Protein AF-A0A2V8IA08-F1 (afdb_monomer_lite)

Sequence (627 aa):
MIWLLAVGWVVSVPSTLSRAQESVSFTRDIQPILQNSCWKCHGEAMQLSKLDLRTLEGALKGGEKGASIVPGKAEDSRLYRRVAGLERPAMPMDGKLTGDQISTIKAWIDQGAHWDVGAEAKAPSVDPAALAALENMEISPEARNYWAFKLPLQAPVPNASADLRNPIDRFLEKTRREKDLKAAPRADRLTLVRRAYMDLIGLPPTPSETEEFLSDNSPEAWGHLIDKLLASPHYGERWGRHWLDVARYADSDGFEQDFDRPNAWLYRDYVVRSLNQDKPYNIFIKEQVAGDELETKSADTMIATGFLRAGPRVHFREKDTPERRFDYLDDVMATIGRGILGLTVQCARCHNHKFDPIPQKDYYALQAAIFGYVETTYPLVPKEEADAYNKKVAEIDAQIKPLRERIAEIEAPYREKLKAEALRKYPENVQRAVEKPENERTPGEKLLATQVIEGGLNVNGPTVERALTPEHAAERKALNDRIAALQKEKPQPIPVADIVTDGDYRFTPLGPGDDVIGCVKCRIQEAEGTFLHTGPARYQVPPSYFLVRGDPASKGSLMKPGFITVATYGNPPTEIPPADGRTSGRRRALAEWLASRENPLAPRVIVNRVWHHHFGRGIVPTLCWTG

Radius of gyration: 35.11 Å; chains: 1; bounding box: 87×123×101 Å

pLDDT: mean 85.09, std 14.53, range [30.98, 98.31]

Structure (mmCIF, N/CA/C/O backbone):
data_AF-A0A2V8IA08-F1
#
_entry.id   AF-A0A2V8IA08-F1
#
loop_
_atom_site.group_PDB
_atom_site.id
_atom_site.type_symbol
_atom_site.label_atom_id
_atom_site.label_alt_id
_atom_site.label_comp_id
_atom_site.label_asym_id
_atom_site.label_entity_id
_atom_site.label_seq_id
_atom_site.pdbx_PDB_ins_code
_atom_site.Cartn_x
_atom_site.Cartn_y
_atom_site.Cartn_z
_atom_site.occupancy
_atom_site.B_iso_or_equiv
_atom_site.auth_seq_id
_atom_site.auth_comp_id
_atom_site.auth_asym_id
_atom_site.auth_atom_id
_atom_site.pdbx_PDB_model_num
ATOM 1 N N . MET A 1 1 ? -41.303 -96.184 -50.033 1.00 36.00 1 MET A N 1
ATOM 2 C CA . MET A 1 1 ? -40.522 -96.171 -51.288 1.00 36.00 1 MET A CA 1
ATOM 3 C C . MET A 1 1 ? -40.305 -94.716 -51.668 1.00 36.00 1 MET A C 1
ATOM 5 O O . MET A 1 1 ? -41.295 -94.034 -51.848 1.00 36.00 1 MET A O 1
ATOM 9 N N . ILE A 1 2 ? -39.109 -94.192 -51.379 1.00 43.03 2 ILE A N 1
ATOM 10 C CA . ILE A 1 2 ? -38.126 -93.655 -52.348 1.00 43.03 2 ILE A CA 1
ATOM 11 C C . ILE A 1 2 ? -38.570 -92.304 -52.945 1.00 43.03 2 ILE A C 1
ATOM 13 O O . ILE A 1 2 ? -39.709 -92.164 -53.363 1.00 43.03 2 ILE A O 1
ATOM 17 N N . TRP A 1 3 ? -37.602 -91.384 -53.033 1.00 30.98 3 TRP A N 1
ATOM 18 C CA . TRP A 1 3 ? -37.604 -90.072 -53.699 1.00 30.98 3 TRP A CA 1
ATOM 19 C C . TRP A 1 3 ? -37.823 -88.874 -52.763 1.00 30.98 3 TRP A C 1
ATOM 21 O O . TRP A 1 3 ? -38.924 -88.378 -52.554 1.00 30.98 3 TRP A O 1
ATOM 31 N N . LEU A 1 4 ? -36.694 -88.413 -52.208 1.00 31.14 4 LEU A N 1
ATOM 32 C CA . LEU A 1 4 ? -36.507 -87.103 -51.586 1.00 31.14 4 LEU A CA 1
ATOM 33 C C . LEU A 1 4 ? -36.847 -86.003 -52.604 1.00 31.14 4 LEU A C 1
ATOM 35 O O . LEU A 1 4 ? -36.087 -85.743 -53.535 1.00 31.14 4 LEU A O 1
ATOM 39 N N . LEU A 1 5 ? -38.006 -85.373 -52.414 1.00 35.34 5 LEU A N 1
ATOM 40 C CA . LEU A 1 5 ? -38.436 -84.166 -53.111 1.00 35.34 5 LEU A CA 1
ATOM 41 C C . LEU A 1 5 ? -37.717 -82.954 -52.506 1.00 35.34 5 LEU A C 1
ATOM 43 O O . LEU A 1 5 ? -37.984 -82.559 -51.372 1.00 35.34 5 LEU A O 1
ATOM 47 N N . ALA A 1 6 ? -36.802 -82.367 -53.275 1.00 35.25 6 ALA A N 1
ATOM 48 C CA . ALA A 1 6 ? -36.212 -81.069 -52.986 1.00 35.25 6 ALA A CA 1
ATOM 49 C C . ALA A 1 6 ? -37.259 -79.975 -53.251 1.00 35.25 6 ALA A C 1
ATOM 51 O O . ALA A 1 6 ? -37.528 -79.615 -54.395 1.00 35.25 6 ALA A O 1
ATOM 52 N N . VAL A 1 7 ? -37.880 -79.471 -52.185 1.00 40.50 7 VAL A N 1
ATOM 53 C CA . VAL A 1 7 ? -38.791 -78.323 -52.237 1.00 40.50 7 VAL A CA 1
ATOM 54 C C . VAL A 1 7 ? -37.957 -77.059 -52.048 1.00 40.50 7 VAL A C 1
ATOM 56 O O . VAL A 1 7 ? -37.424 -76.813 -50.969 1.00 40.50 7 VAL A O 1
ATOM 59 N N . GLY A 1 8 ? -37.819 -76.271 -53.115 1.00 37.12 8 GLY A N 1
ATOM 60 C CA . GLY A 1 8 ? -37.174 -74.963 -53.074 1.00 37.12 8 GLY A CA 1
ATOM 61 C C . GLY A 1 8 ? -37.973 -73.987 -52.215 1.00 37.12 8 GLY A C 1
ATOM 62 O O . GLY A 1 8 ? -39.140 -73.722 -52.494 1.00 37.12 8 GLY A O 1
ATOM 63 N N . TRP A 1 9 ? -37.335 -73.449 -51.177 1.00 35.84 9 TRP A N 1
ATOM 64 C CA . TRP A 1 9 ? -37.837 -72.316 -50.408 1.00 35.84 9 TRP A CA 1
ATOM 65 C C . TRP A 1 9 ? -37.039 -71.076 -50.798 1.00 35.84 9 TRP A C 1
ATOM 67 O O . TRP A 1 9 ? -35.817 -71.035 -50.668 1.00 35.84 9 TRP A O 1
ATOM 77 N N . VAL A 1 10 ? -37.751 -70.069 -51.302 1.00 40.47 10 VAL A N 1
ATOM 78 C CA . VAL A 1 10 ? -37.232 -68.721 -51.530 1.00 40.47 10 VAL A CA 1
ATOM 79 C C . VAL A 1 10 ? -36.888 -68.129 -50.165 1.00 40.47 10 VAL A C 1
ATOM 81 O O . VAL A 1 10 ? -37.779 -67.816 -49.378 1.00 40.47 10 VAL A O 1
ATOM 84 N N . VAL A 1 11 ? -35.594 -68.009 -49.868 1.00 41.41 11 VAL A N 1
ATOM 85 C CA . VAL A 1 11 ? -35.105 -67.297 -48.685 1.00 41.41 11 VAL A CA 1
ATOM 86 C C . VAL A 1 11 ? -34.894 -65.840 -49.072 1.00 41.41 11 VAL A C 1
ATOM 88 O O . VAL A 1 11 ? -33.974 -65.493 -49.811 1.00 41.41 11 VAL A O 1
ATOM 91 N N . SER A 1 12 ? -35.780 -64.990 -48.568 1.00 34.72 12 SER A N 1
ATOM 92 C CA . SER A 1 12 ? -35.663 -63.538 -48.577 1.00 34.72 12 SER A CA 1
ATOM 93 C C . SER A 1 12 ? -34.390 -63.137 -47.828 1.00 34.72 12 SER A C 1
ATOM 95 O O . SER A 1 12 ? -34.299 -63.317 -46.614 1.00 34.72 12 SER A O 1
ATOM 97 N N . VAL A 1 13 ? -33.397 -62.605 -48.540 1.00 39.69 13 VAL A N 1
ATOM 98 C CA . VAL A 1 13 ? -32.203 -62.012 -47.927 1.00 39.69 13 VAL A CA 1
ATOM 99 C C . VAL A 1 13 ? -32.622 -60.686 -47.285 1.00 39.69 13 VAL A C 1
ATOM 101 O O . VAL A 1 13 ? -33.091 -59.802 -48.006 1.00 39.69 13 VAL A O 1
ATOM 104 N N . PRO A 1 14 ? -32.472 -60.497 -45.962 1.00 37.62 14 PRO A N 1
ATOM 105 C CA . PRO A 1 14 ? -32.614 -59.177 -45.382 1.00 37.62 14 PRO A CA 1
ATOM 106 C C . PRO A 1 14 ? -31.441 -58.330 -45.869 1.00 37.62 14 PRO A C 1
ATOM 108 O O . PRO A 1 14 ? -30.280 -58.624 -45.585 1.00 37.62 14 PRO A O 1
ATOM 111 N N . SER A 1 15 ? -31.752 -57.275 -46.617 1.00 36.19 15 SER A N 1
ATOM 112 C CA . SER A 1 15 ? -30.821 -56.197 -46.913 1.00 36.19 15 SER A CA 1
ATOM 113 C C . SER A 1 15 ? -30.394 -55.562 -45.592 1.00 36.19 15 SER A C 1
ATOM 115 O O . SER A 1 15 ? -31.090 -54.712 -45.039 1.00 36.19 15 SER A O 1
ATOM 117 N N . THR A 1 16 ? -29.246 -55.979 -45.060 1.00 38.00 16 THR A N 1
ATOM 118 C CA . THR A 1 16 ? -28.532 -55.194 -44.059 1.00 38.00 16 THR A CA 1
ATOM 119 C C . THR A 1 16 ? -28.093 -53.915 -44.752 1.00 38.00 16 THR A C 1
ATOM 121 O O . THR A 1 16 ? -27.088 -53.890 -45.463 1.00 38.00 16 THR A O 1
ATOM 124 N N . LEU A 1 17 ? -28.904 -52.871 -44.595 1.00 36.22 17 LEU A N 1
ATOM 125 C CA . LEU A 1 17 ? -28.519 -51.493 -44.847 1.00 36.22 17 LEU A CA 1
ATOM 126 C C . LEU A 1 17 ? -27.177 -51.265 -44.150 1.00 36.22 17 LEU A C 1
ATOM 128 O O . LEU A 1 17 ? -27.096 -51.220 -42.923 1.00 36.22 17 LEU A O 1
ATOM 132 N N . SER A 1 18 ? -26.118 -51.171 -44.952 1.00 34.53 18 SER A N 1
ATOM 133 C CA . SER A 1 18 ? -24.862 -50.573 -44.532 1.00 34.53 18 SER A CA 1
ATOM 134 C C . SER A 1 18 ? -25.216 -49.181 -44.021 1.00 34.53 18 SER A C 1
ATOM 136 O O . SER A 1 18 ? -25.655 -48.324 -44.790 1.00 34.53 18 SER A O 1
ATOM 138 N N . ARG A 1 19 ? -25.129 -48.979 -42.703 1.00 36.72 19 ARG A N 1
ATOM 139 C CA . ARG A 1 19 ? -25.183 -47.643 -42.120 1.00 36.72 19 ARG A CA 1
ATOM 140 C C . ARG A 1 19 ? -23.975 -46.918 -42.695 1.00 36.72 19 ARG A C 1
ATOM 142 O O . ARG A 1 19 ? -22.853 -47.197 -42.283 1.00 36.72 19 ARG A O 1
ATOM 149 N N . ALA A 1 20 ? -24.214 -46.069 -43.693 1.00 39.22 20 ALA A N 1
ATOM 150 C CA . ALA A 1 20 ? -23.222 -45.139 -44.198 1.00 39.22 20 ALA A CA 1
ATOM 151 C C . ALA A 1 20 ? -22.590 -44.465 -42.978 1.00 39.22 20 ALA A C 1
ATOM 153 O O . ALA A 1 20 ? -23.288 -43.871 -42.155 1.00 39.22 20 ALA A O 1
ATOM 154 N N . GLN A 1 21 ? -21.295 -44.693 -42.795 1.00 49.53 21 GLN A N 1
ATOM 155 C CA . GLN A 1 21 ? -20.553 -44.168 -41.666 1.00 49.53 21 GLN A CA 1
ATOM 156 C C . GLN A 1 21 ? -20.569 -42.647 -41.814 1.00 49.53 21 GLN A C 1
ATOM 158 O O . GLN A 1 21 ? -20.012 -42.124 -42.777 1.00 49.53 21 GLN A O 1
ATOM 163 N N . GLU A 1 22 ? -21.304 -41.957 -40.939 1.00 62.97 22 GLU A N 1
ATOM 164 C CA . GLU A 1 22 ? -21.396 -40.498 -40.970 1.00 62.97 22 GLU A CA 1
ATOM 165 C C . GLU A 1 22 ? -19.980 -39.909 -40.977 1.00 62.97 22 GLU A C 1
ATOM 167 O O . GLU A 1 22 ? -19.102 -40.330 -40.214 1.00 62.97 22 GLU A O 1
ATOM 172 N N . SER A 1 23 ? -19.740 -38.968 -41.889 1.00 74.88 23 SER A N 1
ATOM 173 C CA . SER A 1 23 ? -18.464 -38.269 -41.984 1.00 74.88 23 SER A CA 1
ATOM 174 C C . SER A 1 23 ? -18.252 -37.447 -40.714 1.00 74.88 23 SER A C 1
ATOM 176 O O . SER A 1 23 ? -19.083 -36.590 -40.386 1.00 74.88 23 SER A O 1
ATOM 178 N N . VAL A 1 24 ? -17.150 -37.702 -40.010 1.00 83.69 24 VAL A N 1
ATOM 179 C CA . VAL A 1 24 ? -16.791 -36.978 -38.789 1.00 83.69 24 VAL A CA 1
ATOM 180 C C . VAL A 1 24 ? -16.284 -35.593 -39.180 1.00 83.69 24 VAL A C 1
ATOM 182 O O . VAL A 1 24 ? -15.331 -35.464 -39.948 1.00 83.69 24 VAL A O 1
ATOM 185 N N . SER A 1 25 ? -16.931 -34.553 -38.657 1.00 84.44 25 SER A N 1
ATOM 186 C CA . SER A 1 25 ? -16.555 -33.158 -38.896 1.00 84.44 25 SER A CA 1
ATOM 187 C C . SER A 1 25 ? -15.513 -32.730 -37.869 1.00 84.44 25 SER A C 1
ATOM 189 O O . SER A 1 25 ? -15.690 -32.948 -36.668 1.00 84.44 25 SER A O 1
ATOM 191 N N . PHE A 1 26 ? -14.431 -32.088 -38.318 1.00 82.81 26 PHE A N 1
ATOM 192 C CA . PHE A 1 26 ? -13.433 -31.574 -37.385 1.00 82.81 26 PHE A CA 1
ATOM 193 C C . PHE A 1 26 ? -14.036 -30.487 -36.490 1.00 82.81 26 PHE A C 1
ATOM 195 O O . PHE A 1 26 ? -13.965 -30.602 -35.268 1.00 82.81 26 PHE A O 1
ATOM 202 N N . THR A 1 27 ? -14.683 -29.482 -37.081 1.00 80.31 27 THR A N 1
ATOM 203 C CA . THR A 1 27 ? -15.249 -28.337 -36.348 1.00 80.31 27 THR A CA 1
ATOM 204 C C . THR A 1 27 ? -16.339 -28.755 -35.356 1.00 80.31 27 THR A C 1
ATOM 206 O O . THR A 1 27 ? -16.378 -28.251 -34.233 1.00 80.31 27 THR A O 1
ATOM 209 N N . ARG A 1 28 ? -17.223 -29.689 -35.737 1.00 83.69 28 ARG A N 1
ATOM 210 C CA . ARG A 1 28 ? -18.345 -30.123 -34.890 1.00 83.69 28 ARG A CA 1
ATOM 211 C C . ARG A 1 28 ? -17.933 -31.159 -33.847 1.00 83.69 28 ARG A C 1
ATOM 213 O O . ARG A 1 28 ? -18.350 -31.050 -32.698 1.00 83.69 28 ARG A O 1
ATOM 220 N N . ASP A 1 29 ? -17.138 -32.155 -34.240 1.00 83.94 29 ASP A N 1
ATOM 221 C CA . ASP A 1 29 ? -16.974 -33.381 -33.449 1.00 83.94 29 ASP A CA 1
ATOM 222 C C . ASP A 1 29 ? -15.589 -33.493 -32.782 1.00 83.94 29 ASP A C 1
ATOM 224 O O . ASP A 1 29 ? -15.482 -34.046 -31.688 1.00 83.94 29 ASP A O 1
ATOM 228 N N . ILE A 1 30 ? -14.522 -32.959 -33.395 1.00 88.44 30 ILE A N 1
ATOM 229 C CA . ILE A 1 30 ? -13.130 -33.138 -32.924 1.00 88.44 30 ILE A CA 1
ATOM 230 C C . ILE A 1 30 ? -12.598 -31.912 -32.188 1.00 88.44 30 ILE A C 1
ATOM 232 O O . ILE A 1 30 ? -11.987 -32.036 -31.122 1.00 88.44 30 ILE A O 1
ATOM 236 N N . GLN A 1 31 ? -12.837 -30.720 -32.727 1.00 83.56 31 GLN A N 1
ATOM 237 C CA . GLN A 1 31 ? -12.350 -29.461 -32.181 1.00 83.56 31 GLN A CA 1
ATOM 238 C C . GLN A 1 31 ? -12.776 -29.242 -30.719 1.00 83.56 31 GLN A C 1
ATOM 240 O O . GLN A 1 31 ? -11.896 -28.904 -29.922 1.00 83.56 31 GLN A O 1
ATOM 245 N N . PRO A 1 32 ? -14.032 -29.512 -30.300 1.00 82.38 32 PRO A N 1
ATOM 246 C CA . PRO A 1 32 ? -14.419 -29.379 -28.893 1.00 82.38 32 PRO A CA 1
ATOM 247 C C . PRO A 1 32 ? -13.642 -30.320 -27.962 1.00 82.38 32 PRO A C 1
ATOM 249 O O . PRO A 1 32 ? -13.363 -29.975 -26.812 1.00 82.38 32 PRO A O 1
ATOM 252 N N . ILE A 1 33 ? -13.256 -31.507 -28.446 1.00 87.38 33 ILE A N 1
ATOM 253 C CA . ILE A 1 33 ? -12.468 -32.471 -27.668 1.00 87.38 33 ILE A CA 1
ATOM 254 C C . ILE A 1 33 ? -11.038 -31.943 -27.488 1.00 87.38 33 ILE A C 1
ATOM 256 O O . ILE A 1 33 ? -10.530 -31.894 -26.365 1.00 87.38 33 ILE A O 1
ATOM 260 N N . LEU A 1 34 ? -10.404 -31.484 -28.574 1.00 87.31 34 LEU A N 1
ATOM 261 C CA . LEU A 1 34 ? -9.045 -30.937 -28.523 1.00 87.31 34 LEU A CA 1
ATOM 262 C C . LEU A 1 34 ? -8.975 -29.648 -27.687 1.00 87.31 34 LEU A C 1
ATOM 264 O O . LEU A 1 34 ? -8.044 -29.483 -26.897 1.00 87.31 34 LEU A O 1
ATOM 268 N N . GLN A 1 35 ? -9.984 -28.782 -27.788 1.00 80.56 35 GLN A N 1
ATOM 269 C CA . GLN A 1 35 ? -10.126 -27.564 -26.985 1.00 80.56 35 GLN A CA 1
ATOM 270 C C . GLN A 1 35 ? -10.139 -27.846 -25.486 1.00 80.56 35 GLN A C 1
ATOM 272 O O . GLN A 1 35 ? -9.350 -27.278 -24.728 1.00 80.56 35 GLN A O 1
ATOM 277 N N . ASN A 1 36 ? -11.025 -28.743 -25.061 1.00 80.19 36 ASN A N 1
ATOM 278 C CA . ASN A 1 36 ? -11.278 -28.974 -23.643 1.00 80.19 36 ASN A CA 1
ATOM 279 C C . ASN A 1 36 ? -10.176 -29.796 -22.970 1.00 80.19 36 ASN A C 1
ATOM 281 O O . ASN A 1 36 ? -9.877 -29.582 -21.788 1.00 80.19 36 ASN A O 1
ATOM 285 N N . SER A 1 37 ? -9.571 -30.723 -23.716 1.00 82.25 37 SER A N 1
ATOM 286 C CA . SER A 1 37 ? -8.702 -31.759 -23.153 1.00 82.25 37 SER A CA 1
ATOM 287 C C . SER A 1 37 ? -7.250 -31.701 -23.621 1.00 82.25 37 SER A C 1
ATOM 289 O O . SER A 1 37 ? -6.414 -32.377 -23.027 1.00 82.25 37 SER A O 1
ATOM 291 N N . CYS A 1 38 ? -6.916 -30.930 -24.662 1.00 84.00 38 CYS A N 1
ATOM 292 C CA . CYS A 1 38 ? -5.576 -30.971 -25.259 1.00 84.00 38 CYS A CA 1
ATOM 293 C C . CYS A 1 38 ? -4.904 -29.595 -25.360 1.00 84.00 38 CYS A C 1
ATOM 295 O O . CYS A 1 38 ? -3.722 -29.480 -25.041 1.00 84.00 38 CYS A O 1
ATOM 297 N N . TRP A 1 39 ? -5.620 -28.535 -25.741 1.00 84.12 39 TRP A N 1
ATOM 298 C CA . TRP A 1 39 ? -5.020 -27.220 -26.024 1.00 84.12 39 TRP A CA 1
ATOM 299 C C . TRP A 1 39 ? -4.430 -26.505 -24.806 1.00 84.12 39 TRP A C 1
ATOM 301 O O . TRP A 1 39 ? -3.568 -25.648 -24.973 1.00 84.12 39 TRP A O 1
ATOM 311 N N . LYS A 1 40 ? -4.821 -26.889 -23.584 1.00 74.94 40 LYS A N 1
ATOM 312 C CA . LYS A 1 40 ? -4.190 -26.384 -22.351 1.00 74.94 40 LYS A CA 1
ATOM 313 C C . LYS A 1 40 ? -2.689 -26.685 -22.300 1.00 74.94 40 LYS A C 1
ATOM 315 O O . LYS A 1 40 ? -1.932 -25.906 -21.736 1.00 74.94 40 LYS A O 1
ATOM 320 N N . CYS A 1 41 ? -2.285 -27.825 -22.863 1.00 74.31 41 CYS A N 1
ATOM 321 C CA . CYS A 1 41 ? -0.915 -28.330 -22.817 1.00 74.31 41 CYS A CA 1
ATOM 322 C C . CYS A 1 41 ? -0.276 -28.493 -24.202 1.00 74.31 41 CYS A C 1
ATOM 324 O O . CYS A 1 41 ? 0.940 -28.634 -24.281 1.00 74.31 41 CYS A O 1
ATOM 326 N N . HIS A 1 42 ? -1.075 -28.510 -25.270 1.00 84.25 42 HIS A N 1
ATOM 327 C CA . HIS A 1 42 ? -0.662 -28.672 -26.666 1.00 84.25 42 HIS A CA 1
ATOM 328 C C . HIS A 1 42 ? -1.327 -27.602 -27.558 1.00 84.25 42 HIS A C 1
ATOM 330 O O . HIS A 1 42 ? -1.944 -27.922 -28.576 1.00 84.25 42 HIS A O 1
ATOM 336 N N . GLY A 1 43 ? -1.277 -26.340 -27.120 1.00 75.00 43 GLY A N 1
ATOM 337 C CA . GLY A 1 43 ? -1.863 -25.161 -27.774 1.00 75.00 43 GLY A CA 1
ATOM 338 C C . GLY A 1 43 ? -0.953 -23.927 -27.675 1.00 75.00 43 GLY A C 1
ATOM 339 O O . GLY A 1 43 ? 0.260 -24.072 -27.610 1.00 75.00 43 GLY A O 1
ATOM 340 N N . GLU A 1 44 ? -1.499 -22.702 -27.688 1.00 70.50 44 GLU A N 1
ATOM 341 C CA . GLU A 1 44 ? -0.679 -21.468 -27.734 1.00 70.50 44 GLU A CA 1
ATOM 342 C C . GLU A 1 44 ? 0.124 -21.239 -26.462 1.00 70.50 44 GLU A C 1
ATOM 344 O O . GLU A 1 44 ? 1.322 -20.985 -26.509 1.00 70.50 44 GLU A O 1
ATOM 349 N N . ALA A 1 45 ? -0.567 -21.346 -25.326 1.00 52.19 45 ALA A N 1
ATOM 350 C CA . ALA A 1 45 ? -0.012 -21.044 -24.017 1.00 52.19 45 ALA A CA 1
ATOM 351 C C . ALA A 1 45 ? 1.069 -22.052 -23.606 1.00 52.19 45 ALA A C 1
ATOM 353 O O . ALA A 1 45 ? 1.971 -21.730 -22.839 1.00 52.19 45 ALA A O 1
ATOM 354 N N . MET A 1 46 ? 0.973 -23.290 -24.101 1.00 57.09 46 MET A N 1
ATOM 355 C CA . MET A 1 46 ? 1.894 -24.367 -23.766 1.00 57.09 46 MET A CA 1
ATOM 356 C C . MET A 1 46 ? 1.887 -25.439 -24.857 1.00 57.09 46 MET A C 1
ATOM 358 O O . MET A 1 46 ? 0.825 -25.910 -25.257 1.00 57.09 46 MET A O 1
ATOM 362 N N . GLN A 1 47 ? 3.078 -25.858 -25.292 1.00 76.62 47 GLN A N 1
ATOM 363 C CA . GLN A 1 47 ? 3.290 -26.921 -26.282 1.00 76.62 47 GLN A CA 1
ATOM 364 C C . GLN A 1 47 ? 4.181 -28.020 -25.694 1.00 76.62 47 GLN A C 1
ATOM 366 O O . GLN A 1 47 ? 5.350 -28.174 -26.058 1.00 76.62 47 GLN A O 1
ATOM 371 N N . LEU A 1 48 ? 3.648 -28.798 -24.751 1.00 68.75 48 LEU A N 1
ATOM 372 C CA . LEU A 1 48 ? 4.347 -29.950 -24.190 1.00 68.75 48 LEU A CA 1
ATOM 373 C C . LEU A 1 48 ? 4.770 -30.896 -25.318 1.00 68.75 48 LEU A C 1
ATOM 375 O O . LEU A 1 48 ? 4.005 -31.203 -26.232 1.00 68.75 48 LEU A O 1
ATOM 379 N N . SER A 1 49 ? 6.021 -31.354 -25.266 1.00 79.69 49 SER A N 1
ATOM 380 C CA . SER A 1 49 ? 6.654 -32.131 -26.345 1.00 79.69 49 SER A CA 1
ATOM 381 C C . SER A 1 49 ? 6.650 -31.441 -27.721 1.00 79.69 49 SER A C 1
ATOM 383 O O . SER A 1 49 ? 6.742 -32.138 -28.729 1.00 79.69 49 SER A O 1
ATOM 385 N N . LYS A 1 50 ? 6.540 -30.105 -27.786 1.00 78.50 50 LYS A N 1
ATOM 386 C CA . LYS A 1 50 ? 6.475 -29.299 -29.024 1.00 78.50 50 LYS A CA 1
ATOM 387 C C . LYS A 1 50 ? 5.322 -29.667 -29.964 1.00 78.50 50 LYS A C 1
ATOM 389 O O . LYS A 1 50 ? 5.430 -29.505 -31.174 1.00 78.50 50 LYS A O 1
ATOM 394 N N . LEU A 1 51 ? 4.242 -30.208 -29.412 1.00 80.81 51 LEU A N 1
ATOM 395 C CA . LEU A 1 51 ? 3.046 -30.551 -30.168 1.00 80.81 51 LEU A CA 1
ATOM 396 C C . LEU A 1 51 ? 2.036 -29.400 -30.078 1.00 80.81 51 LEU A C 1
ATOM 398 O O . LEU A 1 51 ? 1.654 -29.023 -28.970 1.00 80.81 51 LEU A O 1
ATOM 402 N N . ASP A 1 52 ? 1.588 -28.895 -31.229 1.00 82.81 52 ASP A N 1
ATOM 403 C CA . ASP A 1 52 ? 0.468 -27.951 -31.341 1.00 82.81 52 ASP A CA 1
ATOM 404 C C . ASP A 1 52 ? -0.699 -28.642 -32.058 1.00 82.81 52 ASP A C 1
ATOM 406 O O . ASP A 1 52 ? -0.566 -29.070 -33.203 1.00 82.81 52 ASP A O 1
ATOM 410 N N . LEU A 1 53 ? -1.831 -28.785 -31.368 1.00 86.56 53 LEU A N 1
ATOM 411 C CA . LEU A 1 53 ? -3.044 -29.427 -31.887 1.00 86.56 53 LEU A CA 1
ATOM 412 C C . LEU A 1 53 ? -4.103 -28.411 -32.341 1.00 86.56 53 LEU A C 1
ATOM 414 O O . LEU A 1 53 ? -5.251 -28.794 -32.574 1.00 86.56 53 LEU A O 1
ATOM 418 N N . ARG A 1 54 ? -3.760 -27.120 -32.428 1.00 82.06 54 ARG A N 1
ATOM 419 C CA . ARG A 1 54 ? -4.684 -26.069 -32.889 1.00 82.06 54 ARG A CA 1
ATOM 420 C C . ARG A 1 54 ? -4.708 -25.918 -34.400 1.00 82.06 54 ARG A C 1
ATOM 422 O O . ARG A 1 54 ? -5.705 -25.457 -34.940 1.00 82.06 54 ARG A O 1
ATOM 429 N N . THR A 1 55 ? -3.623 -26.289 -35.076 1.00 78.19 55 THR A N 1
ATOM 430 C CA . THR A 1 55 ? -3.489 -26.162 -36.529 1.00 78.19 55 THR A CA 1
ATOM 431 C C . THR A 1 55 ? -3.308 -27.528 -37.174 1.00 78.19 55 THR A C 1
ATOM 433 O O . THR A 1 55 ? -2.692 -28.426 -36.595 1.00 78.19 55 THR A O 1
ATOM 436 N N . LEU A 1 56 ? -3.819 -27.677 -38.399 1.00 78.06 56 LEU A N 1
ATOM 437 C CA . LEU A 1 56 ? -3.631 -28.887 -39.201 1.00 78.06 56 LEU A CA 1
ATOM 438 C C . LEU A 1 56 ? -2.140 -29.200 -39.368 1.00 78.06 56 LEU A C 1
ATOM 440 O O . LEU A 1 56 ? -1.714 -30.332 -39.151 1.00 78.06 56 LEU A O 1
ATOM 444 N N . GLU A 1 57 ? -1.335 -28.189 -39.701 1.00 77.12 57 GLU A N 1
ATOM 445 C CA . GLU A 1 57 ? 0.107 -28.353 -39.895 1.00 77.12 57 GLU A CA 1
ATOM 446 C C . GLU A 1 57 ? 0.808 -28.824 -38.612 1.00 77.12 57 GLU A C 1
ATOM 448 O O . GLU A 1 57 ? 1.597 -29.767 -38.660 1.00 77.12 57 GLU A O 1
ATOM 453 N N . GLY A 1 58 ? 0.484 -28.233 -37.455 1.00 79.69 58 GLY A N 1
ATOM 454 C CA . GLY A 1 58 ? 1.052 -28.629 -36.163 1.00 79.69 58 GLY A CA 1
ATOM 455 C C . GLY A 1 58 ? 0.657 -30.050 -35.759 1.00 79.69 58 GLY A C 1
ATOM 456 O O . GLY A 1 58 ? 1.504 -30.840 -35.327 1.00 79.69 58 GLY A O 1
ATOM 457 N N . ALA A 1 59 ? -0.608 -30.410 -35.979 1.00 81.88 59 ALA A N 1
ATOM 458 C CA . ALA A 1 59 ? -1.130 -31.726 -35.641 1.00 81.88 59 ALA A CA 1
ATOM 459 C C . ALA A 1 59 ? -0.558 -32.833 -36.550 1.00 81.88 59 ALA A C 1
ATOM 461 O O . ALA A 1 59 ? -0.282 -33.937 -36.073 1.00 81.88 59 ALA A O 1
ATOM 462 N N . LEU A 1 60 ? -0.315 -32.544 -37.834 1.00 80.06 60 LEU A N 1
ATOM 463 C CA . LEU A 1 60 ? 0.321 -33.480 -38.770 1.00 80.06 60 LEU A CA 1
ATOM 464 C C . LEU A 1 60 ? 1.830 -33.602 -38.536 1.00 80.06 60 LEU A C 1
ATOM 466 O O . LEU A 1 60 ? 2.354 -34.713 -38.451 1.00 80.06 60 LEU A O 1
ATOM 470 N N . LYS A 1 61 ? 2.532 -32.472 -38.380 1.00 78.88 61 LYS A N 1
ATOM 471 C CA . LYS A 1 61 ? 3.982 -32.441 -38.128 1.00 78.88 61 LYS A CA 1
ATOM 472 C C . LYS A 1 61 ? 4.347 -33.179 -36.841 1.00 78.88 61 LYS A C 1
ATOM 474 O O . LYS A 1 61 ? 5.359 -33.878 -36.794 1.00 78.88 61 LYS A O 1
ATOM 479 N N . GLY A 1 62 ? 3.490 -33.069 -35.827 1.00 77.31 62 GLY A N 1
ATOM 480 C CA . GLY A 1 62 ? 3.703 -33.679 -34.526 1.00 77.31 62 GLY A CA 1
ATOM 481 C C . GLY A 1 62 ? 4.794 -32.993 -33.704 1.00 77.31 62 GLY A C 1
ATOM 482 O O . GLY A 1 62 ? 5.321 -31.944 -34.067 1.00 77.31 62 GLY A O 1
ATOM 483 N N . GLY A 1 63 ? 5.093 -33.587 -32.550 1.00 80.38 63 GLY A N 1
ATOM 484 C CA . GLY A 1 63 ? 6.053 -33.053 -31.585 1.00 80.38 63 GLY A CA 1
ATOM 485 C C . GLY A 1 63 ? 7.461 -33.641 -31.726 1.00 80.38 63 GLY A C 1
ATOM 486 O O . GLY A 1 63 ? 7.823 -34.242 -32.733 1.00 80.38 63 GLY A O 1
ATOM 487 N N . GLU A 1 64 ? 8.253 -33.566 -30.656 1.00 74.62 64 GLU A N 1
ATOM 488 C CA . GLU A 1 64 ? 9.643 -34.067 -30.584 1.00 74.62 64 GLU A CA 1
ATOM 489 C C . GLU A 1 64 ? 9.811 -35.561 -30.893 1.00 74.62 64 GLU A C 1
ATOM 491 O O . GLU A 1 64 ? 10.913 -36.034 -31.149 1.00 74.62 64 GLU A O 1
ATOM 496 N N . LYS A 1 65 ? 8.715 -36.316 -30.849 1.00 71.75 65 LYS A N 1
ATOM 497 C CA . LYS A 1 65 ? 8.682 -37.769 -31.028 1.00 71.75 65 LYS A CA 1
ATOM 498 C C . LYS A 1 65 ? 7.981 -38.175 -32.333 1.00 71.75 65 LYS A C 1
ATOM 500 O O . LYS A 1 65 ? 7.393 -39.253 -32.401 1.00 71.75 65 LYS A O 1
ATOM 505 N N . GLY A 1 66 ? 8.033 -37.302 -33.340 1.00 77.88 66 GLY A N 1
ATOM 506 C CA . GLY A 1 66 ? 7.504 -37.539 -34.683 1.00 77.88 66 GLY A CA 1
ATOM 507 C C . GLY A 1 66 ? 6.027 -37.178 -34.848 1.00 77.88 66 GLY A C 1
ATOM 508 O O . GLY A 1 66 ? 5.404 -36.612 -33.943 1.00 77.88 66 GLY A O 1
ATOM 509 N N . ALA A 1 67 ? 5.488 -37.522 -36.022 1.00 82.44 67 ALA A N 1
ATOM 510 C CA . ALA A 1 67 ? 4.127 -37.198 -36.442 1.00 82.44 67 ALA A CA 1
ATOM 511 C C . ALA A 1 67 ? 3.085 -37.635 -35.400 1.00 82.44 67 ALA A C 1
ATOM 513 O O . ALA A 1 67 ? 3.108 -38.761 -34.894 1.00 82.44 67 ALA A O 1
ATOM 514 N N . SER A 1 68 ? 2.169 -36.724 -35.065 1.00 86.00 68 SER A N 1
ATOM 515 C CA . SER A 1 68 ? 1.097 -37.003 -34.102 1.00 86.00 68 SER A CA 1
ATOM 516 C C . SER A 1 68 ? -0.096 -37.672 -34.783 1.00 86.00 68 SER A C 1
ATOM 518 O O . SER A 1 68 ? -0.717 -38.567 -34.206 1.00 86.00 68 SER A O 1
ATOM 520 N N . ILE A 1 69 ? -0.370 -37.289 -36.033 1.00 88.25 69 ILE A N 1
ATOM 521 C CA . ILE A 1 69 ? -1.458 -37.816 -36.854 1.00 88.25 69 ILE A CA 1
ATOM 522 C C . ILE A 1 69 ? -0.891 -38.319 -38.183 1.00 88.25 69 ILE A C 1
ATOM 524 O O . ILE A 1 69 ? -0.176 -37.598 -38.876 1.00 88.25 69 ILE A O 1
ATOM 528 N N . VAL A 1 70 ? -1.254 -39.546 -38.545 1.00 87.12 70 VAL A N 1
ATOM 529 C CA . VAL A 1 70 ? -1.030 -40.157 -39.856 1.00 87.12 70 VAL A CA 1
ATOM 530 C C . VAL A 1 70 ? -2.405 -40.323 -40.515 1.00 87.12 70 VAL A C 1
ATOM 532 O O . VAL A 1 70 ? -3.153 -41.229 -40.137 1.00 87.12 70 VAL A O 1
ATOM 535 N N . PRO A 1 71 ? -2.780 -39.444 -41.465 1.00 85.06 71 PRO A N 1
ATOM 536 C CA . PRO A 1 71 ? -4.077 -39.504 -42.136 1.00 85.06 71 PRO A CA 1
ATOM 537 C C . PRO A 1 71 ? -4.381 -40.893 -42.713 1.00 85.06 71 PRO A C 1
ATOM 539 O O . PRO A 1 71 ? -3.546 -41.490 -43.392 1.00 85.06 71 PRO A O 1
ATOM 542 N N . GLY A 1 72 ? -5.574 -41.413 -42.426 1.00 82.81 72 GLY A N 1
ATOM 543 C CA . GLY A 1 72 ? -6.043 -42.727 -42.874 1.00 82.81 72 GLY A CA 1
ATOM 544 C C . GLY A 1 72 ? -5.526 -43.916 -42.057 1.00 82.81 72 GLY A C 1
ATOM 545 O O . GLY A 1 72 ? -5.849 -45.054 -42.391 1.00 82.81 72 GLY A O 1
ATOM 546 N N . LYS A 1 73 ? -4.707 -43.687 -41.017 1.00 88.12 73 LYS A N 1
ATOM 547 C CA . LYS A 1 73 ? -4.117 -44.752 -40.190 1.00 88.12 73 LYS A CA 1
ATOM 548 C C . LYS A 1 73 ? -4.149 -44.396 -38.701 1.00 88.12 73 LYS A C 1
ATOM 550 O O . LYS A 1 73 ? -3.137 -43.981 -38.124 1.00 88.12 73 LYS A O 1
ATOM 555 N N . ALA A 1 74 ? -5.298 -44.571 -38.045 1.00 87.56 74 ALA A N 1
ATOM 556 C CA . ALA A 1 74 ? -5.430 -44.244 -36.622 1.00 87.56 74 ALA A CA 1
ATOM 557 C C . ALA A 1 74 ? -4.483 -45.062 -35.728 1.00 87.56 74 ALA A C 1
ATOM 559 O O . ALA A 1 74 ? -3.855 -44.504 -34.833 1.00 87.56 74 ALA A O 1
ATOM 560 N N . GLU A 1 75 ? -4.304 -46.355 -36.008 1.00 88.62 75 GLU A N 1
ATOM 561 C CA . GLU A 1 75 ? -3.443 -47.248 -35.210 1.00 88.62 75 GLU A CA 1
ATOM 562 C C . GLU A 1 75 ? -1.946 -46.880 -35.268 1.00 88.62 75 GLU A C 1
ATOM 564 O O . GLU A 1 75 ? -1.196 -47.158 -34.324 1.00 88.62 75 GLU A O 1
ATOM 569 N N . ASP A 1 76 ? -1.526 -46.192 -36.335 1.00 86.81 76 ASP A N 1
ATOM 570 C CA . ASP A 1 76 ? -0.164 -45.671 -36.517 1.00 86.81 76 ASP A CA 1
ATOM 571 C C . ASP A 1 76 ? -0.015 -44.230 -35.989 1.00 86.81 76 ASP A C 1
ATOM 573 O O . ASP A 1 76 ? 1.097 -43.719 -35.840 1.00 86.81 76 ASP A O 1
ATOM 577 N N . SER A 1 77 ? -1.127 -43.563 -35.666 1.00 89.56 77 SER A N 1
ATOM 578 C CA . SER A 1 77 ? -1.152 -42.175 -35.201 1.00 89.56 77 SER A CA 1
ATOM 579 C C . SER A 1 77 ? -0.924 -42.088 -33.696 1.00 89.56 77 SER A C 1
ATOM 581 O O . SER A 1 77 ? -1.734 -42.564 -32.894 1.00 89.56 77 SER A O 1
ATOM 583 N N . ARG A 1 78 ? 0.158 -41.421 -33.275 1.00 89.69 78 ARG A N 1
ATOM 584 C CA . ARG A 1 78 ? 0.492 -41.297 -31.845 1.00 89.69 78 ARG A CA 1
ATOM 585 C C . ARG A 1 78 ? -0.596 -40.599 -31.039 1.00 89.69 78 ARG A C 1
ATOM 587 O O . ARG A 1 78 ? -0.800 -40.989 -29.894 1.00 89.69 78 ARG A O 1
ATOM 594 N N . LEU A 1 79 ? -1.326 -39.640 -31.611 1.00 89.75 79 LEU A N 1
ATOM 595 C CA . LEU A 1 79 ? -2.464 -39.001 -30.945 1.00 89.75 79 LEU A CA 1
ATOM 596 C C . LEU A 1 79 ? -3.473 -40.048 -30.454 1.00 89.75 79 LEU A C 1
ATOM 598 O O . LEU A 1 79 ? -3.778 -40.089 -29.264 1.00 89.75 79 LEU A O 1
ATOM 602 N N . TYR A 1 80 ? -3.917 -40.942 -31.342 1.00 92.25 80 TYR A N 1
ATOM 603 C CA . TYR A 1 80 ? -4.864 -42.002 -31.000 1.00 92.25 80 TYR A CA 1
ATOM 604 C C . TYR A 1 80 ? -4.261 -43.006 -30.011 1.00 92.25 80 TYR A C 1
ATOM 606 O O . TYR A 1 80 ? -4.865 -43.306 -28.982 1.00 92.25 80 TYR A O 1
ATOM 614 N N . ARG A 1 81 ? -3.029 -43.470 -30.251 1.00 90.25 81 ARG A N 1
ATOM 615 C CA . ARG A 1 81 ? -2.366 -44.447 -29.368 1.00 90.25 81 ARG A CA 1
ATOM 616 C C . ARG A 1 81 ? -2.211 -43.928 -27.936 1.00 90.25 81 ARG A C 1
ATOM 618 O O . ARG A 1 81 ? -2.308 -44.697 -26.982 1.00 90.25 81 ARG A O 1
ATOM 625 N N . ARG A 1 82 ? -1.985 -42.623 -27.772 1.00 89.50 82 ARG A N 1
ATOM 626 C CA . ARG A 1 82 ? -1.843 -41.962 -26.468 1.00 89.50 82 ARG A CA 1
ATOM 627 C C . ARG A 1 82 ? -3.183 -41.801 -25.756 1.00 89.50 82 ARG A C 1
ATOM 629 O O . ARG A 1 82 ? -3.239 -42.065 -24.556 1.00 89.50 82 ARG A O 1
ATOM 636 N N . VAL A 1 83 ? -4.246 -41.424 -26.469 1.00 91.69 83 VAL A N 1
ATOM 637 C CA . VAL A 1 83 ? -5.586 -41.275 -25.867 1.00 91.69 83 VAL A CA 1
ATOM 638 C C . VAL A 1 83 ? -6.290 -42.609 -25.614 1.00 91.69 83 VAL A C 1
ATOM 640 O O . VAL A 1 83 ? -7.036 -42.734 -24.648 1.00 91.69 83 VAL A O 1
ATOM 643 N N . ALA A 1 84 ? -5.982 -43.639 -26.404 1.00 88.38 84 ALA A N 1
ATOM 644 C CA . ALA A 1 84 ? -6.440 -45.012 -26.189 1.00 88.38 84 ALA A CA 1
ATOM 645 C C . ALA A 1 84 ? -5.603 -45.780 -25.141 1.00 88.38 84 ALA A C 1
ATOM 647 O O . ALA A 1 84 ? -5.898 -46.932 -24.832 1.00 88.38 84 ALA A O 1
ATOM 648 N N . GLY A 1 85 ? -4.540 -45.173 -24.595 1.00 85.06 85 GLY A N 1
ATOM 649 C CA . GLY A 1 85 ? -3.670 -45.796 -23.589 1.00 85.06 85 GLY A CA 1
ATOM 650 C C . GLY A 1 85 ? -2.749 -46.907 -24.117 1.00 85.06 85 GLY A C 1
ATOM 651 O O . GLY A 1 85 ? -2.121 -47.606 -23.321 1.00 85.06 85 GLY A O 1
ATOM 652 N N . LEU A 1 86 ? -2.631 -47.043 -25.440 1.00 86.25 86 LEU A N 1
ATOM 653 C CA . LEU A 1 86 ? -1.738 -47.978 -26.134 1.00 86.25 86 LEU A CA 1
ATOM 654 C C . LEU A 1 86 ? -0.265 -47.529 -26.091 1.00 86.25 86 LEU A C 1
ATOM 656 O O . LEU A 1 86 ? 0.640 -48.319 -26.353 1.00 86.25 86 LEU A O 1
ATOM 660 N N . GLU A 1 87 ? -0.004 -46.262 -25.754 1.00 84.38 87 GLU A N 1
ATOM 661 C CA . GLU A 1 87 ? 1.338 -45.695 -25.602 1.00 84.38 87 GLU A CA 1
ATOM 662 C C . GLU A 1 87 ? 1.427 -44.813 -24.341 1.00 84.38 87 GLU A C 1
ATOM 664 O O . GLU A 1 87 ? 0.534 -44.009 -24.079 1.00 84.38 87 GLU A O 1
ATOM 669 N N . ARG A 1 88 ? 2.507 -44.938 -23.547 1.00 78.81 88 ARG A N 1
ATOM 670 C CA . ARG A 1 88 ? 2.659 -44.240 -22.250 1.00 78.81 88 ARG A CA 1
ATOM 671 C C . ARG A 1 88 ? 3.616 -43.033 -22.275 1.00 78.81 88 ARG A C 1
ATOM 673 O O . ARG A 1 88 ? 4.623 -43.068 -22.994 1.00 78.81 88 ARG A O 1
ATOM 680 N N . PRO A 1 89 ? 3.359 -41.962 -21.486 1.00 82.94 89 PRO A N 1
ATOM 681 C CA . PRO A 1 89 ? 2.131 -41.712 -20.717 1.00 82.94 89 PRO A CA 1
ATOM 682 C C . PRO A 1 89 ? 0.877 -41.594 -21.597 1.00 82.94 89 PRO A C 1
ATOM 684 O O . PRO A 1 89 ? 0.957 -41.075 -22.714 1.00 82.94 89 PRO A O 1
ATOM 687 N N . ALA A 1 90 ? -0.240 -42.111 -21.077 1.00 85.31 90 ALA A N 1
ATOM 688 C CA . ALA A 1 90 ? -1.557 -41.933 -21.676 1.00 85.31 90 ALA A CA 1
ATOM 689 C C . ALA A 1 90 ? -1.993 -40.469 -21.521 1.00 85.31 90 ALA A C 1
ATOM 691 O O . ALA A 1 90 ? -1.603 -39.815 -20.554 1.00 85.31 90 ALA A O 1
ATOM 692 N N . MET A 1 91 ? -2.769 -39.966 -22.475 1.00 83.88 91 MET A N 1
ATOM 693 C CA . MET A 1 91 ? -3.249 -38.582 -22.499 1.00 83.88 91 MET A CA 1
ATOM 694 C C . MET A 1 91 ? -4.782 -38.556 -22.486 1.00 83.88 91 MET A C 1
ATOM 696 O O . MET A 1 91 ? -5.384 -39.454 -23.074 1.00 83.88 91 MET A O 1
ATOM 700 N N . PRO A 1 92 ? -5.435 -37.545 -21.887 1.00 82.81 92 PRO A N 1
ATOM 701 C CA . PRO A 1 92 ? -4.876 -36.411 -21.135 1.00 82.81 92 PRO A CA 1
ATOM 702 C C . PRO A 1 92 ? -4.288 -36.817 -19.771 1.00 82.81 92 PRO A C 1
ATOM 704 O O . PRO A 1 92 ? -4.682 -37.827 -19.199 1.00 82.81 92 PRO A O 1
ATOM 707 N N . MET A 1 93 ? -3.346 -36.034 -19.234 1.00 74.81 93 MET A N 1
ATOM 708 C CA . MET A 1 93 ? -2.741 -36.302 -17.912 1.00 74.81 93 MET A CA 1
ATOM 709 C C . MET A 1 93 ? -3.663 -35.907 -16.746 1.00 74.81 93 MET A C 1
ATOM 711 O O . MET A 1 93 ? -3.543 -36.450 -15.651 1.00 74.81 93 MET A O 1
ATOM 715 N N . ASP A 1 94 ? -4.581 -34.970 -16.984 1.00 63.47 94 ASP A N 1
ATOM 716 C CA . ASP A 1 94 ? -5.515 -34.373 -16.026 1.00 63.47 94 ASP A CA 1
ATOM 717 C C . ASP A 1 94 ? -6.964 -34.879 -16.198 1.00 63.47 94 ASP A C 1
ATOM 719 O O . ASP A 1 94 ? -7.918 -34.197 -15.827 1.00 63.47 94 ASP A O 1
ATOM 723 N N . GLY A 1 95 ? -7.160 -36.082 -16.751 1.00 71.31 95 GLY A N 1
ATOM 724 C CA . GLY A 1 95 ? -8.488 -36.675 -16.936 1.00 71.31 95 GLY A CA 1
ATOM 725 C C . GLY A 1 95 ? -8.488 -37.914 -17.833 1.00 71.31 95 GLY A C 1
ATOM 726 O O . GLY A 1 95 ? -7.438 -38.444 -18.180 1.00 71.31 95 GLY A O 1
ATOM 727 N N . LYS A 1 96 ? -9.675 -38.396 -18.222 1.00 77.94 96 LYS A N 1
ATOM 728 C CA . LYS A 1 96 ? -9.846 -39.459 -19.230 1.00 77.94 96 LYS A CA 1
ATOM 729 C C . LYS A 1 96 ? -10.919 -39.051 -20.233 1.00 77.94 96 LYS A C 1
ATOM 731 O O . LYS A 1 96 ? -11.962 -38.545 -19.827 1.00 77.94 96 LYS A O 1
ATOM 736 N N . LEU A 1 97 ? -10.667 -39.295 -21.517 1.00 86.31 97 LEU A N 1
ATOM 737 C CA . LEU A 1 97 ? -11.694 -39.182 -22.553 1.00 86.31 97 LEU A CA 1
ATOM 738 C C . LEU A 1 97 ? -12.689 -40.344 -22.439 1.00 86.31 97 LEU A C 1
ATOM 740 O O . LEU A 1 97 ? -12.336 -41.433 -21.975 1.00 86.31 97 LEU A O 1
ATOM 744 N N . THR A 1 98 ? -13.932 -40.118 -22.863 1.00 89.44 98 THR A N 1
ATOM 745 C CA . THR A 1 98 ? -14.941 -41.182 -22.942 1.00 89.44 98 THR A CA 1
ATOM 746 C C . THR A 1 98 ? -14.629 -42.144 -24.092 1.00 89.44 98 THR A C 1
ATOM 748 O O . THR A 1 98 ? -13.931 -41.790 -25.045 1.00 89.44 98 THR A O 1
ATOM 751 N N . GLY A 1 99 ? -15.159 -43.372 -24.026 1.00 87.81 99 GLY A N 1
ATOM 752 C CA . GLY A 1 99 ? -15.016 -44.349 -25.114 1.00 87.81 99 GLY A CA 1
ATOM 753 C C . GLY A 1 99 ? -15.515 -43.801 -26.454 1.00 87.81 99 GLY A C 1
ATOM 754 O O . GLY A 1 99 ? -14.845 -43.968 -27.472 1.00 87.81 99 GLY A O 1
ATOM 755 N N . ASP A 1 100 ? -16.614 -43.045 -26.423 1.00 86.69 100 ASP A N 1
ATOM 756 C CA . ASP A 1 100 ? -17.176 -42.385 -27.600 1.00 86.69 100 ASP A CA 1
ATOM 757 C C . ASP A 1 100 ? -16.210 -41.341 -28.170 1.00 86.69 100 ASP A C 1
ATOM 759 O O . ASP A 1 100 ? -15.898 -41.397 -29.353 1.00 86.69 100 ASP A O 1
ATOM 763 N N . GLN A 1 101 ? -15.636 -40.462 -27.338 1.00 88.94 101 GLN A N 1
ATOM 764 C CA . GLN A 1 101 ? -14.655 -39.461 -27.782 1.00 88.94 101 GLN A CA 1
ATOM 765 C C . GLN A 1 101 ? -13.417 -40.102 -28.424 1.00 88.94 101 GLN A C 1
ATOM 767 O O . GLN A 1 101 ? -12.943 -39.633 -29.459 1.00 88.94 101 GLN A O 1
ATOM 772 N N . ILE A 1 102 ? -12.910 -41.193 -27.843 1.00 91.38 102 ILE A N 1
ATOM 773 C CA . ILE A 1 102 ? -11.775 -41.940 -28.404 1.00 91.38 102 ILE A CA 1
ATOM 774 C C . ILE A 1 102 ? -12.164 -42.565 -29.751 1.00 91.38 102 ILE A C 1
ATOM 776 O O . ILE A 1 102 ? -11.389 -42.4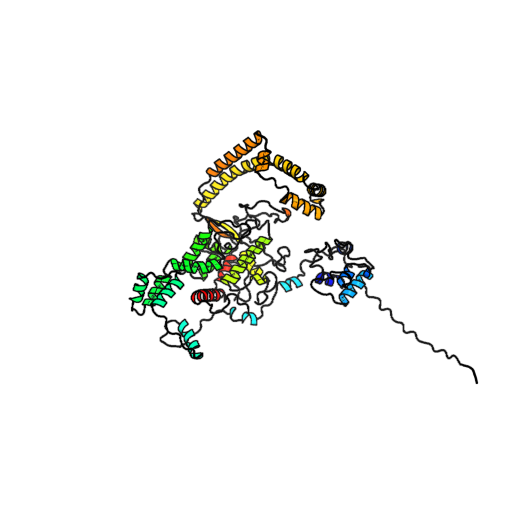92 -30.707 1.00 91.38 102 ILE A O 1
ATOM 780 N N . SER A 1 103 ? -13.370 -43.134 -29.853 1.00 90.06 103 SER A N 1
ATOM 781 C CA . SER A 1 103 ? -13.875 -43.726 -31.097 1.00 90.06 103 SER A CA 1
ATOM 782 C C . SER A 1 103 ? -14.088 -42.683 -32.201 1.00 90.06 103 SER A C 1
ATOM 784 O O . SER A 1 103 ? -13.748 -42.944 -33.354 1.00 90.06 103 SER A O 1
ATOM 786 N N . THR A 1 104 ? -14.541 -41.478 -31.845 1.00 91.00 104 THR A N 1
ATOM 787 C CA . THR A 1 104 ? -14.706 -40.345 -32.764 1.00 91.00 104 THR A CA 1
ATOM 788 C C . THR A 1 104 ? -13.356 -39.860 -33.283 1.00 91.00 104 THR A C 1
ATOM 790 O O . THR A 1 104 ? -13.198 -39.680 -34.489 1.00 91.00 104 THR A O 1
ATOM 793 N N . ILE A 1 105 ? -12.346 -39.734 -32.409 1.00 90.44 105 ILE A N 1
ATOM 794 C CA . ILE A 1 105 ? -10.968 -39.402 -32.818 1.00 90.44 105 ILE A CA 1
ATOM 795 C C . ILE A 1 105 ? -10.418 -40.468 -33.770 1.00 90.44 105 ILE A C 1
ATOM 797 O O . ILE A 1 105 ? -9.826 -40.128 -34.794 1.00 90.44 105 ILE A O 1
ATOM 801 N N . LYS A 1 106 ? -10.631 -41.754 -33.460 1.00 92.81 106 LYS A N 1
ATOM 802 C CA . LYS A 1 106 ? -10.199 -42.863 -34.319 1.00 92.81 106 LYS A CA 1
ATOM 803 C C . LYS A 1 106 ? -10.841 -42.780 -35.703 1.00 92.81 106 LYS A C 1
ATOM 805 O O . LYS A 1 106 ? -10.133 -42.793 -36.706 1.00 92.81 106 LYS A O 1
ATOM 810 N N . ALA A 1 107 ? -12.169 -42.664 -35.747 1.00 90.25 107 ALA A N 1
ATOM 811 C CA . ALA A 1 107 ? -12.937 -42.606 -36.985 1.00 90.25 107 ALA A CA 1
ATOM 812 C C . ALA A 1 107 ? -12.532 -41.405 -37.846 1.00 90.25 107 ALA A C 1
ATOM 814 O O . ALA A 1 107 ? -12.362 -41.552 -39.051 1.00 90.25 107 ALA A O 1
ATOM 815 N N . TRP A 1 108 ? -12.305 -40.243 -37.234 1.00 92.00 108 TRP A N 1
ATOM 816 C CA . TRP A 1 108 ? -11.828 -39.058 -37.940 1.00 92.00 108 TRP A CA 1
ATOM 817 C C . TRP A 1 108 ? -10.446 -39.254 -38.574 1.00 92.00 108 TRP A C 1
ATOM 819 O O . TRP A 1 108 ? -10.248 -38.896 -39.736 1.00 92.00 108 TRP A O 1
ATOM 829 N N . ILE A 1 109 ? -9.495 -39.858 -37.853 1.00 89.19 109 ILE A N 1
ATOM 830 C CA . ILE A 1 109 ? -8.161 -40.125 -38.407 1.00 89.19 109 ILE A CA 1
ATOM 831 C C . ILE A 1 109 ? -8.241 -41.148 -39.544 1.00 89.19 109 ILE A C 1
ATOM 833 O O . ILE A 1 109 ? -7.636 -40.924 -40.593 1.00 89.19 109 ILE A O 1
ATOM 837 N N . ASP A 1 110 ? -9.012 -42.226 -39.375 1.00 89.38 110 ASP A N 1
ATOM 838 C CA . ASP A 1 110 ? -9.208 -43.253 -40.410 1.00 89.38 110 ASP A CA 1
ATOM 839 C C . ASP A 1 110 ? -9.907 -42.690 -41.662 1.00 89.38 110 ASP A C 1
ATOM 841 O O . ASP A 1 110 ? -9.615 -43.118 -42.776 1.00 89.38 110 ASP A O 1
ATOM 845 N N . GLN A 1 111 ? -10.761 -41.673 -41.506 1.00 85.31 111 GLN A N 1
ATOM 846 C CA . GLN A 1 111 ? -11.387 -40.934 -42.610 1.00 85.31 111 GLN A CA 1
ATOM 847 C C . GLN A 1 111 ? -10.451 -39.911 -43.280 1.00 85.31 111 GLN A C 1
ATOM 849 O O . GLN A 1 111 ? -10.901 -39.146 -44.124 1.00 85.31 111 GLN A O 1
ATOM 854 N N . GLY A 1 112 ? -9.160 -39.880 -42.935 1.00 81.50 112 GLY A N 1
ATOM 855 C CA . GLY A 1 112 ? -8.176 -38.989 -43.559 1.00 81.50 112 GLY A CA 1
ATOM 856 C C . GLY A 1 112 ? -7.886 -37.708 -42.777 1.00 81.50 112 GLY A C 1
ATOM 857 O O . GLY A 1 112 ? -7.181 -36.843 -43.292 1.00 81.50 112 GLY A O 1
ATOM 858 N N . ALA A 1 113 ? -8.384 -37.587 -41.540 1.00 84.62 113 ALA A N 1
ATOM 859 C CA . ALA A 1 113 ? -8.168 -36.437 -40.659 1.00 84.62 113 ALA A CA 1
ATOM 860 C C . ALA A 1 113 ? -8.464 -35.090 -41.346 1.00 84.62 113 ALA A C 1
ATOM 862 O O . ALA A 1 113 ? -7.684 -34.145 -41.240 1.00 84.62 113 ALA A O 1
ATOM 863 N N . HIS A 1 114 ? -9.571 -35.009 -42.091 1.00 83.00 114 HIS A N 1
ATOM 864 C CA . HIS A 1 114 ? -9.955 -33.802 -42.823 1.00 83.00 114 HIS A CA 1
ATOM 865 C C . HIS A 1 114 ? -10.361 -32.669 -41.868 1.00 83.00 114 HIS A C 1
ATOM 867 O O . HIS A 1 114 ? -11.090 -32.899 -40.902 1.00 83.00 114 HIS A O 1
ATOM 873 N N . TRP A 1 115 ? -9.893 -31.447 -42.150 1.00 79.31 115 TRP A N 1
ATOM 874 C CA . TRP A 1 115 ? -10.281 -30.219 -41.448 1.00 79.31 115 TRP A CA 1
ATOM 875 C C . TRP A 1 115 ? -11.231 -29.445 -42.361 1.00 79.31 115 TRP A C 1
ATOM 877 O O . TRP A 1 115 ? -10.864 -29.072 -43.472 1.00 79.31 115 TRP A O 1
ATOM 887 N N . ASP A 1 116 ? -12.465 -29.253 -41.912 1.00 71.88 116 ASP A N 1
ATOM 888 C CA . ASP A 1 116 ? -13.558 -28.645 -42.681 1.00 71.88 116 ASP A CA 1
ATOM 889 C C . ASP A 1 116 ? -13.519 -27.105 -42.714 1.00 71.88 116 ASP A C 1
ATOM 891 O O . ASP A 1 116 ? -14.249 -26.483 -43.483 1.00 71.88 116 ASP A O 1
ATOM 895 N N . VAL A 1 117 ? -12.608 -26.487 -41.958 1.00 56.50 117 VAL A N 1
ATOM 896 C CA . VAL A 1 117 ? -12.261 -25.060 -42.015 1.00 56.50 117 VAL A CA 1
ATOM 897 C C . VAL A 1 117 ? -10.764 -24.895 -42.300 1.00 56.50 117 VAL A C 1
ATOM 899 O O . VAL A 1 117 ? -9.943 -25.670 -41.811 1.00 56.50 117 VAL A O 1
ATOM 902 N N . GLY A 1 118 ? -10.405 -23.901 -43.123 1.00 49.31 118 GLY A N 1
ATOM 903 C CA . GLY A 1 118 ? -9.018 -23.607 -43.510 1.00 49.31 118 GLY A CA 1
ATOM 904 C C . GLY A 1 118 ? -8.071 -23.488 -42.309 1.00 49.31 118 GLY A C 1
ATOM 905 O O . GLY A 1 118 ? -8.478 -23.067 -41.230 1.00 49.31 118 GLY A O 1
ATOM 906 N N . ALA A 1 119 ? -6.807 -23.872 -42.513 1.00 45.53 119 ALA A N 1
ATOM 907 C CA . ALA A 1 119 ? -5.788 -24.202 -41.506 1.00 45.53 119 ALA A CA 1
ATOM 908 C C . ALA A 1 119 ? -5.314 -23.077 -40.548 1.00 45.53 119 ALA A C 1
ATOM 910 O O . ALA A 1 119 ? -4.240 -23.190 -39.959 1.00 45.53 119 ALA A O 1
ATOM 911 N N . GLU A 1 120 ? -6.109 -22.035 -40.316 1.00 41.91 120 GLU A N 1
ATOM 912 C CA . GLU A 1 120 ? -5.847 -20.995 -39.320 1.00 41.91 120 GLU A CA 1
ATOM 913 C C . GLU A 1 120 ? -7.030 -20.857 -38.356 1.00 41.91 120 GLU A C 1
ATOM 915 O O . GLU A 1 120 ? -7.777 -19.879 -38.370 1.00 41.91 120 GLU A O 1
ATOM 920 N N . ALA A 1 121 ? -7.175 -21.819 -37.445 1.00 43.19 121 ALA A N 1
ATOM 921 C CA . ALA A 1 121 ? -7.891 -21.559 -36.205 1.00 43.19 121 ALA A CA 1
ATOM 922 C C . ALA A 1 121 ? -6.993 -20.678 -35.318 1.00 43.19 121 ALA A C 1
ATOM 924 O O . ALA A 1 121 ? -6.280 -21.166 -34.439 1.00 43.19 121 ALA A O 1
ATOM 925 N N . LYS A 1 122 ? -6.995 -19.359 -35.563 1.00 37.09 122 LYS A N 1
ATOM 926 C CA . LYS A 1 122 ? -6.599 -18.393 -34.528 1.00 37.09 122 LYS A CA 1
ATOM 927 C C . LYS A 1 122 ? -7.425 -18.717 -33.287 1.00 37.09 122 LYS A C 1
ATOM 929 O O . LYS A 1 122 ? -8.623 -18.980 -33.415 1.00 37.09 122 LYS A O 1
ATOM 934 N N . ALA A 1 123 ? -6.795 -18.729 -32.109 1.00 36.53 123 ALA A N 1
ATOM 935 C CA . ALA A 1 123 ? -7.547 -18.789 -30.863 1.00 36.53 123 ALA A CA 1
ATOM 936 C C . ALA A 1 123 ? -8.648 -17.721 -30.961 1.00 36.53 123 ALA A C 1
ATOM 938 O O . ALA A 1 123 ? -8.324 -16.563 -31.252 1.00 36.53 123 ALA A O 1
ATOM 939 N N . PRO A 1 124 ? -9.935 -18.080 -30.818 1.00 35.62 124 PRO A N 1
ATOM 940 C CA . PRO A 1 124 ? -10.941 -17.050 -30.709 1.00 35.62 124 PRO A CA 1
ATOM 941 C C . PRO A 1 124 ? -10.526 -16.178 -29.524 1.00 35.62 124 PRO A C 1
ATOM 943 O O . PRO A 1 124 ? -10.133 -16.700 -28.476 1.00 35.62 124 PRO A O 1
ATOM 946 N N . SER A 1 125 ? -10.632 -14.857 -29.682 1.00 42.66 125 SER A N 1
ATOM 947 C CA . SER A 1 125 ? -10.921 -13.992 -28.540 1.00 42.66 125 SER A CA 1
ATOM 948 C C . SER A 1 125 ? -11.929 -14.732 -27.670 1.00 42.66 125 SER A C 1
ATOM 950 O O . SER A 1 125 ? -12.920 -15.211 -28.231 1.00 42.66 125 SER A O 1
ATOM 952 N N . VAL A 1 126 ? -11.623 -14.896 -26.378 1.00 48.66 126 VAL A N 1
ATOM 953 C CA . VAL A 1 126 ? -12.437 -15.645 -25.408 1.00 48.66 126 VAL A CA 1
ATOM 954 C C . VAL A 1 126 ? -13.902 -15.487 -25.780 1.00 48.66 126 VAL A C 1
ATOM 956 O O . VAL A 1 126 ? -14.357 -14.346 -25.874 1.00 48.66 126 VAL A O 1
ATOM 959 N N . ASP A 1 127 ? -14.584 -16.599 -26.087 1.00 53.81 127 ASP A N 1
ATOM 960 C CA . ASP A 1 127 ? -15.997 -16.577 -26.474 1.00 53.81 127 ASP A CA 1
ATOM 961 C C . ASP A 1 127 ? -16.724 -15.597 -25.542 1.00 53.81 127 ASP A C 1
ATOM 963 O O . ASP A 1 127 ? -16.671 -15.804 -24.327 1.00 53.81 127 ASP A O 1
ATOM 967 N N . PRO A 1 128 ? -17.330 -14.510 -26.058 1.00 57.12 128 PRO A N 1
ATOM 968 C CA . PRO A 1 128 ? -17.945 -13.491 -25.220 1.00 57.12 128 PRO A CA 1
ATOM 969 C C . PRO A 1 128 ? -18.935 -14.075 -24.207 1.00 57.12 128 PRO A C 1
ATOM 971 O O . PRO A 1 128 ? -19.053 -13.539 -23.108 1.00 57.12 128 PRO A O 1
ATOM 974 N N . ALA A 1 129 ? -19.594 -15.194 -24.531 1.00 59.06 129 ALA A N 1
ATOM 975 C CA . ALA A 1 129 ? -20.465 -15.904 -23.600 1.00 59.06 129 ALA A CA 1
ATOM 976 C C . ALA A 1 129 ? -19.678 -16.636 -22.495 1.00 59.06 129 ALA A C 1
ATOM 978 O O . ALA A 1 129 ? -20.029 -16.527 -21.319 1.00 59.06 129 ALA A O 1
ATOM 979 N N . ALA A 1 130 ? -18.586 -17.327 -22.833 1.00 59.56 130 ALA A N 1
ATOM 980 C CA . ALA A 1 130 ? -17.692 -17.957 -21.858 1.00 59.56 130 ALA A CA 1
ATOM 981 C C . ALA A 1 130 ? -16.965 -16.929 -20.971 1.00 59.56 130 ALA A C 1
ATOM 983 O O . ALA A 1 130 ? -16.819 -17.147 -19.768 1.00 59.56 130 ALA A O 1
ATOM 984 N N . LEU A 1 131 ? -16.552 -15.789 -21.534 1.00 65.31 131 LEU A N 1
ATOM 985 C CA . LEU A 1 131 ? -15.983 -14.673 -20.782 1.00 65.31 131 LEU A CA 1
ATOM 986 C C . LEU A 1 131 ? -17.032 -14.063 -19.851 1.00 65.31 131 LEU A C 1
ATOM 988 O O . LEU A 1 131 ? -16.766 -13.889 -18.667 1.00 65.31 131 LEU A O 1
ATOM 992 N N . ALA A 1 132 ? -18.248 -13.820 -20.346 1.00 69.12 132 ALA A N 1
ATOM 993 C CA . ALA A 1 132 ? -19.345 -13.323 -19.524 1.00 69.12 132 ALA A CA 1
ATOM 994 C C . ALA A 1 132 ? -19.700 -14.288 -18.381 1.00 69.12 132 ALA A C 1
ATOM 996 O O . ALA A 1 132 ? -20.035 -13.822 -17.295 1.00 69.12 132 ALA A O 1
ATOM 997 N N . ALA A 1 133 ? -19.598 -15.604 -18.585 1.00 67.06 133 ALA A N 1
ATOM 998 C CA . ALA A 1 133 ? -19.810 -16.599 -17.532 1.00 67.06 133 ALA A CA 1
ATOM 999 C C . ALA A 1 133 ? -18.692 -16.607 -16.469 1.00 67.06 133 ALA A C 1
ATOM 1001 O O . ALA A 1 133 ? -18.948 -16.925 -15.310 1.00 67.06 133 ALA A O 1
ATOM 1002 N N . LEU A 1 134 ? -17.458 -16.247 -16.842 1.00 68.31 134 LEU A N 1
ATOM 1003 C CA . LEU A 1 134 ? -16.346 -16.068 -15.899 1.00 68.31 134 LEU A CA 1
ATOM 1004 C C . LEU A 1 134 ? -16.441 -14.736 -15.146 1.00 68.31 134 LEU A C 1
ATOM 1006 O O . LEU A 1 134 ? -16.124 -14.663 -13.962 1.00 68.31 134 LEU A O 1
ATOM 1010 N N . GLU A 1 135 ? -16.875 -13.682 -15.834 1.00 74.75 135 GLU A N 1
ATOM 1011 C CA . GLU A 1 135 ? -16.964 -12.331 -15.286 1.00 74.75 135 GLU A CA 1
ATOM 1012 C C . GLU A 1 135 ? -18.196 -12.131 -14.400 1.00 74.75 135 GLU A C 1
ATOM 1014 O O . GLU A 1 135 ? -18.157 -11.343 -13.456 1.00 74.75 135 GLU A O 1
ATOM 1019 N N . ASN A 1 136 ? -19.304 -12.815 -14.681 1.00 72.50 136 ASN A N 1
ATOM 1020 C CA . ASN A 1 136 ? -20.568 -12.566 -13.999 1.00 72.50 136 ASN A CA 1
ATOM 1021 C C . ASN A 1 136 ? -20.939 -13.752 -13.106 1.00 72.50 136 ASN A C 1
ATOM 1023 O O . ASN A 1 136 ? -21.418 -14.785 -13.565 1.00 72.50 136 ASN A O 1
ATOM 1027 N N . MET A 1 137 ? -20.750 -13.564 -11.802 1.00 81.38 137 MET A N 1
ATOM 1028 C CA . MET A 1 137 ? -21.365 -14.386 -10.765 1.00 81.38 137 MET A CA 1
ATOM 1029 C C . MET A 1 137 ? -22.485 -13.578 -10.117 1.00 81.38 137 MET A C 1
ATOM 1031 O O . MET A 1 137 ? -22.250 -12.480 -9.613 1.00 81.38 137 MET A O 1
ATOM 1035 N N . GLU A 1 138 ? -23.699 -14.124 -10.108 1.00 81.06 138 GLU A N 1
ATOM 1036 C CA . GLU A 1 138 ? -24.786 -13.541 -9.327 1.00 81.06 138 GLU A CA 1
ATOM 1037 C C . GLU A 1 138 ? -24.565 -13.802 -7.836 1.00 81.06 138 GLU A C 1
ATOM 1039 O O . GLU A 1 138 ? -24.334 -14.930 -7.397 1.00 81.06 138 GLU A O 1
ATOM 1044 N N . ILE A 1 139 ? -24.649 -12.734 -7.045 1.00 85.38 139 ILE A N 1
ATOM 1045 C CA . ILE A 1 139 ? -24.605 -12.812 -5.588 1.00 85.38 139 ILE A CA 1
ATOM 1046 C C . ILE A 1 139 ? -26.033 -13.032 -5.100 1.00 85.38 139 ILE A C 1
ATOM 1048 O O . ILE A 1 139 ? -26.900 -12.178 -5.298 1.00 85.38 139 ILE A O 1
ATOM 1052 N N . SER A 1 140 ? -26.273 -14.165 -4.442 1.00 84.75 140 SER A N 1
ATOM 1053 C CA . SER A 1 140 ? -27.601 -14.494 -3.934 1.00 84.75 140 SER A CA 1
ATOM 1054 C C . SER A 1 140 ? -28.053 -13.527 -2.823 1.00 84.75 140 SER A C 1
ATOM 1056 O O . SER A 1 140 ? -27.227 -13.000 -2.064 1.00 84.75 140 SER A O 1
ATOM 1058 N N . PRO A 1 141 ? -29.367 -13.284 -2.665 1.00 85.12 141 PRO A N 1
ATOM 1059 C CA . PRO A 1 141 ? -29.891 -12.518 -1.533 1.00 85.12 141 PRO A CA 1
ATOM 1060 C C . PRO A 1 141 ? -29.488 -13.105 -0.171 1.00 85.12 141 PRO A C 1
ATOM 1062 O O . PRO A 1 141 ? -29.256 -12.363 0.786 1.00 85.12 141 PRO A O 1
ATOM 1065 N N . GLU A 1 142 ? -29.359 -14.429 -0.076 1.00 87.88 142 GLU A N 1
ATOM 1066 C CA . GLU A 1 142 ? -28.922 -15.148 1.124 1.00 87.88 142 GLU A CA 1
ATOM 1067 C C . GLU A 1 142 ? -27.478 -14.796 1.492 1.00 87.88 142 GLU A C 1
ATOM 1069 O O . GLU A 1 142 ? -27.187 -14.566 2.667 1.00 87.88 142 GLU A O 1
ATOM 1074 N N . ALA A 1 143 ? -26.594 -14.679 0.494 1.00 86.94 143 ALA A N 1
ATOM 1075 C CA . ALA A 1 143 ? -25.206 -14.279 0.694 1.00 86.94 143 ALA A CA 1
ATOM 1076 C C . ALA A 1 143 ? -25.110 -12.879 1.319 1.00 86.94 143 ALA A C 1
ATOM 1078 O O . ALA A 1 143 ? -24.414 -12.696 2.316 1.00 86.94 143 ALA A O 1
ATOM 1079 N N . ARG A 1 144 ? -25.887 -11.909 0.817 1.00 87.56 144 ARG A N 1
ATOM 1080 C CA . ARG A 1 144 ? -25.988 -10.564 1.423 1.00 87.56 144 ARG A CA 1
ATOM 1081 C C . ARG A 1 144 ? -26.634 -10.577 2.808 1.00 87.56 144 ARG A C 1
ATOM 1083 O O . ARG A 1 144 ? -26.382 -9.695 3.625 1.00 87.56 144 ARG A O 1
ATOM 1090 N N . ASN A 1 145 ? -27.468 -11.575 3.085 1.00 89.75 145 ASN A N 1
ATOM 1091 C CA . ASN A 1 145 ? -28.128 -11.725 4.374 1.00 89.75 145 ASN A CA 1
ATOM 1092 C C . ASN A 1 145 ? -27.245 -12.344 5.465 1.00 89.75 145 ASN A C 1
ATOM 1094 O O . ASN A 1 145 ? -27.651 -12.329 6.638 1.00 89.75 145 ASN A O 1
ATOM 1098 N N . TYR A 1 146 ? -26.058 -12.845 5.113 1.00 91.25 146 TYR A N 1
ATOM 1099 C CA . TYR A 1 146 ? -25.084 -13.331 6.078 1.00 91.25 146 TYR A CA 1
ATOM 1100 C C . TYR A 1 146 ? -24.632 -12.202 7.012 1.00 91.25 146 TYR A C 1
ATOM 1102 O O . TYR A 1 146 ? -24.395 -11.067 6.602 1.00 91.25 146 TYR A O 1
ATOM 1110 N N . TRP A 1 147 ? -24.530 -12.512 8.304 1.00 89.25 147 TRP A N 1
ATOM 1111 C CA . TRP A 1 147 ? -24.406 -11.510 9.364 1.00 89.25 147 TRP A CA 1
ATOM 1112 C C . TRP A 1 147 ? -23.171 -10.601 9.219 1.00 89.25 147 TRP A C 1
ATOM 1114 O O . TRP A 1 147 ? -23.227 -9.442 9.631 1.00 89.25 147 TRP A O 1
ATOM 1124 N N . ALA A 1 148 ? -22.075 -11.102 8.634 1.00 89.50 148 ALA A N 1
ATOM 1125 C CA . ALA A 1 148 ? -20.833 -10.346 8.463 1.00 89.50 148 ALA A CA 1
ATOM 1126 C C . ALA A 1 148 ? -20.966 -9.231 7.415 1.00 89.50 148 ALA A C 1
ATOM 1128 O O . ALA A 1 148 ? -20.343 -8.182 7.558 1.00 89.50 148 ALA A O 1
ATOM 1129 N N . PHE A 1 149 ? -21.826 -9.423 6.410 1.00 92.62 149 PHE A N 1
ATOM 1130 C CA . PHE A 1 149 ? -22.118 -8.421 5.382 1.00 92.62 149 PHE A CA 1
ATOM 1131 C C . PHE A 1 149 ? -23.264 -7.488 5.780 1.00 92.62 149 PHE A C 1
ATOM 1133 O O . PHE A 1 149 ? -23.575 -6.549 5.052 1.00 92.62 149 PHE A O 1
ATOM 1140 N N . LYS A 1 150 ? -23.869 -7.691 6.958 1.00 92.19 150 LYS A N 1
ATOM 1141 C CA . LYS A 1 150 ? -24.854 -6.774 7.535 1.00 92.19 150 LYS A CA 1
ATOM 1142 C C . LYS A 1 150 ? -24.183 -5.666 8.327 1.00 92.19 150 LYS A C 1
ATOM 1144 O O . LYS A 1 150 ? -23.292 -5.915 9.152 1.00 92.19 150 LYS A O 1
ATOM 1149 N N . LEU A 1 151 ? -24.689 -4.451 8.126 1.00 91.44 151 LEU A N 1
ATOM 1150 C CA . LEU A 1 151 ? -24.289 -3.294 8.915 1.00 91.44 151 LEU A CA 1
ATOM 1151 C C . LEU A 1 151 ? -24.457 -3.592 10.414 1.00 91.44 151 LEU A C 1
ATOM 1153 O O . LEU A 1 151 ? -25.499 -4.118 10.822 1.00 91.44 151 LEU A O 1
ATOM 1157 N N . PRO A 1 152 ? -23.442 -3.299 11.246 1.00 86.38 152 PRO A N 1
ATOM 1158 C CA . PRO A 1 152 ? -23.585 -3.374 12.690 1.00 86.38 152 PRO A CA 1
ATOM 1159 C C . PRO A 1 152 ? -24.730 -2.469 13.158 1.00 86.38 152 PRO A C 1
ATOM 1161 O O . PRO A 1 152 ? -24.758 -1.281 12.847 1.00 86.38 152 PRO A O 1
ATOM 1164 N N . LEU A 1 153 ? -25.663 -3.028 13.927 1.00 87.50 153 LEU A N 1
ATOM 1165 C CA . LEU A 1 153 ? -26.734 -2.270 14.568 1.00 87.50 153 LEU A CA 1
ATOM 1166 C C . LEU A 1 153 ? -26.388 -2.050 16.039 1.00 87.50 153 LEU A C 1
ATOM 1168 O O . LEU A 1 153 ? -25.881 -2.954 16.708 1.00 87.50 153 LEU A O 1
ATOM 1172 N N . GLN A 1 154 ? -26.680 -0.857 16.552 1.00 87.19 154 GLN A N 1
ATOM 1173 C CA . GLN A 1 154 ? -26.491 -0.553 17.965 1.00 87.19 154 GLN A CA 1
ATOM 1174 C C . GLN A 1 154 ? -27.529 -1.315 18.797 1.00 87.19 154 GLN A C 1
ATOM 1176 O O . GLN A 1 154 ? -28.720 -1.011 18.766 1.00 87.19 154 GLN A O 1
ATOM 1181 N N . ALA A 1 155 ? -27.072 -2.328 19.532 1.00 88.44 155 ALA A N 1
ATOM 1182 C CA . ALA A 1 155 ? -27.937 -3.123 20.392 1.00 88.44 155 ALA A CA 1
ATOM 1183 C C . ALA A 1 155 ? -28.335 -2.342 21.661 1.00 88.44 155 ALA A C 1
ATOM 1185 O O . ALA A 1 155 ? -27.501 -1.620 22.220 1.00 88.44 155 ALA A O 1
ATOM 1186 N N . PRO A 1 156 ? -29.571 -2.513 22.168 1.00 91.50 156 PRO A N 1
ATOM 1187 C CA . PRO A 1 156 ? -29.951 -1.963 23.462 1.00 91.50 156 PRO A CA 1
ATOM 1188 C C . PRO A 1 156 ? -29.119 -2.617 24.572 1.00 91.50 156 PRO A C 1
ATOM 1190 O O . PRO A 1 156 ? -28.993 -3.843 24.633 1.00 91.50 156 PRO A O 1
ATOM 1193 N N . VAL A 1 157 ? -28.551 -1.795 25.457 1.00 91.38 157 VAL A N 1
ATOM 1194 C CA . VAL A 1 157 ? -27.708 -2.269 26.563 1.00 91.38 157 VAL A CA 1
ATOM 1195 C C . VAL A 1 157 ? -28.570 -3.042 27.574 1.00 91.38 157 VAL A C 1
ATOM 1197 O O . VAL A 1 157 ? -29.553 -2.489 28.073 1.00 91.38 157 VAL A O 1
ATOM 1200 N N . PRO A 1 158 ? -28.229 -4.301 27.910 1.00 91.44 158 PRO A N 1
ATOM 1201 C CA . PRO A 1 158 ? -29.003 -5.103 28.846 1.00 91.44 158 PRO A CA 1
ATOM 1202 C C . PRO A 1 158 ? -29.084 -4.495 30.241 1.00 91.44 158 PRO A C 1
ATOM 1204 O O . PRO A 1 158 ? -28.090 -4.001 30.772 1.00 91.44 158 PRO A O 1
ATOM 1207 N N . ASN A 1 159 ? -30.229 -4.656 30.909 1.00 87.12 159 ASN A N 1
ATOM 1208 C CA . ASN A 1 159 ? -30.357 -4.318 32.325 1.00 87.12 159 ASN A CA 1
ATOM 1209 C C . ASN A 1 159 ? -29.801 -5.416 33.253 1.00 87.12 159 ASN A C 1
ATOM 1211 O O . ASN A 1 159 ? -30.484 -5.901 34.150 1.00 87.12 159 ASN A O 1
ATOM 1215 N N . ALA A 1 160 ? -28.566 -5.853 33.001 1.00 77.00 160 ALA A N 1
ATOM 1216 C CA . ALA A 1 160 ? -27.865 -6.828 33.825 1.00 77.00 160 ALA A CA 1
ATOM 1217 C C . ALA A 1 160 ? -26.958 -6.094 34.824 1.00 77.00 160 ALA A C 1
ATOM 1219 O O . ALA A 1 160 ? -25.849 -5.705 34.482 1.00 77.00 160 ALA A O 1
ATOM 1220 N N . SER A 1 161 ? -27.458 -5.913 36.051 1.00 79.56 161 SER A N 1
ATOM 1221 C CA . SER A 1 161 ? -26.805 -5.221 37.179 1.00 79.56 161 SER A CA 1
ATOM 1222 C C . SER A 1 161 ? -26.624 -3.705 37.011 1.00 79.56 161 SER A C 1
ATOM 1224 O O . SER A 1 161 ? -25.973 -3.245 36.078 1.00 79.56 161 SER A O 1
ATOM 1226 N N . ALA A 1 162 ? -27.164 -2.921 37.949 1.00 74.12 162 ALA A N 1
ATOM 1227 C CA . ALA A 1 162 ? -26.989 -1.464 37.966 1.00 74.12 162 ALA A CA 1
ATOM 1228 C C . ALA A 1 162 ? -25.564 -1.042 38.376 1.00 74.12 162 ALA A C 1
ATOM 1230 O O . ALA A 1 162 ? -25.108 0.031 37.993 1.00 74.12 162 ALA A O 1
ATOM 1231 N N . ASP A 1 163 ? -24.845 -1.910 39.092 1.00 80.69 163 ASP A N 1
ATOM 1232 C CA . ASP A 1 163 ? -23.504 -1.623 39.621 1.00 80.69 163 ASP A CA 1
ATOM 1233 C C . ASP A 1 163 ? -22.396 -1.670 38.550 1.00 80.69 163 ASP A C 1
ATOM 1235 O O . ASP A 1 163 ? -21.264 -1.243 38.789 1.00 80.69 163 ASP A O 1
ATOM 1239 N N . LEU A 1 164 ? -22.695 -2.194 37.354 1.00 83.75 164 LEU A N 1
ATOM 1240 C CA . LEU A 1 164 ? -21.746 -2.271 36.244 1.00 83.75 164 LEU A CA 1
ATOM 1241 C C . LEU A 1 164 ? -21.810 -0.996 35.400 1.00 83.75 164 LEU A C 1
ATOM 1243 O O . LEU A 1 164 ? -22.758 -0.776 34.644 1.00 83.75 164 LEU A O 1
ATOM 1247 N N . ARG A 1 165 ? -20.767 -0.164 35.516 1.00 81.31 165 ARG A N 1
ATOM 1248 C CA . ARG A 1 165 ? -20.679 1.137 34.832 1.00 81.31 165 ARG A CA 1
ATOM 1249 C C . ARG A 1 165 ? -20.447 1.015 33.319 1.00 81.31 165 ARG A C 1
ATOM 1251 O O . ARG A 1 165 ? -21.000 1.811 32.566 1.00 81.31 165 ARG A O 1
ATOM 1258 N N . ASN A 1 166 ? -19.655 0.041 32.857 1.00 87.25 166 ASN A N 1
ATOM 1259 C CA . ASN A 1 166 ? -19.354 -0.112 31.431 1.00 87.25 166 ASN A CA 1
ATOM 1260 C C . ASN A 1 166 ? -20.456 -0.926 30.712 1.00 87.25 166 ASN A C 1
ATOM 1262 O O . ASN A 1 166 ? -20.802 -2.019 31.169 1.00 87.25 166 ASN A O 1
ATOM 1266 N N . PRO A 1 167 ? -20.994 -0.455 29.568 1.00 90.19 167 PRO A N 1
ATOM 1267 C CA . PRO A 1 167 ? -21.981 -1.204 28.790 1.00 90.19 167 PRO A CA 1
ATOM 1268 C C . PRO A 1 167 ? -21.535 -2.617 28.391 1.00 90.19 167 PRO A C 1
ATOM 1270 O O . PRO A 1 167 ? -22.363 -3.527 28.405 1.00 90.19 167 PRO A O 1
ATOM 1273 N N . ILE A 1 168 ? -20.249 -2.819 28.074 1.00 89.69 168 ILE A N 1
ATOM 1274 C CA . ILE A 1 168 ? -19.687 -4.124 27.684 1.00 89.69 168 ILE A CA 1
ATOM 1275 C C . ILE A 1 168 ? -19.862 -5.135 28.822 1.00 89.69 168 ILE A C 1
ATOM 1277 O O . ILE A 1 168 ? -20.336 -6.248 28.588 1.00 89.69 168 ILE A O 1
ATOM 1281 N N . ASP A 1 169 ? -19.582 -4.726 30.061 1.00 90.25 169 ASP A N 1
ATOM 1282 C CA . ASP A 1 169 ? -19.717 -5.591 31.236 1.00 90.25 169 ASP A CA 1
ATOM 1283 C C . ASP A 1 169 ? -21.164 -6.057 31.430 1.00 90.25 169 ASP A C 1
ATOM 1285 O O . ASP A 1 169 ? -21.400 -7.200 31.811 1.00 90.25 169 ASP A O 1
ATOM 1289 N N . ARG A 1 170 ? -22.154 -5.218 31.096 1.00 92.31 170 ARG A N 1
ATOM 1290 C CA . ARG A 1 170 ? -23.582 -5.575 31.184 1.00 92.31 170 ARG A CA 1
ATOM 1291 C C . ARG A 1 170 ? -23.977 -6.628 30.144 1.00 92.31 170 ARG A C 1
ATOM 1293 O O . ARG A 1 170 ? -24.780 -7.514 30.444 1.00 92.31 170 ARG A O 1
ATOM 1300 N N . PHE A 1 171 ? -23.402 -6.588 28.939 1.00 91.94 171 PHE A N 1
ATOM 1301 C CA . PHE A 1 171 ? -23.594 -7.654 27.943 1.00 91.94 171 PHE A CA 1
ATOM 1302 C C . PHE A 1 171 ? -22.982 -8.985 28.404 1.00 91.94 171 PHE A C 1
ATOM 1304 O O . PHE A 1 171 ? -23.613 -10.042 28.268 1.00 91.94 171 PHE A O 1
ATOM 1311 N N . LEU A 1 172 ? -21.780 -8.936 28.985 1.00 90.94 172 LEU A N 1
ATOM 1312 C CA . LEU A 1 172 ? -21.099 -10.121 29.510 1.00 90.94 172 LEU A CA 1
ATOM 1313 C C . LEU A 1 172 ? -21.830 -10.699 30.728 1.00 90.94 172 LEU A C 1
ATOM 1315 O O . LEU A 1 172 ? -22.048 -11.908 30.790 1.00 90.94 172 LEU A O 1
ATOM 1319 N N . GLU A 1 173 ? -22.278 -9.849 31.652 1.00 92.12 173 GLU A N 1
ATOM 1320 C CA . GLU A 1 173 ? -22.977 -10.253 32.875 1.00 92.12 173 GLU A CA 1
ATOM 1321 C C . GLU A 1 173 ? -24.327 -10.905 32.581 1.00 92.12 173 GLU A C 1
ATOM 1323 O O . GLU A 1 173 ? -24.652 -11.924 33.195 1.00 92.12 173 GLU A O 1
ATOM 1328 N N . LYS A 1 174 ? -25.091 -10.374 31.612 1.00 92.50 174 LYS A N 1
ATOM 1329 C CA . LYS A 1 174 ? -26.324 -11.022 31.136 1.00 92.50 174 LYS A CA 1
ATOM 1330 C C . LYS A 1 174 ? -26.038 -12.472 30.736 1.00 92.50 174 LYS A C 1
ATOM 1332 O O . LYS A 1 174 ? -26.641 -13.393 31.279 1.00 92.50 174 LYS A O 1
ATOM 1337 N N . THR A 1 175 ? -25.068 -12.662 29.842 1.00 92.12 175 THR A N 1
ATOM 1338 C CA . THR A 1 175 ? -24.714 -13.986 29.309 1.00 92.12 175 THR A CA 1
ATOM 1339 C C . THR A 1 175 ? -24.157 -14.907 30.397 1.00 92.12 175 THR A C 1
ATOM 1341 O O . THR A 1 175 ? -24.464 -16.097 30.423 1.00 92.12 175 THR A O 1
ATOM 1344 N N . ARG A 1 176 ? -23.347 -14.373 31.321 1.00 93.06 176 ARG A N 1
ATOM 1345 C CA . ARG A 1 176 ? -22.777 -15.124 32.445 1.00 93.06 176 ARG A CA 1
ATOM 1346 C C . ARG A 1 176 ? -23.873 -15.689 33.353 1.00 93.06 176 ARG A C 1
ATOM 1348 O O . ARG A 1 176 ? -23.794 -16.862 33.710 1.00 93.06 176 ARG A O 1
ATOM 1355 N N . ARG A 1 177 ? -24.881 -14.874 33.698 1.00 91.94 177 ARG A N 1
ATOM 1356 C CA . ARG A 1 177 ? -26.041 -15.293 34.508 1.00 91.94 177 ARG A CA 1
ATOM 1357 C C . ARG A 1 177 ? -26.906 -16.314 33.776 1.00 91.94 177 ARG A C 1
ATOM 1359 O O . ARG A 1 177 ? -27.267 -17.319 34.370 1.00 91.94 177 ARG A O 1
ATOM 1366 N N . GLU A 1 178 ? -27.195 -16.085 32.495 1.00 94.56 178 GLU A N 1
ATOM 1367 C CA . GLU A 1 178 ? -27.976 -17.019 31.665 1.00 94.56 178 GLU A CA 1
ATOM 1368 C C . GLU A 1 178 ? -27.313 -18.398 31.545 1.00 94.56 178 GLU A C 1
ATOM 1370 O O . GLU A 1 178 ? -28.004 -19.409 31.466 1.00 94.56 178 GLU A O 1
ATOM 1375 N N . LYS A 1 179 ? -25.976 -18.445 31.545 1.00 96.25 179 LYS A N 1
ATOM 1376 C CA . LYS A 1 179 ? -25.195 -19.687 31.469 1.00 96.25 179 LYS A CA 1
ATOM 1377 C C . LYS A 1 179 ? -24.799 -20.269 32.830 1.00 96.25 179 LYS A C 1
ATOM 1379 O O . LYS A 1 179 ? -24.003 -21.203 32.853 1.00 96.25 179 LYS A O 1
ATOM 1384 N N . ASP A 1 180 ? -25.297 -19.704 33.930 1.00 94.81 180 ASP A N 1
ATOM 1385 C CA . ASP A 1 180 ? -24.966 -20.104 35.307 1.00 94.81 180 ASP A CA 1
ATOM 1386 C C . ASP A 1 180 ? -23.448 -20.209 35.575 1.00 94.81 180 ASP A C 1
ATOM 1388 O O . ASP A 1 180 ? -22.940 -21.097 36.260 1.00 94.81 180 ASP A O 1
ATOM 1392 N N . LEU A 1 181 ? -22.673 -19.294 34.983 1.00 95.38 181 LEU A N 1
ATOM 1393 C CA . LEU A 1 181 ? -21.220 -19.277 35.127 1.00 95.38 181 LEU A CA 1
ATOM 1394 C C . LEU A 1 181 ? -20.822 -18.454 36.348 1.00 95.38 181 LEU A C 1
ATOM 1396 O O . LEU A 1 181 ? -21.204 -17.292 36.487 1.00 95.38 181 LEU A O 1
ATOM 1400 N N . LYS A 1 182 ? -19.973 -19.000 37.217 1.00 92.00 182 LYS A N 1
ATOM 1401 C CA . LYS A 1 182 ? -19.419 -18.241 38.344 1.00 92.00 182 LYS A CA 1
ATOM 1402 C C . LYS A 1 182 ? -18.372 -17.235 37.853 1.00 92.00 182 LYS A C 1
ATOM 1404 O O . LYS A 1 182 ? -17.453 -17.599 37.125 1.00 92.00 182 LYS A O 1
ATOM 1409 N N . ALA A 1 183 ? -18.502 -15.971 38.262 1.00 87.75 183 ALA A N 1
ATOM 1410 C CA . ALA A 1 183 ? -17.496 -14.954 37.965 1.00 87.75 183 ALA A CA 1
ATOM 1411 C C . ALA A 1 183 ? -16.165 -15.290 38.655 1.00 87.75 183 ALA A C 1
ATOM 1413 O O . ALA A 1 183 ? -16.145 -15.703 39.818 1.00 87.75 183 ALA A O 1
ATOM 1414 N N . ALA A 1 184 ? -15.058 -15.084 37.943 1.00 88.94 184 ALA A N 1
ATOM 1415 C CA . ALA A 1 184 ? -13.734 -15.131 38.546 1.00 88.94 184 ALA A CA 1
ATOM 1416 C C . ALA A 1 184 ? -13.577 -13.985 39.566 1.00 88.94 184 ALA A C 1
ATOM 1418 O O . ALA A 1 184 ? -14.170 -12.916 39.377 1.00 88.94 184 ALA A O 1
ATOM 1419 N N . PRO A 1 185 ? -12.788 -14.174 40.640 1.00 90.75 185 PRO A N 1
ATOM 1420 C CA . PRO A 1 185 ? -12.480 -13.083 41.553 1.00 90.75 185 PRO A CA 1
ATOM 1421 C C . PRO A 1 185 ? -11.745 -11.963 40.809 1.00 90.75 185 PRO A C 1
ATOM 1423 O O . PRO A 1 185 ? -10.965 -12.211 39.886 1.00 90.75 185 PRO A O 1
ATOM 1426 N N . ARG A 1 186 ? -11.983 -10.716 41.226 1.00 88.06 186 ARG A N 1
ATOM 1427 C CA . ARG A 1 186 ? -11.245 -9.567 40.699 1.00 88.06 186 ARG A CA 1
ATOM 1428 C C . ARG A 1 186 ? -9.766 -9.716 41.059 1.00 88.06 186 ARG A C 1
ATOM 1430 O O . ARG A 1 186 ? -9.442 -10.107 42.177 1.00 88.06 186 ARG A O 1
ATOM 1437 N N . ALA A 1 187 ? -8.887 -9.403 40.111 1.00 93.62 187 ALA A N 1
ATOM 1438 C CA . ALA A 1 187 ? -7.456 -9.360 40.378 1.00 93.62 187 ALA A CA 1
ATOM 1439 C C . ALA A 1 187 ? -7.138 -8.295 41.442 1.00 93.62 187 ALA A C 1
ATOM 1441 O O . ALA A 1 187 ? -7.811 -7.262 41.515 1.00 93.62 187 ALA A O 1
ATOM 1442 N N . ASP A 1 188 ? -6.115 -8.550 42.254 1.00 94.81 188 ASP A N 1
ATOM 1443 C CA . ASP A 1 188 ? -5.620 -7.587 43.233 1.00 94.81 188 ASP A CA 1
ATOM 1444 C C . ASP A 1 188 ? -5.004 -6.355 42.544 1.00 94.81 188 ASP A C 1
ATOM 1446 O O . ASP A 1 188 ? -4.658 -6.377 41.358 1.00 94.81 188 ASP A O 1
ATOM 1450 N N . ARG A 1 189 ? -4.861 -5.259 43.297 1.00 95.12 189 ARG A N 1
ATOM 1451 C CA . ARG A 1 189 ? -4.402 -3.971 42.756 1.00 95.12 189 ARG A CA 1
ATOM 1452 C C . ARG A 1 189 ? -2.997 -4.044 42.147 1.00 95.12 189 ARG A C 1
ATOM 1454 O O . ARG A 1 189 ? -2.766 -3.416 41.116 1.00 95.12 189 ARG A O 1
ATOM 1461 N N . LEU A 1 190 ? -2.087 -4.824 42.733 1.00 96.25 190 LEU A N 1
ATOM 1462 C CA . LEU A 1 190 ? -0.722 -4.975 42.222 1.00 96.25 190 LEU A CA 1
ATOM 1463 C C . LEU A 1 190 ? -0.715 -5.736 40.887 1.00 96.25 190 LEU A C 1
ATOM 1465 O O . LEU A 1 190 ? -0.018 -5.353 39.945 1.00 96.25 190 LEU A O 1
ATOM 1469 N N . THR A 1 191 ? -1.527 -6.785 40.769 1.00 96.06 191 THR A N 1
ATOM 1470 C CA . THR A 1 191 ? -1.715 -7.494 39.498 1.00 96.06 191 THR A CA 1
ATOM 1471 C C . THR A 1 191 ? -2.343 -6.587 38.437 1.00 96.06 191 THR A C 1
ATOM 1473 O O . THR A 1 191 ? -1.915 -6.613 37.281 1.00 96.06 191 THR A O 1
ATOM 1476 N N . LEU A 1 192 ? -3.333 -5.770 38.810 1.00 94.56 192 LEU A N 1
ATOM 1477 C CA . LEU A 1 192 ? -4.020 -4.859 37.891 1.00 94.56 192 LEU A CA 1
ATOM 1478 C C . LEU A 1 192 ? -3.083 -3.798 37.297 1.00 94.56 192 LEU A C 1
ATOM 1480 O O . LEU A 1 192 ? -3.067 -3.648 36.075 1.00 94.56 192 LEU A O 1
ATOM 1484 N N . VAL A 1 193 ? -2.272 -3.115 38.116 1.00 97.00 193 VAL A N 1
ATOM 1485 C CA . VAL A 1 193 ? -1.331 -2.094 37.610 1.00 97.00 193 VAL A CA 1
ATOM 1486 C C . VAL A 1 193 ? -0.292 -2.702 36.672 1.00 97.00 193 VAL A C 1
ATOM 1488 O O . VAL A 1 193 ? -0.047 -2.167 35.595 1.00 97.00 193 VAL A O 1
ATOM 1491 N N . ARG A 1 194 ? 0.249 -3.882 37.008 1.00 97.00 194 ARG A N 1
ATOM 1492 C CA . ARG A 1 194 ? 1.213 -4.582 36.145 1.00 97.00 194 ARG A CA 1
ATOM 1493 C C . ARG A 1 194 ? 0.615 -4.948 34.787 1.00 97.00 194 ARG A C 1
ATOM 1495 O O . ARG A 1 194 ? 1.301 -4.804 33.779 1.00 97.00 194 ARG A O 1
ATOM 1502 N N . ARG A 1 195 ? -0.638 -5.417 34.755 1.00 95.44 195 ARG A N 1
ATOM 1503 C CA . ARG A 1 195 ? -1.341 -5.744 33.502 1.00 95.44 195 ARG A CA 1
ATOM 1504 C C . ARG A 1 195 ? -1.602 -4.498 32.665 1.00 95.44 195 ARG A C 1
ATOM 1506 O O . ARG A 1 195 ? -1.242 -4.499 31.499 1.00 95.44 195 ARG A O 1
ATOM 1513 N N . ALA A 1 196 ? -2.128 -3.428 33.265 1.00 95.88 196 ALA A N 1
ATOM 1514 C CA . ALA A 1 196 ? -2.403 -2.180 32.549 1.00 95.88 196 ALA A CA 1
ATOM 1515 C C . ALA A 1 196 ? -1.154 -1.632 31.839 1.00 95.88 196 ALA A C 1
ATOM 1517 O O . ALA A 1 196 ? -1.200 -1.334 30.649 1.00 95.88 196 ALA A O 1
ATOM 1518 N N . TYR A 1 197 ? -0.027 -1.578 32.550 1.00 97.50 197 TYR A N 1
ATOM 1519 C CA . TYR A 1 197 ? 1.258 -1.126 32.016 1.00 97.50 197 TYR A CA 1
ATOM 1520 C C . TYR A 1 197 ? 1.765 -2.016 30.862 1.00 97.50 197 TYR A C 1
ATOM 1522 O O . TYR A 1 197 ? 2.079 -1.521 29.777 1.00 97.50 197 TYR A O 1
ATOM 1530 N N . MET A 1 198 ? 1.766 -3.342 31.041 1.00 94.94 198 MET A N 1
ATOM 1531 C CA . MET A 1 198 ? 2.215 -4.280 30.001 1.00 94.94 198 MET A CA 1
ATOM 1532 C C . MET A 1 198 ? 1.295 -4.316 28.772 1.00 94.94 198 MET A C 1
ATOM 1534 O O . MET A 1 198 ? 1.776 -4.476 27.647 1.00 94.94 198 MET A O 1
ATOM 1538 N N . ASP A 1 199 ? -0.013 -4.169 28.968 1.00 93.56 199 ASP A N 1
ATOM 1539 C CA . ASP A 1 199 ? -0.994 -4.241 27.886 1.00 93.56 199 ASP A CA 1
ATOM 1540 C C . ASP A 1 199 ? -1.031 -2.937 27.078 1.00 93.56 199 ASP A C 1
ATOM 1542 O O . ASP A 1 199 ? -1.040 -2.982 25.846 1.00 93.56 199 ASP A O 1
ATOM 1546 N N . LEU A 1 200 ? -1.023 -1.777 27.749 1.00 95.31 200 LEU A N 1
ATOM 1547 C CA . LEU A 1 200 ? -1.154 -0.477 27.085 1.00 95.31 200 LEU A CA 1
ATOM 1548 C C . LEU A 1 200 ? 0.163 0.028 26.503 1.00 95.31 200 LEU A C 1
ATOM 1550 O O . LEU A 1 200 ? 0.180 0.435 25.345 1.00 95.31 200 LEU A O 1
ATOM 1554 N N . ILE A 1 201 ? 1.259 -0.034 27.265 1.00 96.44 201 ILE A N 1
ATOM 1555 C CA . ILE A 1 201 ? 2.545 0.550 26.846 1.00 96.44 201 ILE A CA 1
ATOM 1556 C C . ILE A 1 201 ? 3.668 -0.482 26.686 1.00 96.44 201 ILE A C 1
ATOM 1558 O O . ILE A 1 201 ? 4.737 -0.159 26.182 1.00 96.44 201 ILE A O 1
ATOM 1562 N N . GLY A 1 202 ? 3.443 -1.748 27.057 1.00 94.75 202 GLY A N 1
ATOM 1563 C CA . GLY A 1 202 ? 4.414 -2.827 26.837 1.00 94.75 202 GLY A CA 1
ATOM 1564 C C . GLY A 1 202 ? 5.599 -2.854 27.802 1.00 94.75 202 GLY A C 1
ATOM 1565 O O . GLY A 1 202 ? 6.505 -3.662 27.602 1.00 94.75 202 GLY A O 1
ATOM 1566 N N . LEU A 1 203 ? 5.595 -2.005 28.829 1.00 95.94 203 LEU A N 1
ATOM 1567 C CA . LEU A 1 203 ? 6.658 -1.875 29.827 1.00 95.94 203 LEU A CA 1
ATOM 1568 C C . LEU A 1 203 ? 6.101 -2.173 31.224 1.00 95.94 203 LEU A C 1
ATOM 1570 O O . LEU A 1 203 ? 4.931 -1.892 31.462 1.00 95.94 203 LEU A O 1
ATOM 1574 N N . PRO A 1 204 ? 6.887 -2.731 32.164 1.00 96.88 204 PRO A N 1
ATOM 1575 C CA . PRO A 1 204 ? 6.470 -2.841 33.561 1.00 96.88 204 PRO A CA 1
ATOM 1576 C C . PRO A 1 204 ? 6.385 -1.456 34.231 1.00 96.88 204 PRO A C 1
ATOM 1578 O O . PRO A 1 204 ? 7.177 -0.579 33.885 1.00 96.88 204 PRO A O 1
ATOM 1581 N N . PRO A 1 205 ? 5.510 -1.269 35.240 1.00 97.56 205 PRO A N 1
ATOM 1582 C CA . PRO A 1 205 ? 5.533 -0.060 36.058 1.00 97.56 205 PRO A CA 1
ATOM 1583 C C . PRO A 1 205 ? 6.818 0.007 36.887 1.00 97.56 205 PRO A C 1
ATOM 1585 O O . PRO A 1 205 ? 7.324 -1.019 37.361 1.00 97.56 205 PRO A O 1
ATOM 1588 N N . THR A 1 206 ? 7.317 1.215 37.126 1.00 97.38 206 THR A N 1
ATOM 1589 C CA . THR A 1 206 ? 8.383 1.444 38.109 1.00 97.38 206 THR A CA 1
ATOM 1590 C C . THR A 1 206 ? 7.863 1.235 39.542 1.00 97.38 206 THR A C 1
ATOM 1592 O O . THR A 1 206 ? 6.648 1.265 39.785 1.00 97.38 206 THR A O 1
ATOM 1595 N N . PRO A 1 207 ? 8.755 1.044 40.537 1.00 97.56 207 PRO A N 1
ATOM 1596 C CA . PRO A 1 207 ? 8.344 0.963 41.938 1.00 97.56 207 PRO A CA 1
ATOM 1597 C C . PRO A 1 207 ? 7.552 2.192 42.406 1.00 97.56 207 PRO A C 1
ATOM 1599 O O . PRO A 1 207 ? 6.539 2.034 43.079 1.00 97.56 207 PRO A O 1
ATOM 1602 N N . SER A 1 208 ? 7.960 3.395 41.984 1.00 97.62 208 SER A N 1
ATOM 1603 C CA . SER A 1 208 ? 7.285 4.643 42.360 1.00 97.62 208 SER A CA 1
ATOM 1604 C C . SER A 1 208 ? 5.882 4.747 41.761 1.00 97.62 208 SER A C 1
ATOM 1606 O O . SER A 1 208 ? 4.954 5.117 42.469 1.00 97.62 208 SER A O 1
ATOM 1608 N N . GLU A 1 209 ? 5.699 4.388 40.488 1.00 96.88 209 GLU A N 1
ATOM 1609 C CA . GLU A 1 209 ? 4.371 4.386 39.852 1.00 96.88 209 GLU A CA 1
ATOM 1610 C C . GLU A 1 209 ? 3.445 3.324 40.456 1.00 96.88 209 GLU A C 1
ATOM 1612 O O . GLU A 1 209 ? 2.233 3.514 40.564 1.00 96.88 209 GLU A O 1
ATOM 1617 N N . THR A 1 210 ? 4.018 2.192 40.874 1.00 97.31 210 THR A N 1
ATOM 1618 C CA . THR A 1 210 ? 3.269 1.151 41.582 1.00 97.31 210 THR A CA 1
ATOM 1619 C C . THR A 1 210 ? 2.770 1.675 42.927 1.00 97.31 210 THR A C 1
ATOM 1621 O O . THR A 1 210 ? 1.598 1.499 43.251 1.00 97.31 210 THR A O 1
ATOM 1624 N N . GLU A 1 211 ? 3.632 2.333 43.703 1.00 96.94 211 GLU A N 1
ATOM 1625 C CA . GLU A 1 211 ? 3.269 2.919 44.997 1.00 96.94 211 GLU A CA 1
ATOM 1626 C C . GLU A 1 211 ? 2.239 4.051 44.857 1.00 96.94 211 GLU A C 1
ATOM 1628 O O . GLU A 1 211 ? 1.265 4.093 45.612 1.00 96.94 211 GLU A O 1
ATOM 1633 N N . GLU A 1 212 ? 2.383 4.904 43.839 1.00 96.31 212 GLU A N 1
ATOM 1634 C CA . GLU A 1 212 ? 1.408 5.941 43.473 1.00 96.31 212 GLU A CA 1
ATOM 1635 C C . GLU A 1 212 ? 0.013 5.329 43.258 1.00 96.31 212 GLU A C 1
ATOM 1637 O O . GLU A 1 212 ? -0.953 5.723 43.912 1.00 96.31 212 GLU A O 1
ATOM 1642 N N . PHE A 1 213 ? -0.099 4.285 42.428 1.00 97.06 213 PHE A N 1
ATOM 1643 C CA . PHE A 1 213 ? -1.388 3.631 42.191 1.00 97.06 213 PHE A CA 1
ATOM 1644 C C . PHE A 1 213 ? -1.921 2.876 43.416 1.00 97.06 213 PHE A C 1
ATOM 1646 O O . PHE A 1 213 ? -3.133 2.810 43.618 1.00 97.06 213 PHE A O 1
ATOM 1653 N N . LEU A 1 214 ? -1.060 2.245 44.218 1.00 96.62 214 LEU A N 1
ATOM 1654 C CA . LEU A 1 214 ? -1.498 1.492 45.399 1.00 96.62 214 LEU A CA 1
ATOM 1655 C C . LEU A 1 214 ? -1.960 2.405 46.542 1.00 96.62 214 LEU A C 1
ATOM 1657 O O . LEU A 1 214 ? -2.831 1.998 47.311 1.00 96.62 214 LEU A O 1
ATOM 1661 N N . SER A 1 215 ? -1.404 3.614 46.640 1.00 96.56 215 SER A N 1
ATOM 1662 C CA . SER A 1 215 ? -1.771 4.605 47.656 1.00 96.56 215 SER A CA 1
ATOM 1663 C C . SER A 1 215 ? -3.033 5.403 47.302 1.00 96.56 215 SER A C 1
ATOM 1665 O O . SER A 1 215 ? -3.730 5.865 48.211 1.00 96.56 215 SER A O 1
ATOM 1667 N N . ASP A 1 216 ? -3.390 5.508 46.017 1.00 95.75 216 ASP A N 1
ATOM 1668 C CA . ASP A 1 216 ? -4.631 6.151 45.580 1.00 95.75 216 ASP A CA 1
ATOM 1669 C C . ASP A 1 216 ? -5.870 5.283 45.887 1.00 95.75 216 ASP A C 1
ATOM 1671 O O . ASP A 1 216 ? -6.179 4.296 45.214 1.00 95.75 216 ASP A O 1
ATOM 1675 N N . ASN A 1 217 ? -6.624 5.659 46.919 1.00 93.44 217 ASN A N 1
ATOM 1676 C CA . ASN A 1 217 ? -7.855 4.973 47.326 1.00 93.44 217 ASN A CA 1
ATOM 1677 C C . ASN A 1 217 ? -9.133 5.583 46.725 1.00 93.44 217 ASN A C 1
ATOM 1679 O O . ASN A 1 217 ? -10.234 5.202 47.130 1.00 93.44 217 ASN A O 1
ATOM 1683 N N . SER A 1 218 ? -9.010 6.514 45.775 1.00 94.69 218 SER A N 1
ATOM 1684 C CA . SER A 1 218 ? -10.168 7.096 45.096 1.00 94.69 218 SER A CA 1
ATOM 1685 C C . SER A 1 218 ? -10.908 6.055 44.235 1.00 94.69 218 SER A C 1
ATOM 1687 O O . SER A 1 218 ? -10.295 5.121 43.701 1.00 94.69 218 SER A O 1
ATOM 1689 N N . PRO A 1 219 ? -12.237 6.193 44.060 1.00 89.12 219 PRO A N 1
ATOM 1690 C CA . PRO A 1 219 ? -13.000 5.337 43.150 1.00 89.12 219 PRO A CA 1
ATOM 1691 C C . PRO A 1 219 ? -12.598 5.494 41.668 1.00 89.12 219 PRO A C 1
ATOM 1693 O O . PRO A 1 219 ? -12.953 4.638 40.845 1.00 89.12 219 PRO A O 1
ATOM 1696 N N . GLU A 1 220 ? -11.847 6.548 41.338 1.00 91.38 220 GLU A N 1
ATOM 1697 C CA . GLU A 1 220 ? -11.350 6.904 40.005 1.00 91.38 220 GLU A CA 1
ATOM 1698 C C . GLU A 1 220 ? -9.893 6.486 39.757 1.00 91.38 220 GLU A C 1
ATOM 1700 O O . GLU A 1 220 ? -9.455 6.543 38.610 1.00 91.38 220 GLU A O 1
ATOM 1705 N N . ALA A 1 221 ? -9.169 5.986 40.768 1.00 94.56 221 ALA A N 1
ATOM 1706 C CA . ALA A 1 221 ? -7.750 5.616 40.673 1.00 94.56 221 ALA A CA 1
ATOM 1707 C C . ALA A 1 221 ? -7.422 4.753 39.441 1.00 94.56 221 ALA A C 1
ATOM 1709 O O . ALA A 1 221 ? -6.407 4.934 38.770 1.00 94.56 221 ALA A O 1
ATOM 1710 N N . TRP A 1 222 ? -8.311 3.809 39.109 1.00 93.25 222 TRP A N 1
ATOM 1711 C CA . TRP A 1 222 ? -8.168 2.975 37.914 1.00 93.25 222 TRP A CA 1
ATOM 1712 C C . TRP A 1 222 ? -8.342 3.761 36.611 1.00 93.25 222 TRP A C 1
ATOM 1714 O O . TRP A 1 222 ? -7.572 3.553 35.683 1.00 93.25 222 TRP A O 1
ATOM 1724 N N . GLY A 1 223 ? -9.332 4.654 36.537 1.00 93.94 223 GLY A N 1
ATOM 1725 C CA . GLY A 1 223 ? -9.561 5.493 35.359 1.00 93.94 223 GLY A CA 1
ATOM 1726 C C . GLY A 1 223 ? -8.376 6.418 35.099 1.00 93.94 223 GLY A C 1
ATOM 1727 O O . GLY A 1 223 ? -7.819 6.390 34.009 1.00 93.94 223 GLY A O 1
ATOM 1728 N N . HIS A 1 224 ? -7.905 7.115 36.138 1.00 95.75 224 HIS A N 1
ATOM 1729 C CA . HIS A 1 224 ? -6.741 7.999 36.040 1.00 95.75 224 HIS A CA 1
ATOM 1730 C C . HIS A 1 224 ? -5.476 7.264 35.580 1.00 95.75 224 HIS A C 1
ATOM 1732 O O . HIS A 1 224 ? -4.730 7.787 34.753 1.00 95.75 224 HIS A O 1
ATOM 1738 N N . LEU A 1 225 ? -5.239 6.042 36.075 1.00 97.00 225 LEU A N 1
ATOM 1739 C CA . LEU A 1 225 ? -4.121 5.220 35.613 1.00 97.00 225 LEU A CA 1
ATOM 1740 C C . LEU A 1 225 ? -4.234 4.905 34.114 1.00 97.00 225 LEU A C 1
ATOM 1742 O O . LEU A 1 225 ? -3.249 5.021 33.389 1.00 97.00 225 LEU A O 1
ATOM 1746 N N . ILE A 1 226 ? -5.415 4.494 33.648 1.00 96.06 226 ILE A N 1
ATOM 1747 C CA . ILE A 1 226 ? -5.630 4.162 32.235 1.00 96.06 226 ILE A CA 1
ATOM 1748 C C . ILE A 1 226 ? -5.457 5.403 31.357 1.00 96.06 226 ILE A C 1
ATOM 1750 O O . ILE A 1 226 ? -4.739 5.325 30.363 1.00 96.06 226 ILE A O 1
ATOM 1754 N N . ASP A 1 227 ? -6.012 6.549 31.752 1.00 96.69 227 ASP A N 1
ATOM 1755 C CA . ASP A 1 227 ? -5.857 7.810 31.019 1.00 96.69 227 ASP A CA 1
ATOM 1756 C C . ASP A 1 227 ? -4.382 8.245 30.949 1.00 96.69 227 ASP A C 1
ATOM 1758 O O . ASP A 1 227 ? -3.895 8.615 29.880 1.00 96.69 227 ASP A O 1
ATOM 1762 N N . LYS A 1 228 ? -3.629 8.114 32.055 1.00 97.06 228 LYS A N 1
ATOM 1763 C CA . LYS A 1 228 ? -2.174 8.368 32.105 1.00 97.06 228 LYS A CA 1
ATOM 1764 C C . LYS A 1 228 ? -1.407 7.479 31.123 1.00 97.06 228 LYS A C 1
ATOM 1766 O O . LYS A 1 228 ? -0.491 7.953 30.454 1.00 97.06 228 LYS A O 1
ATOM 1771 N N . LEU A 1 229 ? -1.765 6.198 31.036 1.00 97.81 229 LEU A N 1
ATOM 1772 C CA . LEU A 1 229 ? -1.107 5.239 30.146 1.00 97.81 229 LEU A CA 1
ATOM 1773 C C . LEU A 1 229 ? -1.474 5.455 28.674 1.00 97.81 229 LEU A C 1
ATOM 1775 O O . LEU A 1 229 ? -0.591 5.364 27.827 1.00 97.81 229 LEU A O 1
ATOM 1779 N N . LEU A 1 230 ? -2.735 5.770 28.367 1.00 96.38 230 LEU A N 1
ATOM 1780 C CA . LEU A 1 230 ? -3.179 6.096 27.007 1.00 96.38 230 LEU A CA 1
ATOM 1781 C C . LEU A 1 230 ? -2.563 7.407 26.499 1.00 96.38 230 LEU A C 1
ATOM 1783 O O . LEU A 1 230 ? -2.260 7.518 25.316 1.00 96.38 230 LEU A O 1
ATOM 1787 N N . ALA A 1 231 ? -2.322 8.373 27.390 1.00 97.06 231 ALA A N 1
ATOM 1788 C CA . ALA A 1 231 ? -1.633 9.622 27.067 1.00 97.06 231 ALA A CA 1
ATOM 1789 C C . ALA A 1 231 ? -0.101 9.474 26.940 1.00 97.06 231 ALA A C 1
ATOM 1791 O O . ALA A 1 231 ? 0.583 10.426 26.558 1.00 97.06 231 ALA A O 1
ATOM 1792 N N . SER A 1 232 ? 0.464 8.310 27.280 1.00 97.19 232 SER A N 1
ATOM 1793 C CA . SER A 1 232 ? 1.903 8.061 27.176 1.00 97.19 232 SER A CA 1
ATOM 1794 C C . SER A 1 232 ? 2.332 7.929 25.711 1.00 97.19 232 SER A C 1
ATOM 1796 O O . SER A 1 232 ? 1.693 7.187 24.967 1.00 97.19 232 SER A O 1
ATOM 1798 N N . PRO A 1 233 ? 3.466 8.521 25.283 1.00 96.25 233 PRO A N 1
ATOM 1799 C CA . PRO A 1 233 ? 3.978 8.327 23.923 1.00 96.25 233 PRO A CA 1
ATOM 1800 C C . PRO A 1 233 ? 4.282 6.854 23.598 1.00 96.25 233 PRO A C 1
ATOM 1802 O O . PRO A 1 233 ? 4.198 6.450 22.435 1.00 96.25 233 PRO A O 1
ATOM 1805 N N . HIS A 1 234 ? 4.567 6.041 24.623 1.00 97.56 234 HIS A N 1
ATOM 1806 C CA . HIS A 1 234 ? 4.798 4.603 24.491 1.00 97.56 234 HIS A CA 1
ATOM 1807 C C . HIS A 1 234 ? 3.542 3.822 24.083 1.00 97.56 234 HIS A C 1
ATOM 1809 O O . HIS A 1 234 ? 3.665 2.703 23.583 1.00 97.56 234 HIS A O 1
ATOM 1815 N N . TYR A 1 235 ? 2.339 4.388 24.251 1.00 97.50 235 TYR A N 1
ATOM 1816 C CA . TYR A 1 235 ? 1.104 3.758 23.786 1.00 97.50 235 TYR A CA 1
ATOM 1817 C C . TYR A 1 235 ? 1.136 3.565 22.266 1.00 97.50 235 TYR A C 1
ATOM 1819 O O . TYR A 1 235 ? 0.988 2.444 21.776 1.00 97.50 235 TYR A O 1
ATOM 1827 N N . GLY A 1 236 ? 1.424 4.628 21.516 1.00 97.19 236 GLY A N 1
ATOM 1828 C CA . GLY A 1 236 ? 1.540 4.593 20.061 1.00 97.19 236 GLY A CA 1
ATOM 1829 C C . GLY A 1 236 ? 2.699 3.728 19.573 1.00 97.19 236 GLY A C 1
ATOM 1830 O O . GLY A 1 236 ? 2.555 3.055 18.559 1.00 97.19 236 GLY A O 1
ATOM 1831 N N . GLU A 1 237 ? 3.820 3.669 20.297 1.00 96.38 237 GLU A N 1
ATOM 1832 C CA . GLU A 1 237 ? 4.935 2.760 19.975 1.00 96.38 237 GLU A CA 1
ATOM 1833 C C . GLU A 1 237 ? 4.512 1.291 20.131 1.00 96.38 237 GLU A C 1
ATOM 1835 O O . GLU A 1 237 ? 4.729 0.457 19.243 1.00 96.38 237 GLU A O 1
ATOM 1840 N N . ARG A 1 238 ? 3.839 0.976 21.244 1.00 95.75 238 ARG A N 1
ATOM 1841 C CA . ARG A 1 238 ? 3.342 -0.366 21.551 1.00 95.75 238 ARG A CA 1
ATOM 1842 C C . ARG A 1 238 ? 2.261 -0.810 20.577 1.00 95.75 238 ARG A C 1
ATOM 1844 O O . ARG A 1 238 ? 2.311 -1.943 20.101 1.00 95.75 238 ARG A O 1
ATOM 1851 N N . TRP A 1 239 ? 1.284 0.045 20.303 1.00 95.38 239 TRP A N 1
ATOM 1852 C CA . TRP A 1 239 ? 0.150 -0.280 19.441 1.00 95.38 239 TRP A CA 1
ATOM 1853 C C . TRP A 1 239 ? 0.483 -0.151 17.958 1.00 95.38 239 TRP A C 1
ATOM 1855 O O . TRP A 1 239 ? -0.013 -0.935 17.148 1.00 95.38 239 TRP A O 1
ATOM 1865 N N . GLY A 1 240 ? 1.403 0.746 17.608 1.00 96.44 240 GLY A N 1
ATOM 1866 C CA . GLY A 1 240 ? 1.885 0.942 16.246 1.00 96.44 240 GLY A CA 1
ATOM 1867 C C . GLY A 1 240 ? 2.469 -0.334 15.664 1.00 96.44 240 GLY A C 1
ATOM 1868 O O . GLY A 1 240 ? 2.137 -0.684 14.537 1.00 96.44 240 GLY A O 1
ATOM 1869 N N . ARG A 1 241 ? 3.221 -1.115 16.453 1.00 94.62 241 ARG A N 1
ATOM 1870 C CA . ARG A 1 241 ? 3.782 -2.405 16.008 1.00 94.62 241 ARG A CA 1
ATOM 1871 C C . ARG A 1 241 ? 2.719 -3.380 15.478 1.00 94.62 241 ARG A C 1
ATOM 1873 O O . ARG A 1 241 ? 2.992 -4.139 14.557 1.00 94.62 241 ARG A O 1
ATOM 1880 N N . HIS A 1 242 ? 1.511 -3.356 16.052 1.00 94.75 242 HIS A N 1
ATOM 1881 C CA . HIS A 1 242 ? 0.417 -4.236 15.646 1.00 94.75 242 HIS A CA 1
ATOM 1882 C C . HIS A 1 242 ? -0.148 -3.815 14.296 1.00 94.75 242 HIS A C 1
ATOM 1884 O O . HIS A 1 242 ? -0.475 -4.672 13.485 1.00 94.75 242 HIS A O 1
ATOM 1890 N N . TRP A 1 243 ? -0.229 -2.509 14.036 1.00 96.69 243 TRP A N 1
ATOM 1891 C CA . TRP A 1 243 ? -0.636 -2.002 12.732 1.00 96.69 243 TRP A CA 1
ATOM 1892 C C . TRP A 1 243 ? 0.462 -2.136 11.675 1.00 96.69 243 TRP A C 1
ATOM 1894 O O . TRP A 1 243 ? 0.175 -2.459 10.528 1.00 96.69 243 TRP A O 1
ATOM 1904 N N . LEU A 1 244 ? 1.722 -1.936 12.054 1.00 96.94 244 LEU A N 1
ATOM 1905 C CA . LEU A 1 244 ? 2.865 -2.056 11.152 1.00 96.94 244 LEU A CA 1
ATOM 1906 C C . LEU A 1 244 ? 3.012 -3.479 10.601 1.00 96.94 244 LEU A C 1
ATOM 1908 O O . LEU A 1 244 ? 3.326 -3.633 9.426 1.00 96.94 244 LEU A O 1
ATOM 1912 N N . ASP A 1 245 ? 2.666 -4.500 11.387 1.00 94.25 245 ASP A N 1
ATOM 1913 C CA . ASP A 1 245 ? 2.539 -5.880 10.900 1.00 94.25 245 ASP A CA 1
ATOM 1914 C C . ASP A 1 245 ? 1.441 -6.009 9.821 1.00 94.25 245 ASP A C 1
ATOM 1916 O O . ASP A 1 245 ? 1.643 -6.618 8.773 1.00 94.25 245 ASP A O 1
ATOM 1920 N N . VAL A 1 246 ? 0.297 -5.332 9.998 1.00 94.69 246 VAL A N 1
ATOM 1921 C CA . VAL A 1 246 ? -0.770 -5.276 8.975 1.00 94.69 246 VAL A CA 1
ATOM 1922 C C . VAL A 1 246 ? -0.307 -4.575 7.706 1.00 94.69 246 VAL A C 1
ATOM 1924 O O . VAL A 1 246 ? -0.627 -5.026 6.608 1.00 94.69 246 VAL A O 1
ATOM 1927 N N . ALA A 1 247 ? 0.440 -3.482 7.848 1.00 95.50 247 ALA A N 1
ATOM 1928 C CA . ALA A 1 247 ? 1.030 -2.760 6.728 1.00 95.50 247 ALA A CA 1
ATOM 1929 C C . ALA A 1 247 ? 2.135 -3.569 6.024 1.00 95.50 247 ALA A C 1
ATOM 1931 O O . ALA A 1 247 ? 2.452 -3.269 4.873 1.00 95.50 247 ALA A O 1
ATOM 1932 N N . ARG A 1 248 ? 2.650 -4.626 6.674 1.00 94.06 248 ARG A N 1
ATOM 1933 C CA . ARG A 1 248 ? 3.841 -5.409 6.294 1.00 94.06 248 ARG A CA 1
ATOM 1934 C C . ARG A 1 248 ? 5.097 -4.545 6.273 1.00 94.06 248 ARG A C 1
ATOM 1936 O O . ARG A 1 248 ? 5.926 -4.652 5.381 1.00 94.06 248 ARG A O 1
ATOM 1943 N N . TYR A 1 249 ? 5.189 -3.641 7.238 1.00 94.62 249 TYR A N 1
ATOM 1944 C CA . TYR A 1 249 ? 6.297 -2.715 7.359 1.00 94.62 249 TYR A CA 1
ATOM 1945 C C . TYR A 1 249 ? 7.625 -3.446 7.576 1.00 94.62 249 TYR A C 1
ATOM 1947 O O . TYR A 1 249 ? 7.737 -4.292 8.464 1.00 94.62 249 TYR A O 1
ATOM 1955 N N . ALA A 1 250 ? 8.637 -3.031 6.823 1.00 93.00 250 ALA A N 1
ATOM 1956 C CA . ALA A 1 250 ? 10.035 -3.359 7.041 1.00 93.00 250 ALA A CA 1
ATOM 1957 C C . ALA A 1 250 ? 10.900 -2.145 6.677 1.00 93.00 250 ALA A C 1
ATOM 1959 O O . ALA A 1 250 ? 10.524 -1.343 5.815 1.00 93.00 250 ALA A O 1
ATOM 1960 N N . ASP A 1 251 ? 12.063 -2.033 7.322 1.00 91.88 251 ASP A N 1
ATOM 1961 C CA . ASP A 1 251 ? 13.083 -1.030 6.990 1.00 91.88 251 ASP A CA 1
ATOM 1962 C C . ASP A 1 251 ? 13.875 -1.402 5.715 1.00 91.88 251 ASP A C 1
ATOM 1964 O O . ASP A 1 251 ? 14.762 -0.658 5.309 1.00 91.88 251 ASP A O 1
ATOM 1968 N N . SER A 1 252 ? 13.537 -2.522 5.065 1.00 90.81 252 SER A N 1
ATOM 1969 C CA . SER A 1 252 ? 14.144 -3.019 3.827 1.00 90.81 252 SER A CA 1
ATOM 1970 C C . SER A 1 252 ? 13.102 -3.621 2.867 1.00 90.81 252 SER A C 1
ATOM 1972 O O . SER A 1 252 ? 11.924 -3.758 3.217 1.00 90.81 252 SER A O 1
ATOM 1974 N N . ASP A 1 253 ? 13.509 -3.947 1.637 1.00 84.56 253 ASP A N 1
ATOM 1975 C CA . ASP A 1 253 ? 12.622 -4.463 0.582 1.00 84.56 253 ASP A CA 1
ATOM 1976 C C . ASP A 1 253 ? 12.290 -5.965 0.679 1.00 84.56 253 ASP A C 1
ATOM 1978 O O . ASP A 1 253 ? 11.291 -6.410 0.106 1.00 84.56 253 ASP A O 1
ATOM 1982 N N . GLY A 1 254 ? 13.058 -6.747 1.443 1.00 80.19 254 GLY A N 1
ATOM 1983 C CA . GLY A 1 254 ? 12.662 -8.066 1.951 1.00 80.19 254 GLY A CA 1
ATOM 1984 C C . GLY A 1 254 ? 12.491 -9.188 0.915 1.00 80.19 254 GLY A C 1
ATOM 1985 O O . GLY A 1 254 ? 11.858 -10.200 1.228 1.00 80.19 254 GLY A O 1
ATOM 1986 N N . PHE A 1 255 ? 13.010 -9.034 -0.309 1.00 79.38 255 PHE A N 1
ATOM 1987 C CA . PHE A 1 255 ? 12.930 -10.044 -1.379 1.00 79.38 255 PHE A CA 1
ATOM 1988 C C . PHE A 1 255 ? 14.324 -10.442 -1.913 1.00 79.38 255 PHE A C 1
ATOM 1990 O O . PHE A 1 255 ? 15.291 -10.489 -1.162 1.00 79.38 255 PHE A O 1
ATOM 1997 N N . GLU A 1 256 ? 14.445 -10.780 -3.203 1.00 73.69 256 GLU A N 1
ATOM 1998 C CA . GLU A 1 256 ? 15.705 -11.167 -3.869 1.00 73.69 256 GLU A CA 1
ATOM 1999 C C . GLU A 1 256 ? 16.794 -10.083 -3.777 1.00 73.69 256 GLU A C 1
ATOM 2001 O O . GLU A 1 256 ? 17.981 -10.401 -3.710 1.00 73.69 256 GLU A O 1
ATOM 2006 N N . GLN A 1 257 ? 16.387 -8.813 -3.775 1.00 74.75 257 GLN A N 1
ATOM 2007 C CA . GLN A 1 257 ? 17.244 -7.646 -3.606 1.00 74.75 257 GLN A CA 1
ATOM 2008 C C . GLN A 1 257 ? 16.800 -6.912 -2.341 1.00 74.75 257 GLN A C 1
ATOM 2010 O O . GLN A 1 257 ? 15.874 -6.108 -2.376 1.00 74.75 257 GLN A O 1
ATOM 2015 N N . ASP A 1 258 ? 17.423 -7.242 -1.214 1.00 84.38 258 ASP A N 1
ATOM 2016 C CA . ASP A 1 258 ? 17.069 -6.666 0.082 1.00 84.38 258 ASP A CA 1
ATOM 2017 C C . ASP A 1 258 ? 17.836 -5.357 0.308 1.00 84.38 258 ASP A C 1
ATOM 2019 O O . ASP A 1 258 ? 18.907 -5.339 0.917 1.00 84.38 258 ASP A O 1
ATOM 2023 N N . PHE A 1 259 ? 17.330 -4.271 -0.277 1.00 84.12 259 PHE A N 1
ATOM 2024 C CA . PHE A 1 259 ? 17.878 -2.935 -0.068 1.00 84.12 259 PHE A CA 1
ATOM 2025 C C . PHE A 1 259 ? 17.233 -2.257 1.136 1.00 84.12 259 PHE A C 1
ATOM 2027 O O . PHE A 1 259 ? 16.051 -2.446 1.420 1.00 84.12 259 PHE A O 1
ATOM 2034 N N . ASP A 1 260 ? 18.017 -1.424 1.819 1.00 89.50 260 ASP A N 1
ATOM 2035 C CA . ASP A 1 260 ? 17.509 -0.555 2.873 1.00 89.50 260 ASP A CA 1
ATOM 2036 C C . ASP A 1 260 ? 16.566 0.507 2.291 1.00 89.50 260 ASP A C 1
ATOM 2038 O O . ASP A 1 260 ? 16.845 1.122 1.255 1.00 89.50 260 ASP A O 1
ATOM 2042 N N . ARG A 1 261 ? 15.482 0.790 3.015 1.00 90.12 261 ARG A N 1
ATOM 2043 C CA . ARG A 1 261 ? 14.521 1.853 2.711 1.00 90.12 261 ARG A CA 1
ATOM 2044 C C . ARG A 1 261 ? 14.809 3.070 3.589 1.00 90.12 261 ARG A C 1
ATOM 2046 O O . ARG A 1 261 ? 14.293 3.159 4.707 1.00 90.12 261 ARG A O 1
ATOM 2053 N N . PRO A 1 262 ? 15.593 4.052 3.110 1.00 91.12 262 PRO A N 1
ATOM 2054 C CA . PRO A 1 262 ? 16.125 5.119 3.960 1.00 91.12 262 PRO A CA 1
ATOM 2055 C C . PRO A 1 262 ? 15.046 5.996 4.609 1.00 91.12 262 PRO A C 1
ATOM 2057 O O . PRO A 1 262 ? 15.297 6.592 5.656 1.00 91.12 262 PRO A O 1
ATOM 2060 N N . ASN A 1 263 ? 13.846 6.067 4.020 1.00 94.56 263 ASN A N 1
ATOM 2061 C CA . ASN A 1 263 ? 12.754 6.915 4.501 1.00 94.56 263 ASN A CA 1
ATOM 2062 C C . ASN A 1 263 ? 11.558 6.126 5.065 1.00 94.56 263 ASN A C 1
ATOM 2064 O O . ASN A 1 263 ? 10.559 6.744 5.439 1.00 94.56 263 ASN A O 1
ATOM 2068 N N . ALA A 1 264 ? 11.632 4.789 5.169 1.00 94.19 264 ALA A N 1
ATOM 2069 C CA . ALA A 1 264 ? 10.516 3.969 5.661 1.00 94.19 264 ALA A CA 1
ATOM 2070 C C . ALA A 1 264 ? 10.070 4.375 7.077 1.00 94.19 264 ALA A C 1
ATOM 2072 O O . ALA A 1 264 ? 8.871 4.447 7.363 1.00 94.19 264 ALA A O 1
ATOM 2073 N N . TRP A 1 265 ? 11.024 4.746 7.935 1.00 95.75 265 TRP A N 1
ATOM 2074 C CA . TRP A 1 265 ? 10.776 5.171 9.315 1.00 95.75 265 TRP A CA 1
ATOM 2075 C C . TRP A 1 265 ? 9.780 6.336 9.439 1.00 95.75 265 TRP A C 1
ATOM 2077 O O . TRP A 1 265 ? 9.094 6.441 10.454 1.00 95.75 265 TRP A O 1
ATOM 2087 N N . LEU A 1 266 ? 9.627 7.177 8.407 1.00 97.31 266 LEU A N 1
ATOM 2088 C CA . LEU A 1 266 ? 8.628 8.249 8.400 1.00 97.31 266 LEU A CA 1
ATOM 2089 C C . LEU A 1 266 ? 7.200 7.696 8.485 1.00 97.31 266 LEU A C 1
ATOM 2091 O O . LEU A 1 266 ? 6.376 8.241 9.222 1.00 97.31 266 LEU A O 1
ATOM 2095 N N . TYR A 1 267 ? 6.912 6.603 7.768 1.00 97.94 267 TYR A N 1
ATOM 2096 C CA . TYR A 1 267 ? 5.611 5.934 7.824 1.00 97.94 267 TYR A CA 1
ATOM 2097 C C . TYR A 1 267 ? 5.385 5.275 9.189 1.00 97.94 267 TYR A C 1
ATOM 2099 O O . TYR A 1 267 ? 4.310 5.427 9.774 1.00 97.94 267 TYR A O 1
ATOM 2107 N N . ARG A 1 268 ? 6.412 4.616 9.745 1.00 97.50 268 ARG A N 1
ATOM 2108 C CA . ARG A 1 268 ? 6.374 4.076 11.115 1.00 97.50 268 ARG A CA 1
ATOM 2109 C C . ARG A 1 268 ? 5.993 5.157 12.122 1.00 97.50 268 ARG A C 1
ATOM 2111 O O . ARG A 1 268 ? 5.055 4.977 12.899 1.00 97.50 268 ARG A O 1
ATOM 2118 N N . ASP A 1 269 ? 6.679 6.292 12.074 1.00 97.56 269 ASP A N 1
ATOM 2119 C CA . ASP A 1 269 ? 6.454 7.385 13.014 1.00 97.56 269 ASP A CA 1
ATOM 2120 C C . ASP A 1 269 ? 5.088 8.055 12.791 1.00 97.56 269 ASP A C 1
ATOM 2122 O O . ASP A 1 269 ? 4.448 8.471 13.756 1.00 97.56 269 ASP A O 1
ATOM 2126 N N . TYR A 1 270 ? 4.592 8.113 11.550 1.00 98.06 270 TYR A N 1
ATOM 2127 C CA . TYR A 1 270 ? 3.219 8.540 11.256 1.00 98.06 270 TYR A CA 1
ATOM 2128 C C . TYR A 1 270 ? 2.172 7.633 11.925 1.00 98.06 270 TYR A C 1
ATOM 2130 O O . TYR A 1 270 ? 1.209 8.143 12.510 1.00 98.06 270 TYR A O 1
ATOM 2138 N N . VAL A 1 271 ? 2.351 6.307 11.886 1.00 98.31 271 VAL A N 1
ATOM 2139 C CA . VAL A 1 271 ? 1.442 5.354 12.553 1.00 98.31 271 VAL A CA 1
ATOM 2140 C C . VAL A 1 271 ? 1.464 5.567 14.068 1.00 98.31 271 VAL A C 1
ATOM 2142 O O . VAL A 1 271 ? 0.405 5.686 14.686 1.00 98.31 271 VAL A O 1
ATOM 2145 N N . VAL A 1 272 ? 2.659 5.688 14.656 1.00 98.12 272 VAL A N 1
ATOM 2146 C CA . VAL A 1 272 ? 2.840 5.948 16.095 1.00 98.12 272 VAL A CA 1
ATOM 2147 C C . VAL A 1 272 ? 2.161 7.257 16.509 1.00 98.12 272 VAL A C 1
ATOM 2149 O O . VAL A 1 272 ? 1.384 7.274 17.466 1.00 98.12 272 VAL A O 1
ATOM 2152 N N . ARG A 1 273 ? 2.391 8.349 15.765 1.00 97.75 273 ARG A N 1
ATOM 2153 C CA . ARG A 1 273 ? 1.740 9.646 16.022 1.00 97.75 273 ARG A CA 1
ATOM 2154 C C . ARG A 1 273 ? 0.224 9.562 15.890 1.00 97.75 273 ARG A C 1
ATOM 2156 O O . ARG A 1 273 ? -0.473 10.105 16.739 1.00 97.75 273 ARG A O 1
ATOM 2163 N N . SER A 1 274 ? -0.281 8.874 14.866 1.00 97.88 274 SER A N 1
ATOM 2164 C CA . SER A 1 274 ? -1.724 8.748 14.627 1.00 97.88 274 SER A CA 1
ATOM 2165 C C . SER A 1 274 ? -2.439 8.055 15.789 1.00 97.88 274 SER A C 1
ATOM 2167 O O . SER A 1 274 ? -3.532 8.476 16.158 1.00 97.88 274 SER A O 1
ATOM 2169 N N . LEU A 1 275 ? -1.814 7.048 16.404 1.00 96.62 275 LEU A N 1
ATOM 2170 C CA . LEU A 1 275 ? -2.353 6.380 17.592 1.00 96.62 275 LEU A CA 1
ATOM 2171 C C . LEU A 1 275 ? -2.277 7.264 18.843 1.00 96.62 275 LEU A C 1
ATOM 2173 O O . LEU A 1 275 ? -3.264 7.379 19.560 1.00 96.62 275 LEU A O 1
ATOM 2177 N N . ASN A 1 276 ? -1.143 7.931 19.078 1.00 97.62 276 ASN A N 1
ATOM 2178 C CA . ASN A 1 276 ? -0.973 8.828 20.231 1.00 97.62 276 ASN A CA 1
ATOM 2179 C C . ASN A 1 276 ? -1.900 10.055 20.193 1.00 97.62 276 ASN A C 1
ATOM 2181 O O . ASN A 1 276 ? -2.235 10.609 21.233 1.00 97.62 276 ASN A O 1
ATOM 2185 N N . GLN A 1 277 ? -2.302 10.495 19.000 1.00 96.75 277 GLN A N 1
ATOM 2186 C CA . GLN A 1 277 ? -3.227 11.615 18.808 1.00 96.75 277 GLN A CA 1
ATOM 2187 C C . GLN A 1 277 ? -4.703 11.190 18.806 1.00 96.75 277 GLN A C 1
ATOM 2189 O O . GLN A 1 277 ? -5.559 12.031 18.541 1.00 96.75 277 GLN A O 1
ATOM 2194 N N . ASP A 1 278 ? -4.997 9.907 19.049 1.00 95.69 278 ASP A N 1
ATOM 2195 C CA . ASP A 1 278 ? -6.344 9.332 18.946 1.00 95.69 278 ASP A CA 1
ATOM 2196 C C . ASP A 1 278 ? -7.017 9.662 17.598 1.00 95.69 278 ASP A C 1
ATOM 2198 O O . ASP A 1 278 ? -8.169 10.096 17.511 1.00 95.69 278 ASP A O 1
ATOM 2202 N N . LYS A 1 279 ? -6.259 9.515 16.500 1.00 97.00 279 LYS A N 1
ATOM 2203 C CA . LYS A 1 279 ? -6.766 9.820 15.159 1.00 97.00 279 LYS A CA 1
ATOM 2204 C C . LYS A 1 279 ? -7.963 8.913 14.850 1.00 97.00 279 LYS A C 1
ATOM 2206 O O . LYS A 1 279 ? -7.820 7.687 14.889 1.00 97.00 279 LYS A O 1
ATOM 2211 N N . PRO A 1 280 ? -9.118 9.472 14.437 1.00 97.19 280 PRO A N 1
ATOM 2212 C CA . PRO A 1 280 ? -10.268 8.662 14.070 1.00 97.19 280 PRO A CA 1
ATOM 2213 C C . PRO A 1 280 ? -9.914 7.636 12.988 1.00 97.19 280 PRO A C 1
ATOM 2215 O O . PRO A 1 280 ? -9.361 7.984 11.942 1.00 97.19 280 PRO A O 1
ATOM 2218 N N . TYR A 1 281 ? -10.265 6.368 13.220 1.00 96.31 281 TYR A N 1
ATOM 2219 C CA . TYR A 1 281 ? -9.875 5.256 12.345 1.00 96.31 281 TYR A CA 1
ATOM 2220 C C . TYR A 1 281 ? -10.296 5.458 10.880 1.00 96.31 281 TYR A C 1
ATOM 2222 O O . TYR A 1 281 ? -9.561 5.118 9.958 1.00 96.31 281 TYR A O 1
ATOM 2230 N N . ASN A 1 282 ? -11.455 6.074 10.647 1.00 96.56 282 ASN A N 1
ATOM 2231 C CA . ASN A 1 282 ? -11.930 6.403 9.304 1.00 96.56 282 ASN A CA 1
ATOM 2232 C C . ASN A 1 282 ? -11.015 7.413 8.586 1.00 96.56 282 ASN A C 1
ATOM 2234 O O . ASN A 1 282 ? -10.817 7.293 7.383 1.00 96.56 282 ASN A O 1
ATOM 2238 N N . ILE A 1 283 ? -10.445 8.387 9.302 1.00 97.38 283 ILE A N 1
ATOM 2239 C CA . ILE A 1 283 ? -9.479 9.342 8.739 1.00 97.38 283 ILE A CA 1
ATOM 2240 C C . ILE A 1 283 ? -8.144 8.646 8.489 1.00 97.38 283 ILE A C 1
ATOM 2242 O O . ILE A 1 283 ? -7.599 8.756 7.396 1.00 97.38 283 ILE A O 1
ATOM 2246 N N . PHE A 1 284 ? -7.673 7.853 9.452 1.00 97.81 284 PHE A N 1
ATOM 2247 C CA . PHE A 1 284 ? -6.443 7.073 9.321 1.00 97.81 284 PHE A CA 1
ATOM 2248 C C . PHE A 1 284 ? -6.450 6.176 8.071 1.00 97.81 284 PHE A C 1
ATOM 2250 O O . PHE A 1 284 ? -5.514 6.205 7.277 1.00 97.81 284 PHE A O 1
ATOM 2257 N N . ILE A 1 285 ? -7.545 5.451 7.819 1.00 97.88 285 ILE A N 1
ATOM 2258 C CA . ILE A 1 285 ? -7.681 4.611 6.618 1.00 97.88 285 ILE A CA 1
ATOM 2259 C C . ILE A 1 285 ? -7.716 5.444 5.335 1.00 97.88 285 ILE A C 1
ATOM 2261 O O . ILE A 1 285 ? -7.107 5.050 4.337 1.00 97.88 285 ILE A O 1
ATOM 2265 N N . LYS A 1 286 ? -8.387 6.603 5.352 1.00 98.00 286 LYS A N 1
ATOM 2266 C CA . LYS A 1 286 ? -8.441 7.486 4.182 1.00 98.00 286 LYS A CA 1
ATOM 2267 C C . LYS A 1 286 ? -7.069 8.016 3.792 1.00 98.00 286 LYS A C 1
ATOM 2269 O O . LYS A 1 286 ? -6.708 7.958 2.618 1.00 98.00 286 LYS A O 1
ATOM 2274 N N . GLU A 1 287 ? -6.308 8.491 4.772 1.00 97.94 287 GLU A N 1
ATOM 2275 C CA . GLU A 1 287 ? -4.950 8.992 4.564 1.00 97.94 287 GLU A CA 1
ATOM 2276 C C . GLU A 1 287 ? -4.040 7.897 3.995 1.00 97.94 287 GLU A C 1
ATOM 2278 O O . GLU A 1 287 ? -3.302 8.141 3.043 1.00 97.94 287 GLU A O 1
ATOM 2283 N N . GLN A 1 288 ? -4.142 6.665 4.498 1.00 97.50 288 GLN A N 1
ATOM 2284 C CA . GLN A 1 288 ? -3.289 5.575 4.024 1.00 97.50 288 GLN A CA 1
ATOM 2285 C C . GLN A 1 288 ? -3.553 5.124 2.586 1.00 97.50 288 GLN A C 1
ATOM 2287 O O . GLN A 1 288 ? -2.631 4.688 1.901 1.00 97.50 288 GLN A O 1
ATOM 2292 N N . VAL A 1 289 ? -4.806 5.168 2.133 1.00 97.50 289 VAL A N 1
ATOM 2293 C CA . VAL A 1 289 ? -5.172 4.694 0.788 1.00 97.50 289 VAL A CA 1
ATOM 2294 C C . VAL A 1 289 ? -5.084 5.818 -0.244 1.00 97.50 289 VAL A C 1
ATOM 2296 O O . VAL A 1 289 ? -4.755 5.561 -1.402 1.00 97.50 289 VAL A O 1
ATOM 2299 N N . ALA A 1 290 ? -5.374 7.058 0.157 1.00 96.88 290 ALA A N 1
ATOM 2300 C CA . ALA A 1 290 ? -5.574 8.163 -0.775 1.00 96.88 290 ALA A CA 1
ATOM 2301 C C . ALA A 1 290 ? -5.114 9.526 -0.245 1.00 96.88 290 ALA A C 1
ATOM 2303 O O . ALA A 1 290 ? -5.650 10.546 -0.670 1.00 96.88 290 ALA A O 1
ATOM 2304 N N . GLY A 1 291 ? -4.157 9.571 0.685 1.00 95.88 291 GLY A N 1
ATOM 2305 C CA . GLY A 1 291 ? -3.709 10.810 1.322 1.00 95.88 291 GLY A CA 1
ATOM 2306 C C . GLY A 1 291 ? -3.293 11.922 0.352 1.00 95.88 291 GLY A C 1
ATOM 2307 O O . GLY A 1 291 ? -3.580 13.089 0.608 1.00 95.88 291 GLY A O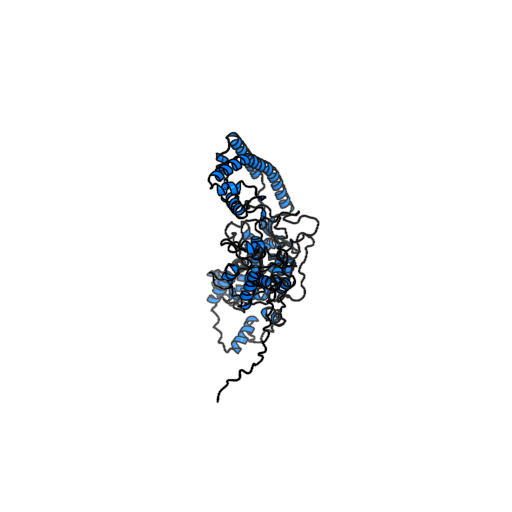 1
ATOM 2308 N N . ASP A 1 292 ? -2.729 11.574 -0.806 1.00 94.38 292 ASP A N 1
ATOM 2309 C CA . ASP A 1 292 ? -2.359 12.516 -1.870 1.00 94.38 292 ASP A CA 1
ATOM 2310 C C . ASP A 1 292 ? -3.546 13.030 -2.713 1.00 94.38 292 ASP A C 1
ATOM 2312 O O . ASP A 1 292 ? -3.426 14.046 -3.409 1.00 94.38 292 ASP A O 1
ATOM 2316 N N . GLU A 1 293 ? -4.701 12.364 -2.636 1.00 94.62 293 GLU A N 1
ATOM 2317 C CA . GLU A 1 293 ? -5.943 12.709 -3.344 1.00 94.62 293 GLU A CA 1
ATOM 2318 C C . GLU A 1 293 ? -6.981 13.407 -2.448 1.00 94.62 293 GLU A C 1
ATOM 2320 O O . GLU A 1 293 ? -8.019 13.861 -2.942 1.00 94.62 293 GLU A O 1
ATOM 2325 N N . LEU A 1 294 ? -6.728 13.501 -1.137 1.00 92.69 294 LEU A N 1
ATOM 2326 C CA . LEU A 1 294 ? -7.611 14.198 -0.200 1.00 92.69 294 LEU A CA 1
ATOM 2327 C C . LEU A 1 294 ? -7.628 15.712 -0.464 1.00 92.69 294 LEU A C 1
ATOM 2329 O O . LEU A 1 294 ? -6.692 16.289 -1.017 1.00 92.69 294 LEU A O 1
ATOM 2333 N N . GLU A 1 295 ? -8.713 16.370 -0.049 1.00 87.56 295 GLU A N 1
ATOM 2334 C CA . GLU A 1 295 ? -8.870 17.826 -0.196 1.00 87.56 295 GLU A CA 1
ATOM 2335 C C . GLU A 1 295 ? -7.845 18.593 0.639 1.00 87.56 295 GLU A C 1
ATOM 2337 O O . GLU A 1 295 ? -7.248 19.561 0.173 1.00 87.56 295 GLU A O 1
ATOM 2342 N N . THR A 1 296 ? -7.616 18.133 1.867 1.00 87.38 296 THR A N 1
ATOM 2343 C CA . THR A 1 296 ? -6.621 18.688 2.780 1.00 87.38 296 THR A CA 1
ATOM 2344 C C . THR A 1 296 ? -5.368 17.824 2.749 1.00 87.38 296 THR A C 1
ATOM 2346 O O . THR A 1 296 ? -5.330 16.766 3.377 1.00 87.38 296 THR A O 1
ATOM 2349 N N . LYS A 1 297 ? -4.347 18.284 2.021 1.00 90.31 297 LYS A N 1
ATOM 2350 C CA . LYS A 1 297 ? -3.047 17.611 1.921 1.00 90.31 297 LYS A CA 1
ATOM 2351 C C . LYS A 1 297 ? -2.070 18.196 2.941 1.00 90.31 297 LYS A C 1
ATOM 2353 O O . LYS A 1 297 ? -1.966 19.411 3.097 1.00 90.31 297 LYS A O 1
ATOM 2358 N N . SER A 1 298 ? -1.336 17.327 3.615 1.00 92.69 298 SER A N 1
ATOM 2359 C CA . SER A 1 298 ? -0.238 17.641 4.532 1.00 92.69 298 SER A CA 1
ATOM 2360 C C . SER A 1 298 ? 0.897 16.629 4.364 1.00 92.69 298 SER A C 1
ATOM 2362 O O . SER A 1 298 ? 0.704 15.572 3.760 1.00 92.69 298 SER A O 1
ATOM 2364 N N . ALA A 1 299 ? 2.070 16.913 4.937 1.00 93.94 299 ALA A N 1
ATOM 2365 C CA . ALA A 1 299 ? 3.177 15.956 4.970 1.00 93.94 299 ALA A CA 1
ATOM 2366 C C . ALA A 1 299 ? 2.736 14.585 5.517 1.00 93.94 299 ALA A C 1
ATOM 2368 O O . ALA A 1 299 ? 3.040 13.563 4.910 1.00 93.94 299 ALA A O 1
ATOM 2369 N N . ASP A 1 300 ? 1.940 14.568 6.590 1.00 94.81 300 ASP A N 1
ATOM 2370 C CA . ASP A 1 300 ? 1.417 13.334 7.183 1.00 94.81 300 ASP A CA 1
ATOM 2371 C C . ASP A 1 300 ? 0.493 12.574 6.222 1.00 94.81 300 ASP A C 1
ATOM 2373 O O . ASP A 1 300 ? 0.631 11.361 6.091 1.00 94.81 300 ASP A O 1
ATOM 2377 N N . THR A 1 301 ? -0.398 13.259 5.494 1.00 96.12 301 THR A N 1
ATOM 2378 C CA . THR A 1 301 ? -1.252 12.576 4.503 1.00 96.12 301 THR A CA 1
ATOM 2379 C C . THR A 1 301 ? -0.436 11.982 3.356 1.00 96.12 301 THR A C 1
ATOM 2381 O O . THR A 1 301 ? -0.750 10.893 2.888 1.00 96.12 301 THR A O 1
ATOM 2384 N N . MET A 1 302 ? 0.648 12.645 2.933 1.00 95.94 302 MET A N 1
ATOM 2385 C CA . MET A 1 302 ? 1.522 12.114 1.885 1.00 95.94 302 MET A CA 1
ATOM 2386 C C . MET A 1 302 ? 2.274 10.880 2.396 1.00 95.94 302 MET A C 1
ATOM 2388 O O . MET A 1 302 ? 2.237 9.833 1.753 1.00 95.94 302 MET A O 1
ATOM 2392 N N . ILE A 1 303 ? 2.872 10.970 3.591 1.00 97.69 303 ILE A N 1
ATOM 2393 C CA . ILE A 1 303 ? 3.583 9.867 4.260 1.00 97.69 303 ILE A CA 1
ATOM 2394 C C . ILE A 1 303 ? 2.668 8.651 4.464 1.00 97.69 303 ILE A C 1
ATOM 2396 O O . ILE A 1 303 ? 3.107 7.516 4.282 1.00 97.69 303 ILE A O 1
ATOM 2400 N N . ALA A 1 304 ? 1.394 8.866 4.803 1.00 97.81 304 ALA A N 1
ATOM 2401 C CA . ALA A 1 304 ? 0.433 7.795 5.056 1.00 97.81 304 ALA A CA 1
ATOM 2402 C C . ALA A 1 304 ? 0.275 6.828 3.868 1.00 97.81 304 ALA A C 1
ATOM 2404 O O . ALA A 1 304 ? 0.105 5.624 4.079 1.00 97.81 304 ALA A O 1
ATOM 2405 N N . THR A 1 305 ? 0.398 7.327 2.630 1.00 97.31 305 THR A N 1
ATOM 2406 C CA . THR A 1 305 ? 0.334 6.500 1.407 1.00 97.31 305 THR A CA 1
ATOM 2407 C C . THR A 1 305 ? 1.445 5.448 1.323 1.00 97.31 305 THR A C 1
ATOM 2409 O O . THR A 1 305 ? 1.314 4.473 0.579 1.00 97.31 305 THR A O 1
ATOM 2412 N N . GLY A 1 306 ? 2.490 5.572 2.155 1.00 95.62 306 GLY A N 1
ATOM 2413 C CA . GLY A 1 306 ? 3.514 4.551 2.380 1.00 95.62 306 GLY A CA 1
ATOM 2414 C C . GLY A 1 306 ? 2.938 3.164 2.700 1.00 95.62 306 GLY A C 1
ATOM 2415 O O . GLY A 1 306 ? 3.539 2.153 2.340 1.00 95.62 306 GLY A O 1
ATOM 2416 N N . PHE A 1 307 ? 1.723 3.095 3.261 1.00 97.06 307 PHE A N 1
ATOM 2417 C CA . PHE A 1 307 ? 0.975 1.850 3.476 1.00 97.06 307 PHE A CA 1
ATOM 2418 C C . PHE A 1 307 ? 0.865 0.969 2.218 1.00 97.06 307 PHE A C 1
ATOM 2420 O O . PHE A 1 307 ? 0.961 -0.258 2.305 1.00 97.06 307 PHE A O 1
ATOM 2427 N N . LEU A 1 308 ? 0.690 1.581 1.042 1.00 95.62 308 LEU A N 1
ATOM 2428 C CA . LEU A 1 308 ? 0.523 0.865 -0.226 1.00 95.62 308 LEU A CA 1
ATOM 2429 C C . LEU A 1 308 ? 1.849 0.323 -0.785 1.00 95.62 308 LEU A C 1
ATOM 2431 O O . LEU A 1 308 ? 1.834 -0.600 -1.596 1.00 95.62 308 LEU A O 1
ATOM 2435 N N . ARG A 1 309 ? 2.996 0.834 -0.324 1.00 91.62 309 ARG A N 1
ATOM 2436 C CA . ARG A 1 309 ? 4.328 0.397 -0.777 1.00 91.62 309 ARG A CA 1
ATOM 2437 C C . ARG A 1 309 ? 5.174 -0.318 0.274 1.00 91.62 309 ARG A C 1
ATOM 2439 O O . ARG A 1 309 ? 6.298 -0.704 -0.011 1.00 91.62 309 ARG A O 1
ATOM 2446 N N . ALA A 1 310 ? 4.638 -0.520 1.476 1.00 92.00 310 ALA A N 1
ATOM 2447 C CA . ALA A 1 310 ? 5.356 -1.165 2.573 1.00 92.00 310 ALA A CA 1
ATOM 2448 C C . ALA A 1 310 ? 5.657 -2.661 2.330 1.00 92.00 310 ALA A C 1
ATOM 2450 O O . ALA A 1 310 ? 6.579 -3.189 2.940 1.00 92.00 310 ALA A O 1
ATOM 2451 N N . GLY A 1 311 ? 4.933 -3.334 1.427 1.00 88.75 311 GLY A N 1
ATOM 2452 C CA . GLY A 1 311 ? 5.178 -4.739 1.071 1.00 88.75 311 GLY A CA 1
ATOM 2453 C C . GLY A 1 311 ? 6.493 -4.971 0.310 1.00 88.75 311 GLY A C 1
ATOM 2454 O O . GLY A 1 311 ? 7.133 -4.006 -0.099 1.00 88.75 311 GLY A O 1
ATOM 2455 N N . PRO A 1 312 ? 6.904 -6.232 0.096 1.00 88.81 312 PRO A N 1
ATOM 2456 C CA . PRO A 1 312 ? 8.187 -6.560 -0.526 1.00 88.81 312 PRO A CA 1
ATOM 2457 C C . PRO A 1 312 ? 8.279 -6.090 -1.983 1.00 88.81 312 PRO A C 1
ATOM 2459 O O . PRO A 1 312 ? 7.264 -6.049 -2.692 1.00 88.81 312 PRO A O 1
ATOM 2462 N N . ARG A 1 313 ? 9.491 -5.747 -2.441 1.00 85.12 313 ARG A N 1
ATOM 2463 C CA . ARG A 1 313 ? 9.746 -5.234 -3.800 1.00 85.12 313 ARG A CA 1
ATOM 2464 C C . ARG A 1 313 ? 10.986 -5.848 -4.439 1.00 85.12 313 ARG A C 1
ATOM 2466 O O . ARG A 1 313 ? 11.937 -6.223 -3.765 1.00 85.12 313 ARG A O 1
ATOM 2473 N N . VAL A 1 314 ? 10.961 -5.929 -5.768 1.00 80.50 314 VAL A N 1
ATOM 2474 C CA . VAL A 1 314 ? 12.160 -6.060 -6.603 1.00 80.50 314 VAL A CA 1
ATOM 2475 C C . VAL A 1 314 ? 12.401 -4.751 -7.338 1.00 80.50 314 VAL A C 1
ATOM 2477 O O . VAL A 1 314 ? 11.454 -4.135 -7.832 1.00 80.50 314 VAL A O 1
ATOM 2480 N N . HIS A 1 315 ? 13.662 -4.334 -7.449 1.00 75.56 315 HIS A N 1
ATOM 2481 C CA . HIS A 1 315 ? 14.042 -3.088 -8.122 1.00 75.56 315 HIS A CA 1
ATOM 2482 C C . HIS A 1 315 ? 14.231 -3.323 -9.617 1.00 75.56 315 HIS A C 1
ATOM 2484 O O . HIS A 1 315 ? 15.270 -3.014 -10.191 1.00 75.56 315 HIS A O 1
ATOM 2490 N N . PHE A 1 316 ? 13.204 -3.912 -10.227 1.00 74.06 316 PHE A N 1
ATOM 2491 C CA . PHE A 1 316 ? 13.042 -3.954 -11.669 1.00 74.06 316 PHE A CA 1
ATOM 2492 C C . PHE A 1 316 ? 11.859 -3.081 -12.050 1.00 74.06 316 PHE A C 1
ATOM 2494 O O . PHE A 1 316 ? 10.819 -3.088 -11.383 1.00 74.06 316 PHE A O 1
ATOM 2501 N N . ARG A 1 317 ? 11.972 -2.390 -13.183 1.00 76.50 317 ARG A N 1
ATOM 2502 C CA . ARG A 1 317 ? 10.826 -1.669 -13.733 1.00 76.50 317 ARG A CA 1
ATOM 2503 C C . ARG A 1 317 ? 9.680 -2.624 -14.042 1.00 76.50 317 ARG A C 1
ATOM 2505 O O . ARG A 1 317 ? 9.799 -3.544 -14.853 1.00 76.50 317 ARG A O 1
ATOM 2512 N N . GLU A 1 318 ? 8.514 -2.292 -13.505 1.00 78.62 318 GLU A N 1
ATOM 2513 C CA . GLU A 1 318 ? 7.250 -2.969 -13.804 1.00 78.62 318 GLU A CA 1
ATOM 2514 C C . GLU A 1 318 ? 6.937 -3.030 -15.306 1.00 78.62 318 GLU A C 1
ATOM 2516 O O . GLU A 1 318 ? 6.319 -3.979 -15.780 1.00 78.62 318 GLU A O 1
ATOM 2521 N N . LYS A 1 319 ? 7.375 -2.037 -16.093 1.00 76.12 319 LYS A N 1
ATOM 2522 C CA . LYS A 1 319 ? 7.179 -2.052 -17.551 1.00 76.12 319 LYS A CA 1
ATOM 2523 C C . LYS A 1 319 ? 8.022 -3.082 -18.299 1.00 76.12 319 LYS A C 1
ATOM 2525 O O . LYS A 1 319 ? 7.658 -3.469 -19.410 1.00 76.12 319 LYS A O 1
ATOM 2530 N N . ASP A 1 320 ? 9.144 -3.481 -17.709 1.00 73.12 320 ASP A N 1
ATOM 2531 C CA . ASP A 1 320 ? 10.035 -4.496 -18.266 1.00 73.12 320 ASP A CA 1
ATOM 2532 C C . ASP A 1 320 ? 9.620 -5.899 -17.802 1.00 73.12 320 ASP A C 1
ATOM 2534 O O . ASP A 1 320 ? 9.981 -6.881 -18.444 1.00 73.12 320 ASP A O 1
ATOM 2538 N N . THR A 1 321 ? 8.827 -5.979 -16.726 1.00 75.94 321 THR A N 1
ATOM 2539 C CA . THR A 1 321 ? 8.291 -7.217 -16.143 1.00 75.94 321 THR A CA 1
ATOM 2540 C C . THR A 1 321 ? 6.811 -7.044 -15.754 1.00 75.94 321 THR A C 1
ATOM 2542 O O . THR A 1 321 ? 6.489 -6.874 -14.574 1.00 75.94 321 THR A O 1
ATOM 2545 N N . PRO A 1 322 ? 5.875 -7.058 -16.727 1.00 76.12 322 PRO A N 1
ATOM 2546 C CA . PRO A 1 322 ? 4.451 -6.821 -16.468 1.00 76.12 322 PRO A CA 1
ATOM 2547 C C . PRO A 1 322 ? 3.838 -7.755 -15.418 1.00 76.12 322 PRO A C 1
ATOM 2549 O O . PRO A 1 322 ? 2.889 -7.372 -14.739 1.00 76.12 322 PRO A O 1
ATOM 2552 N N . GLU A 1 323 ? 4.378 -8.961 -15.255 1.00 81.31 323 GLU A N 1
ATOM 2553 C CA . GLU A 1 323 ? 3.972 -9.919 -14.227 1.00 81.31 323 GLU A CA 1
ATOM 2554 C C . GLU A 1 323 ? 4.195 -9.357 -12.816 1.00 81.31 323 GLU A C 1
ATOM 2556 O O . GLU A 1 323 ? 3.293 -9.427 -11.981 1.00 81.31 323 GLU A O 1
ATOM 2561 N N . ARG A 1 324 ? 5.346 -8.708 -12.570 1.00 85.88 324 ARG A N 1
ATOM 2562 C CA . ARG A 1 324 ? 5.688 -8.133 -11.255 1.00 85.88 324 ARG A CA 1
ATOM 2563 C C . ARG A 1 324 ? 4.718 -7.039 -10.837 1.00 85.88 324 ARG A C 1
ATOM 2565 O O . ARG A 1 324 ? 4.372 -6.940 -9.666 1.00 85.88 324 ARG A O 1
ATOM 2572 N N . ARG A 1 325 ? 4.211 -6.263 -11.795 1.00 88.19 325 ARG A N 1
ATOM 2573 C CA . ARG A 1 325 ? 3.161 -5.278 -11.529 1.00 88.19 325 ARG A CA 1
ATOM 2574 C C . ARG A 1 325 ? 1.902 -5.915 -10.952 1.00 88.19 325 ARG A C 1
ATOM 2576 O O . ARG A 1 325 ? 1.331 -5.392 -9.997 1.00 88.19 325 ARG A O 1
ATOM 2583 N N . PHE A 1 326 ? 1.445 -7.013 -11.549 1.00 90.50 326 PHE A N 1
ATOM 2584 C CA . PHE A 1 326 ? 0.265 -7.711 -11.048 1.00 90.50 326 PHE A CA 1
ATOM 2585 C C . PHE A 1 326 ? 0.545 -8.368 -9.697 1.00 90.50 326 PHE A C 1
ATOM 2587 O O . PHE A 1 326 ? -0.312 -8.278 -8.828 1.00 90.50 326 PHE A O 1
ATOM 2594 N N . ASP A 1 327 ? 1.748 -8.899 -9.465 1.00 90.56 327 ASP A N 1
ATOM 2595 C CA . ASP A 1 327 ? 2.145 -9.392 -8.139 1.00 90.56 327 ASP A CA 1
ATOM 2596 C C . ASP A 1 327 ? 2.079 -8.285 -7.068 1.00 90.56 327 ASP A C 1
ATOM 2598 O O . ASP A 1 327 ? 1.561 -8.513 -5.974 1.00 90.56 327 ASP A O 1
ATOM 2602 N N . TYR A 1 328 ? 2.547 -7.070 -7.373 1.00 91.50 328 TYR A N 1
ATOM 2603 C CA . TYR A 1 328 ? 2.486 -5.941 -6.436 1.00 91.50 328 TYR A CA 1
ATOM 2604 C C . TYR A 1 328 ? 1.060 -5.448 -6.201 1.00 91.50 328 TYR A C 1
ATOM 2606 O O . TYR A 1 328 ? 0.669 -5.196 -5.061 1.00 91.50 328 TYR A O 1
ATOM 2614 N N . LEU A 1 329 ? 0.251 -5.349 -7.258 1.00 93.75 329 LEU A N 1
ATOM 2615 C CA . LEU A 1 329 ? -1.170 -5.033 -7.130 1.00 93.75 329 LEU A CA 1
ATOM 2616 C C . LEU A 1 329 ? -1.890 -6.089 -6.282 1.00 93.75 329 LEU A C 1
ATOM 2618 O O . LEU A 1 329 ? -2.660 -5.726 -5.396 1.00 93.75 329 LEU A O 1
ATOM 2622 N N . ASP A 1 330 ? -1.627 -7.376 -6.516 1.00 93.25 330 ASP A N 1
ATOM 2623 C CA . ASP A 1 330 ? -2.174 -8.493 -5.740 1.00 93.25 330 ASP A CA 1
ATOM 2624 C C . ASP A 1 330 ? -1.785 -8.386 -4.255 1.00 93.25 330 ASP A C 1
ATOM 2626 O O . ASP A 1 330 ? -2.610 -8.618 -3.368 1.00 93.25 330 ASP A O 1
ATOM 2630 N N . ASP A 1 331 ? -0.544 -7.999 -3.975 1.00 93.38 331 ASP A N 1
ATOM 2631 C CA . ASP A 1 331 ? 0.004 -7.793 -2.636 1.00 93.38 331 ASP A CA 1
ATOM 2632 C C . ASP A 1 331 ? -0.658 -6.599 -1.907 1.00 93.38 331 ASP A C 1
ATOM 2634 O O . ASP A 1 331 ? -1.094 -6.719 -0.752 1.00 93.38 331 ASP A O 1
ATOM 2638 N N . VAL A 1 332 ? -0.865 -5.471 -2.595 1.00 95.25 332 VAL A N 1
ATOM 2639 C CA . VAL A 1 332 ? -1.660 -4.340 -2.075 1.00 95.25 332 VAL A CA 1
ATOM 2640 C C . VAL A 1 332 ? -3.113 -4.756 -1.838 1.00 95.25 332 VAL A C 1
ATOM 2642 O O . VAL A 1 332 ? -3.687 -4.469 -0.781 1.00 95.25 332 VAL A O 1
ATOM 2645 N N . MET A 1 333 ? -3.700 -5.498 -2.778 1.00 95.06 333 MET A N 1
ATOM 2646 C CA . MET A 1 333 ? -5.073 -5.983 -2.681 1.00 95.06 333 MET A CA 1
ATOM 2647 C C . MET A 1 333 ? -5.277 -6.931 -1.502 1.00 95.06 333 MET A C 1
ATOM 2649 O O . MET A 1 333 ? -6.254 -6.815 -0.758 1.00 95.06 333 MET A O 1
ATOM 2653 N N . ALA A 1 334 ? -4.332 -7.839 -1.293 1.00 93.94 334 ALA A N 1
ATOM 2654 C CA . ALA A 1 334 ? -4.277 -8.731 -0.148 1.00 93.94 334 ALA A CA 1
ATOM 2655 C C . ALA A 1 334 ? -4.199 -7.968 1.185 1.00 93.94 334 ALA A C 1
ATOM 2657 O O . ALA A 1 334 ? -4.785 -8.397 2.182 1.00 93.94 334 ALA A O 1
ATOM 2658 N N . THR A 1 335 ? -3.506 -6.834 1.197 1.00 95.19 335 THR A N 1
ATOM 2659 C CA . THR A 1 335 ? -3.307 -5.999 2.388 1.00 95.19 335 THR A CA 1
ATOM 2660 C C . THR A 1 335 ? -4.558 -5.218 2.745 1.00 95.19 335 THR A C 1
ATOM 2662 O O . THR A 1 335 ? -4.987 -5.246 3.895 1.00 95.19 335 THR A O 1
ATOM 2665 N N . ILE A 1 336 ? -5.220 -4.607 1.763 1.00 96.19 336 ILE A N 1
ATOM 2666 C CA . ILE A 1 336 ? -6.527 -3.969 1.972 1.00 96.19 336 ILE A CA 1
ATOM 2667 C C . ILE A 1 336 ? -7.572 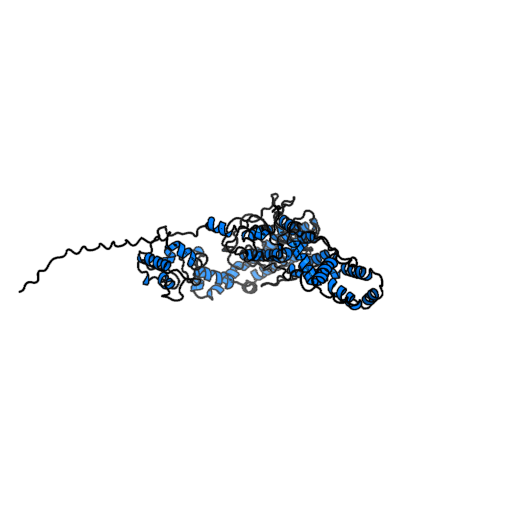-5.028 2.359 1.00 96.19 336 ILE A C 1
ATOM 2669 O O . ILE A 1 336 ? -8.302 -4.858 3.339 1.00 96.19 336 ILE A O 1
ATOM 2673 N N . GLY A 1 337 ? -7.598 -6.155 1.643 1.00 95.19 337 GLY A N 1
ATOM 2674 C CA . GLY A 1 337 ? -8.515 -7.268 1.876 1.00 95.19 337 GLY A CA 1
ATOM 2675 C C . GLY A 1 337 ? -8.399 -7.844 3.286 1.00 95.19 337 GLY A C 1
ATOM 2676 O O . GLY A 1 337 ? -9.349 -7.777 4.062 1.00 95.19 337 GLY A O 1
ATOM 2677 N N . ARG A 1 338 ? -7.235 -8.379 3.667 1.00 93.38 338 ARG A N 1
ATOM 2678 C CA . ARG A 1 338 ? -7.055 -9.009 4.988 1.00 93.38 338 ARG A CA 1
ATOM 2679 C C . ARG A 1 338 ? -6.885 -7.985 6.106 1.00 93.38 338 ARG A C 1
ATOM 2681 O O . ARG A 1 338 ? -7.332 -8.219 7.230 1.00 93.38 338 ARG A O 1
ATOM 2688 N N . GLY A 1 339 ? -6.223 -6.867 5.819 1.00 92.94 339 GLY A N 1
ATOM 2689 C CA . GLY A 1 339 ? -5.909 -5.820 6.786 1.00 92.94 339 GLY A CA 1
ATOM 2690 C C . GLY A 1 339 ? -7.142 -5.063 7.253 1.00 92.94 339 GLY A C 1
ATOM 2691 O O . GLY A 1 339 ? -7.391 -4.989 8.457 1.00 92.94 339 GLY A O 1
ATOM 2692 N N . ILE A 1 340 ? -7.926 -4.564 6.296 1.00 95.75 340 ILE A N 1
ATOM 2693 C CA . ILE A 1 340 ? -9.047 -3.650 6.546 1.00 95.75 340 ILE A CA 1
ATOM 2694 C C . ILE A 1 340 ? -10.383 -4.393 6.466 1.00 95.75 340 ILE A C 1
ATOM 2696 O O . ILE A 1 340 ? -11.205 -4.264 7.368 1.00 95.75 340 ILE A O 1
ATOM 2700 N N . LEU A 1 341 ? -10.604 -5.200 5.424 1.00 95.25 341 LEU A N 1
ATOM 2701 C CA . LEU A 1 341 ? -11.898 -5.863 5.195 1.00 95.25 341 LEU A CA 1
ATOM 2702 C C . LEU A 1 341 ? -12.045 -7.213 5.914 1.00 95.25 341 LEU A C 1
ATOM 2704 O O . LEU A 1 341 ? -13.161 -7.699 6.075 1.00 95.25 341 LEU A O 1
ATOM 2708 N N . GLY A 1 342 ? -10.948 -7.826 6.365 1.00 93.19 342 GLY A N 1
ATOM 2709 C CA . GLY A 1 342 ? -10.978 -9.173 6.944 1.00 93.19 342 GLY A CA 1
ATOM 2710 C C . GLY A 1 342 ? -11.425 -10.240 5.937 1.00 93.19 342 GLY A C 1
ATOM 2711 O O . GLY A 1 342 ? -12.076 -11.214 6.308 1.00 93.19 342 GLY A O 1
ATOM 2712 N N . LEU A 1 343 ? -11.115 -10.041 4.654 1.00 92.56 343 LEU A N 1
ATOM 2713 C CA . LEU A 1 343 ? -11.479 -10.937 3.555 1.00 92.56 343 LEU A CA 1
ATOM 2714 C C . LEU A 1 343 ? -10.249 -11.333 2.740 1.00 92.56 343 LEU A C 1
ATOM 2716 O O . LEU A 1 343 ? -9.353 -10.524 2.498 1.00 92.56 343 LEU A O 1
ATOM 2720 N N . THR A 1 344 ? -10.235 -12.561 2.231 1.00 93.25 344 THR A N 1
ATOM 2721 C CA . THR A 1 344 ? -9.205 -13.049 1.304 1.00 93.25 344 THR A CA 1
ATOM 2722 C C . THR A 1 344 ? -9.544 -12.719 -0.148 1.00 93.25 344 THR A C 1
ATOM 2724 O O . THR A 1 344 ? -9.568 -13.595 -1.008 1.00 93.25 344 THR A O 1
ATOM 2727 N N . VAL A 1 345 ? -9.792 -11.440 -0.442 1.00 93.56 345 VAL A N 1
ATOM 2728 C CA . VAL A 1 345 ? -10.242 -10.979 -1.770 1.00 93.56 345 VAL A CA 1
ATOM 2729 C C . VAL A 1 345 ? -9.299 -11.437 -2.895 1.00 93.56 345 VAL A C 1
ATOM 2731 O O . VAL A 1 345 ? -9.761 -11.809 -3.967 1.00 93.56 345 VAL A O 1
ATOM 2734 N N . GLN A 1 346 ? -7.991 -11.513 -2.636 1.00 91.50 346 GLN A N 1
ATOM 2735 C CA . GLN A 1 346 ? -6.980 -11.980 -3.593 1.00 91.50 346 GLN A CA 1
ATOM 2736 C C . GLN A 1 346 ? -7.174 -13.431 -4.062 1.00 91.50 346 GLN A C 1
ATOM 2738 O O . GLN A 1 346 ? -6.702 -13.807 -5.132 1.00 91.50 346 GLN A O 1
ATOM 2743 N N . CYS A 1 347 ? -7.896 -14.265 -3.305 1.00 92.06 347 CYS A N 1
ATOM 2744 C CA . CYS A 1 347 ? -8.247 -15.613 -3.757 1.00 92.06 347 CYS A CA 1
ATOM 2745 C C . CYS A 1 347 ? -9.207 -15.589 -4.955 1.00 92.06 347 CYS A C 1
ATOM 2747 O O . CYS A 1 347 ? -9.287 -16.579 -5.677 1.00 92.06 347 CYS A O 1
ATOM 2749 N N . ALA A 1 348 ? -9.891 -14.464 -5.188 1.00 93.19 348 ALA A N 1
ATOM 2750 C CA . ALA A 1 348 ? -10.748 -14.271 -6.345 1.00 93.19 348 ALA A CA 1
ATOM 2751 C C . ALA A 1 348 ? -9.974 -13.900 -7.628 1.00 93.19 348 ALA A C 1
ATOM 2753 O O . ALA A 1 348 ? -10.592 -13.688 -8.662 1.00 93.19 348 ALA A O 1
ATOM 2754 N N . ARG A 1 349 ? -8.633 -13.815 -7.599 1.00 92.12 349 ARG A N 1
ATOM 2755 C CA . ARG A 1 349 ? -7.829 -13.387 -8.760 1.00 92.12 349 ARG A CA 1
ATOM 2756 C C . ARG A 1 349 ? -7.924 -14.336 -9.957 1.00 92.12 349 ARG A C 1
ATOM 2758 O O . ARG A 1 349 ? -7.947 -13.893 -11.095 1.00 92.12 349 ARG A O 1
ATOM 2765 N N . CYS A 1 350 ? -7.975 -15.649 -9.718 1.00 89.12 350 CYS A N 1
ATOM 2766 C CA . CYS A 1 350 ? -7.959 -16.661 -10.783 1.00 89.12 350 CYS A CA 1
ATOM 2767 C C . CYS A 1 350 ? -9.358 -17.206 -11.105 1.00 89.12 350 CYS A C 1
ATOM 2769 O O . CYS A 1 350 ? -9.583 -17.770 -12.172 1.00 89.12 350 CYS A O 1
ATOM 2771 N N . HIS A 1 351 ? -10.285 -17.116 -10.164 1.00 90.25 351 HIS A N 1
ATOM 2772 C CA . HIS A 1 351 ? -11.646 -17.620 -10.287 1.00 90.25 351 HIS A CA 1
ATOM 2773 C C . HIS A 1 351 ? -12.501 -16.954 -9.212 1.00 90.25 351 HIS A C 1
ATOM 2775 O O . HIS A 1 351 ? -11.951 -16.391 -8.272 1.00 90.25 351 HIS A O 1
ATOM 2781 N N . ASN A 1 352 ? -13.829 -17.053 -9.298 1.00 89.69 352 ASN A N 1
ATOM 2782 C CA . ASN A 1 352 ? -14.711 -16.599 -8.216 1.00 89.69 352 ASN A CA 1
ATOM 2783 C C . ASN A 1 352 ? -14.268 -17.185 -6.876 1.00 89.69 352 ASN A C 1
ATOM 2785 O O . ASN A 1 352 ? -13.883 -18.354 -6.809 1.00 89.69 352 ASN A O 1
ATOM 2789 N N . HIS A 1 353 ? -14.303 -16.386 -5.819 1.00 92.19 353 HIS A N 1
ATOM 2790 C CA . HIS A 1 353 ? -13.778 -16.792 -4.528 1.00 92.19 353 HIS A CA 1
ATOM 2791 C C . HIS A 1 353 ? -14.395 -18.120 -4.055 1.00 92.19 353 HIS A C 1
ATOM 2793 O O . HIS A 1 353 ? -15.586 -18.371 -4.214 1.00 92.19 353 HIS A O 1
ATOM 2799 N N . LYS A 1 354 ? -13.559 -19.004 -3.495 1.00 86.75 354 LYS A N 1
ATOM 2800 C CA . LYS A 1 354 ? -13.943 -20.396 -3.206 1.00 86.75 354 LYS A CA 1
ATOM 2801 C C . LYS A 1 354 ? -15.056 -20.524 -2.157 1.00 86.75 354 LYS A C 1
ATOM 2803 O O . LYS A 1 354 ? -15.855 -21.449 -2.244 1.00 86.75 354 LYS A O 1
ATOM 2808 N N . PHE A 1 355 ? -15.048 -19.651 -1.150 1.00 85.88 355 PHE A N 1
ATOM 2809 C CA . PHE A 1 355 ? -15.935 -19.734 0.018 1.00 85.88 355 PHE A CA 1
ATOM 2810 C C . PHE A 1 355 ? -16.851 -18.514 0.134 1.00 85.88 355 PHE A C 1
ATOM 2812 O O . PHE A 1 355 ? -18.066 -18.649 0.213 1.00 85.88 355 PHE A O 1
ATOM 2819 N N . ASP A 1 356 ? -16.262 -17.322 0.103 1.00 89.38 356 ASP A N 1
ATOM 2820 C CA . ASP A 1 356 ? -17.007 -16.067 0.102 1.00 89.38 356 ASP A CA 1
ATOM 2821 C C . ASP A 1 356 ? -17.690 -15.767 -1.246 1.00 89.38 356 ASP A C 1
ATOM 2823 O O . ASP A 1 356 ? -17.150 -16.107 -2.300 1.00 89.38 356 ASP A O 1
ATOM 2827 N N . PRO A 1 357 ? -18.842 -15.076 -1.237 1.00 91.50 357 PRO A N 1
ATOM 2828 C CA . PRO A 1 357 ? -19.602 -14.682 -2.427 1.00 91.50 357 PRO A CA 1
ATOM 2829 C C . PRO A 1 357 ? -18.959 -13.472 -3.131 1.00 91.50 357 PRO A C 1
ATOM 2831 O O . PRO A 1 357 ? -19.568 -12.410 -3.260 1.00 91.50 357 PRO A O 1
ATOM 2834 N N . ILE A 1 358 ? -17.698 -13.622 -3.538 1.00 93.06 358 ILE A N 1
ATOM 2835 C CA . ILE A 1 358 ? -16.897 -12.582 -4.191 1.00 93.06 358 ILE A CA 1
ATOM 2836 C C . ILE A 1 358 ? -16.599 -13.034 -5.628 1.00 93.06 358 ILE A C 1
ATOM 2838 O O . ILE A 1 358 ? -15.768 -13.926 -5.834 1.00 93.06 358 ILE A O 1
ATOM 2842 N N . PRO A 1 359 ? -17.256 -12.434 -6.633 1.00 92.62 359 PRO A N 1
ATOM 2843 C CA . PRO A 1 359 ? -16.924 -12.640 -8.035 1.00 92.62 359 PRO A CA 1
ATOM 2844 C C . PRO A 1 359 ? -15.470 -12.261 -8.348 1.00 92.62 359 PRO A C 1
ATOM 2846 O O . PRO A 1 359 ? -14.936 -11.296 -7.801 1.00 92.62 359 PRO A O 1
ATOM 2849 N N . GLN A 1 360 ? -14.847 -12.939 -9.312 1.00 92.50 360 GLN A N 1
ATOM 2850 C CA . GLN A 1 360 ? -13.533 -12.542 -9.844 1.00 92.50 360 GLN A CA 1
ATOM 2851 C C . GLN A 1 360 ? -13.561 -11.113 -10.406 1.00 92.50 360 GLN A C 1
ATOM 2853 O O . GLN A 1 360 ? -12.593 -10.363 -10.311 1.00 92.50 360 GLN A O 1
ATOM 2858 N N . LYS A 1 361 ? -14.702 -10.691 -10.953 1.00 93.00 361 LYS A N 1
ATOM 2859 C CA . LYS A 1 361 ? -14.899 -9.323 -11.433 1.00 93.00 361 LYS A CA 1
ATOM 2860 C C . LYS A 1 361 ? -14.830 -8.277 -10.322 1.00 93.00 361 LYS A C 1
ATOM 2862 O O . LYS A 1 361 ? -14.281 -7.209 -10.569 1.00 93.00 361 LYS A O 1
ATOM 2867 N N . ASP A 1 362 ? -15.304 -8.578 -9.112 1.00 95.19 362 ASP A N 1
ATOM 2868 C CA . ASP A 1 362 ? -15.184 -7.662 -7.970 1.00 95.19 362 ASP A CA 1
ATOM 2869 C C . ASP A 1 362 ? -13.710 -7.444 -7.599 1.00 95.19 362 ASP A C 1
ATOM 2871 O O . ASP A 1 362 ? -13.311 -6.321 -7.295 1.00 95.19 362 ASP A O 1
ATOM 2875 N N . TYR A 1 363 ? -12.882 -8.495 -7.683 1.00 96.06 363 TYR A N 1
ATOM 2876 C CA . TYR A 1 363 ? -11.435 -8.388 -7.485 1.00 96.06 363 TYR A CA 1
ATOM 2877 C C . TYR A 1 363 ? -10.793 -7.418 -8.477 1.00 96.06 363 TYR A C 1
ATOM 2879 O O . TYR A 1 363 ? -10.096 -6.489 -8.070 1.00 96.06 363 TYR A O 1
ATOM 2887 N N . TYR A 1 364 ? -11.063 -7.592 -9.772 1.00 96.19 364 TYR A N 1
ATOM 2888 C CA . TYR A 1 364 ? -10.490 -6.727 -10.804 1.00 96.19 364 TYR A CA 1
ATOM 2889 C C . TYR A 1 364 ? -11.076 -5.314 -10.809 1.00 96.19 364 TYR A C 1
ATOM 2891 O O . TYR A 1 364 ? -10.358 -4.365 -11.122 1.00 96.19 364 TYR A O 1
ATOM 2899 N N . ALA A 1 365 ? -12.341 -5.142 -10.422 1.00 95.81 365 ALA A N 1
ATOM 2900 C CA . ALA A 1 365 ? -12.939 -3.824 -10.231 1.00 95.81 365 ALA A CA 1
ATOM 2901 C C . ALA A 1 365 ? -12.278 -3.077 -9.062 1.00 95.81 365 ALA A C 1
ATOM 2903 O O . ALA A 1 365 ? -11.985 -1.884 -9.169 1.00 95.81 365 ALA A O 1
ATOM 2904 N N . LEU A 1 366 ? -11.970 -3.787 -7.975 1.00 96.19 366 LEU A N 1
ATOM 2905 C CA . LEU A 1 366 ? -11.257 -3.226 -6.833 1.00 96.19 366 LEU A CA 1
ATOM 2906 C C . LEU A 1 366 ? -9.789 -2.921 -7.171 1.00 96.19 366 LEU A C 1
ATOM 2908 O O . LEU A 1 366 ? -9.307 -1.831 -6.872 1.00 96.19 366 LEU A O 1
ATOM 2912 N N . GLN A 1 367 ? -9.104 -3.817 -7.890 1.00 96.56 367 GLN A N 1
ATOM 2913 C CA . GLN A 1 367 ? -7.756 -3.571 -8.416 1.00 96.56 367 GLN A CA 1
ATOM 2914 C C . GLN A 1 367 ? -7.733 -2.354 -9.360 1.00 96.56 367 GLN A C 1
ATOM 2916 O O . GLN A 1 367 ? -6.814 -1.538 -9.300 1.00 96.56 367 GLN A O 1
ATOM 2921 N N . ALA A 1 368 ? -8.768 -2.170 -10.189 1.00 96.50 368 ALA A N 1
ATOM 2922 C CA . ALA A 1 368 ? -8.901 -1.015 -11.079 1.00 96.50 368 ALA A CA 1
ATOM 2923 C C . ALA A 1 368 ? -8.984 0.332 -10.334 1.00 96.50 368 ALA A C 1
ATOM 2925 O O . ALA A 1 368 ? -8.677 1.366 -10.937 1.00 96.50 368 ALA A O 1
ATOM 2926 N N . ALA A 1 369 ? -9.353 0.333 -9.046 1.00 95.94 369 ALA A N 1
ATOM 2927 C CA . ALA A 1 369 ? -9.365 1.534 -8.214 1.00 95.94 369 ALA A CA 1
ATOM 2928 C C . ALA A 1 369 ? -7.956 2.005 -7.804 1.00 95.94 369 ALA A C 1
ATOM 2930 O O . ALA A 1 369 ? -7.755 3.195 -7.577 1.00 95.94 369 ALA A O 1
ATOM 2931 N N . ILE A 1 370 ? -6.980 1.094 -7.748 1.00 94.88 370 ILE A N 1
ATOM 2932 C CA . ILE A 1 370 ? -5.572 1.403 -7.449 1.00 94.88 370 ILE A CA 1
ATOM 2933 C C . ILE A 1 370 ? -4.664 1.243 -8.671 1.00 94.88 370 ILE A C 1
ATOM 2935 O O . ILE A 1 370 ? -3.481 1.519 -8.579 1.00 94.88 370 ILE A O 1
ATOM 2939 N N . PHE A 1 371 ? -5.174 0.829 -9.832 1.00 94.62 371 PHE A N 1
ATOM 2940 C CA . PHE A 1 371 ? -4.332 0.520 -10.993 1.00 94.62 371 PHE A CA 1
ATOM 2941 C C . PHE A 1 371 ? -3.516 1.717 -11.502 1.00 94.62 371 PHE A C 1
ATOM 2943 O O . PHE A 1 371 ? -2.497 1.519 -12.140 1.00 94.62 371 PHE A O 1
ATOM 2950 N N . GLY A 1 372 ? -3.915 2.958 -11.228 1.00 91.81 372 GLY A N 1
ATOM 2951 C CA . GLY A 1 372 ? -3.105 4.130 -11.572 1.00 91.81 372 GLY A CA 1
ATOM 2952 C C . GLY A 1 372 ? -1.851 4.301 -10.717 1.00 91.81 372 GLY A C 1
ATOM 2953 O O . GLY A 1 372 ? -1.030 5.149 -11.044 1.00 91.81 372 GLY A O 1
ATOM 2954 N N . TYR A 1 373 ? -1.687 3.535 -9.635 1.00 92.31 373 TYR A N 1
ATOM 2955 C CA . TYR A 1 373 ? -0.652 3.828 -8.657 1.00 92.31 373 TYR A CA 1
ATOM 2956 C C . TYR A 1 373 ? 0.765 3.608 -9.207 1.00 92.31 373 TYR A C 1
ATOM 2958 O O . TYR A 1 373 ? 1.035 2.658 -9.951 1.00 92.31 373 TYR A O 1
ATOM 2966 N N . VAL A 1 374 ? 1.662 4.497 -8.793 1.00 93.56 374 VAL A N 1
ATOM 2967 C CA . VAL A 1 374 ? 3.108 4.427 -8.977 1.00 93.56 374 VAL A CA 1
ATOM 2968 C C . VAL A 1 374 ? 3.811 4.833 -7.682 1.00 93.56 374 VAL A C 1
ATOM 2970 O O . VAL A 1 374 ? 3.298 5.631 -6.892 1.00 93.56 374 VAL A O 1
ATOM 2973 N N . GLU A 1 375 ? 5.000 4.284 -7.466 1.00 92.31 375 GLU A N 1
ATOM 2974 C CA . GLU A 1 375 ? 5.842 4.613 -6.317 1.00 92.31 375 GLU A CA 1
ATOM 2975 C C . GLU A 1 375 ? 6.783 5.767 -6.668 1.00 92.31 375 GLU A C 1
ATOM 2977 O O . GLU A 1 375 ? 7.447 5.756 -7.703 1.00 92.31 375 GLU A O 1
ATOM 2982 N N . THR A 1 376 ? 6.830 6.785 -5.811 1.00 92.81 376 THR A N 1
ATOM 2983 C CA . THR A 1 376 ? 7.682 7.967 -6.004 1.00 92.81 376 THR A CA 1
ATOM 2984 C C . THR A 1 376 ? 8.071 8.563 -4.655 1.00 92.81 376 THR A C 1
ATOM 2986 O O . THR A 1 376 ? 7.658 8.081 -3.598 1.00 92.81 376 THR A O 1
ATOM 2989 N N . THR A 1 377 ? 8.872 9.620 -4.680 1.00 93.38 377 THR A N 1
ATOM 2990 C CA . THR A 1 377 ? 9.189 10.427 -3.506 1.00 93.38 377 THR A CA 1
ATOM 2991 C C . THR A 1 377 ? 8.389 11.728 -3.488 1.00 93.38 377 THR A C 1
ATOM 2993 O O . THR A 1 377 ? 7.990 12.253 -4.532 1.00 93.38 377 THR A O 1
ATOM 2996 N N . TYR A 1 378 ? 8.153 12.251 -2.286 1.00 93.75 378 TYR A N 1
ATOM 2997 C CA . TYR A 1 378 ? 7.525 13.547 -2.051 1.00 93.75 378 TYR A CA 1
ATOM 2998 C C . TYR A 1 378 ? 8.431 14.433 -1.187 1.00 93.75 378 TYR A C 1
ATOM 3000 O O . TYR A 1 378 ? 8.830 13.998 -0.105 1.00 93.75 378 TYR A O 1
ATOM 3008 N N . PRO A 1 379 ? 8.758 15.665 -1.615 1.00 95.31 379 PRO A N 1
ATOM 3009 C CA . PRO A 1 379 ? 9.589 16.572 -0.832 1.00 95.31 379 PRO A CA 1
ATOM 3010 C C . PRO A 1 379 ? 8.861 17.058 0.426 1.00 95.31 379 PRO A C 1
ATOM 3012 O O . PRO A 1 379 ? 7.727 17.525 0.361 1.00 95.31 379 PRO A O 1
ATOM 3015 N N . LEU A 1 380 ? 9.539 16.999 1.573 1.00 95.00 380 LEU A N 1
ATOM 3016 C CA . LEU A 1 380 ? 9.033 17.491 2.864 1.00 95.00 380 LEU A CA 1
ATOM 3017 C C . LEU A 1 380 ? 9.427 18.952 3.143 1.00 95.00 380 LEU A C 1
ATOM 3019 O O . LEU A 1 380 ? 9.394 19.407 4.284 1.00 95.00 380 LEU A O 1
ATOM 3023 N N . VAL A 1 381 ? 9.796 19.680 2.092 1.00 94.50 381 VAL A N 1
ATOM 3024 C CA . VAL A 1 381 ? 10.139 21.107 2.104 1.00 94.50 381 VAL A CA 1
ATOM 3025 C C . VAL A 1 381 ? 9.114 21.895 1.278 1.00 94.50 381 VAL A C 1
ATOM 3027 O O . VAL A 1 381 ? 8.373 21.290 0.494 1.00 94.50 381 VAL A O 1
ATOM 3030 N N . PRO A 1 382 ? 9.039 23.232 1.422 1.00 94.56 382 PRO A N 1
ATOM 3031 C CA . PRO A 1 382 ? 8.203 24.063 0.564 1.00 94.56 382 PRO A CA 1
ATOM 3032 C C . PRO A 1 382 ? 8.478 23.820 -0.921 1.00 94.56 382 PRO A C 1
ATOM 3034 O O . PRO A 1 382 ? 9.598 23.507 -1.334 1.00 94.56 382 PRO A O 1
ATOM 3037 N N . LYS A 1 383 ? 7.442 23.989 -1.743 1.00 90.00 383 LYS A N 1
ATOM 3038 C CA . LYS A 1 383 ? 7.505 23.669 -3.170 1.00 90.00 383 LYS A CA 1
ATOM 3039 C C . LYS A 1 383 ? 8.588 24.471 -3.891 1.00 90.00 383 LYS A C 1
ATOM 3041 O O . LYS A 1 383 ? 9.285 23.921 -4.732 1.00 90.00 383 LYS A O 1
ATOM 3046 N N . GLU A 1 384 ? 8.755 25.741 -3.544 1.00 94.06 384 GLU A N 1
ATOM 3047 C CA . GLU A 1 384 ? 9.745 26.631 -4.152 1.00 94.06 384 GLU A CA 1
ATOM 3048 C C . GLU A 1 384 ? 11.176 26.121 -3.928 1.00 94.06 384 GLU A C 1
ATOM 3050 O O . GLU A 1 384 ? 12.007 26.174 -4.835 1.00 94.06 384 GLU A O 1
ATOM 3055 N N . GLU A 1 385 ? 11.450 25.585 -2.736 1.00 95.19 385 GLU A N 1
ATOM 3056 C CA . GLU A 1 385 ? 12.741 24.992 -2.387 1.00 95.19 385 GLU A CA 1
ATOM 3057 C C . GLU A 1 385 ? 12.964 23.673 -3.136 1.00 95.19 385 GLU A C 1
ATOM 3059 O O . GLU A 1 385 ? 14.026 23.469 -3.728 1.00 95.19 385 GLU A O 1
ATOM 3064 N N . ALA A 1 386 ? 11.944 22.809 -3.186 1.00 93.88 386 ALA A N 1
ATOM 3065 C CA . ALA A 1 386 ? 11.999 21.561 -3.943 1.00 93.88 386 ALA A CA 1
ATOM 3066 C C . ALA A 1 386 ? 12.200 21.805 -5.450 1.00 93.88 386 ALA A C 1
ATOM 3068 O O . ALA A 1 386 ? 13.022 21.142 -6.084 1.00 93.88 386 ALA A O 1
ATOM 3069 N N . ASP A 1 387 ? 11.493 22.780 -6.025 1.00 93.31 387 ASP A N 1
ATOM 3070 C CA . ASP A 1 387 ? 11.601 23.158 -7.435 1.00 93.31 387 ASP A CA 1
ATOM 3071 C C . ASP A 1 387 ? 13.000 23.724 -7.746 1.00 93.31 387 ASP A C 1
ATOM 3073 O O . ASP A 1 387 ? 13.598 23.372 -8.767 1.00 93.31 387 ASP A O 1
ATOM 3077 N N . ALA A 1 388 ? 13.568 24.543 -6.851 1.00 94.62 388 ALA A N 1
ATOM 3078 C CA . ALA A 1 388 ? 14.935 25.052 -6.982 1.00 94.62 388 ALA A CA 1
ATOM 3079 C C . ALA A 1 388 ? 15.988 23.931 -6.898 1.00 94.62 388 ALA A C 1
ATOM 3081 O O . ALA A 1 388 ? 16.908 23.892 -7.725 1.00 94.62 388 ALA A O 1
ATOM 3082 N N . TYR A 1 389 ? 15.832 22.997 -5.952 1.00 95.06 389 TYR A N 1
ATOM 3083 C CA . TYR A 1 389 ? 16.671 21.802 -5.830 1.00 95.06 389 TYR A CA 1
ATOM 3084 C C . TYR A 1 389 ? 16.625 20.964 -7.115 1.00 95.06 389 TYR A C 1
ATOM 3086 O O . TYR A 1 389 ? 17.664 20.710 -7.729 1.00 95.06 389 TYR A O 1
ATOM 3094 N N . ASN A 1 390 ? 15.419 20.610 -7.572 1.00 91.94 390 ASN A N 1
ATOM 3095 C CA . ASN A 1 390 ? 15.203 19.796 -8.770 1.00 91.94 390 ASN A CA 1
ATOM 3096 C C . ASN A 1 390 ? 15.781 20.461 -10.021 1.00 91.94 390 ASN A C 1
ATOM 3098 O O . ASN A 1 390 ? 16.434 19.796 -10.826 1.00 91.94 390 ASN A O 1
ATOM 3102 N N . LYS A 1 391 ? 15.600 21.780 -10.168 1.00 94.62 391 LYS A N 1
ATOM 3103 C CA . LYS A 1 391 ? 16.177 22.546 -11.277 1.00 94.62 391 LYS A CA 1
ATOM 3104 C C . LYS A 1 391 ? 17.703 22.462 -11.278 1.00 94.62 391 LYS A C 1
ATOM 3106 O O . LYS A 1 391 ? 18.288 22.160 -12.315 1.00 94.62 391 LYS A O 1
ATOM 3111 N N . LYS A 1 392 ? 18.351 22.677 -10.129 1.00 94.81 392 LYS A N 1
ATOM 3112 C CA . LYS A 1 392 ? 19.817 22.626 -10.029 1.00 94.81 392 LYS A CA 1
ATOM 3113 C C . LYS A 1 392 ? 20.364 21.223 -10.301 1.00 94.81 392 LYS A C 1
ATOM 3115 O O . LYS A 1 392 ? 21.370 21.083 -10.995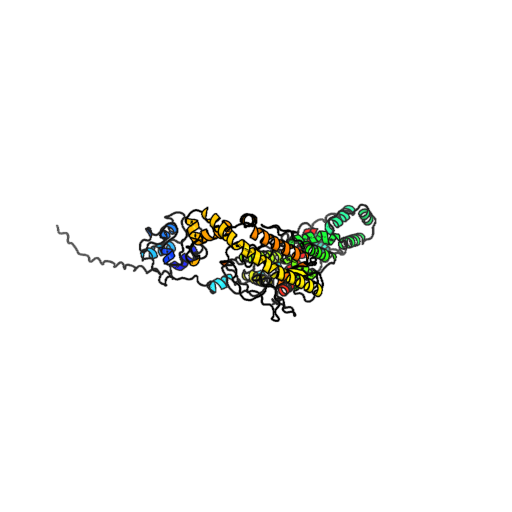 1.00 94.81 392 LYS A O 1
ATOM 3120 N N . VAL A 1 393 ? 19.697 20.189 -9.784 1.00 93.62 393 VAL A N 1
ATOM 3121 C CA . VAL A 1 393 ? 20.050 18.789 -10.061 1.00 93.62 393 VAL A CA 1
ATOM 3122 C C . VAL A 1 393 ? 19.914 18.487 -11.555 1.00 93.62 393 VAL A C 1
ATOM 3124 O O . VAL A 1 393 ? 20.857 17.959 -12.142 1.00 93.62 393 VAL A O 1
ATOM 3127 N N . ALA A 1 394 ? 18.811 18.897 -12.188 1.00 92.81 394 ALA A N 1
ATOM 3128 C CA . ALA A 1 394 ? 18.584 18.705 -13.619 1.00 92.81 394 ALA A CA 1
ATOM 3129 C C . ALA A 1 394 ? 19.618 19.438 -14.493 1.00 92.81 394 ALA A C 1
ATOM 3131 O O . ALA A 1 394 ? 20.092 18.873 -15.477 1.00 92.81 394 ALA A O 1
ATOM 3132 N N . GLU A 1 395 ? 20.018 20.662 -14.130 1.00 95.38 395 GLU A N 1
ATOM 3133 C CA . GLU A 1 395 ? 21.084 21.415 -14.815 1.00 95.38 395 GLU A CA 1
ATOM 3134 C C . GLU A 1 395 ? 22.440 20.692 -14.759 1.00 95.38 395 GLU A C 1
ATOM 3136 O O . GLU A 1 395 ? 23.186 20.688 -15.740 1.00 95.38 395 GLU A O 1
ATOM 3141 N N . ILE A 1 396 ? 22.770 20.074 -13.622 1.00 94.12 396 ILE A N 1
ATOM 3142 C CA . ILE A 1 396 ? 24.004 19.292 -13.460 1.00 94.12 396 ILE A CA 1
ATOM 3143 C C . ILE A 1 396 ? 23.906 17.970 -14.228 1.00 94.12 396 ILE A C 1
ATOM 3145 O O . ILE A 1 396 ? 24.841 17.598 -14.938 1.00 94.12 396 ILE A O 1
ATOM 3149 N N . ASP A 1 397 ? 22.775 17.269 -14.142 1.00 91.75 397 ASP A N 1
ATOM 3150 C CA . ASP A 1 397 ? 22.573 16.006 -14.857 1.00 91.75 397 ASP A CA 1
ATOM 3151 C C . ASP A 1 397 ? 22.582 16.198 -16.381 1.00 91.75 397 ASP A C 1
ATOM 3153 O O . ASP A 1 397 ? 23.155 15.374 -17.098 1.00 91.75 397 ASP A O 1
ATOM 3157 N N . ALA A 1 398 ? 22.068 17.328 -16.879 1.00 93.94 398 ALA A N 1
ATOM 3158 C CA . ALA A 1 398 ? 22.175 17.717 -18.283 1.00 93.94 398 ALA A CA 1
ATOM 3159 C C . ALA A 1 398 ? 23.632 17.929 -18.736 1.00 93.94 398 ALA A C 1
ATOM 3161 O O . ALA A 1 398 ? 23.954 17.639 -19.887 1.00 93.94 398 ALA A O 1
ATOM 3162 N N . GLN A 1 399 ? 24.525 18.379 -17.846 1.00 95.12 399 GLN A N 1
ATOM 3163 C CA . GLN A 1 399 ? 25.964 18.496 -18.126 1.00 95.12 399 GLN A CA 1
ATOM 3164 C C . GLN A 1 399 ? 26.696 17.152 -18.031 1.00 95.12 399 GLN A C 1
ATOM 3166 O O . GLN A 1 399 ? 27.634 16.908 -18.789 1.00 95.12 399 GLN A O 1
ATOM 3171 N N . ILE A 1 400 ? 26.276 16.266 -17.122 1.00 93.56 400 ILE A N 1
ATOM 3172 C CA . ILE A 1 400 ? 26.860 14.926 -16.952 1.00 93.56 400 ILE A CA 1
ATOM 3173 C C . ILE A 1 400 ? 26.491 14.005 -18.121 1.00 93.56 400 ILE A C 1
ATOM 3175 O O . ILE A 1 400 ? 27.321 13.196 -18.543 1.00 93.56 400 ILE A O 1
ATOM 3179 N N . LYS A 1 401 ? 25.267 14.114 -18.651 1.00 92.31 401 LYS A N 1
ATOM 3180 C CA . LYS A 1 401 ? 24.753 13.262 -19.733 1.00 92.31 401 LYS A CA 1
ATOM 3181 C C . LYS A 1 401 ? 25.706 13.144 -20.942 1.00 92.31 401 LYS A C 1
ATOM 3183 O O . LYS A 1 401 ? 26.113 12.014 -21.215 1.00 92.31 401 LYS A O 1
ATOM 3188 N N . PRO A 1 402 ? 26.150 14.233 -21.605 1.00 95.25 402 PRO A N 1
ATOM 3189 C CA . PRO A 1 402 ? 27.061 14.128 -22.749 1.00 95.25 402 PRO A CA 1
ATOM 3190 C C . PRO A 1 402 ? 28.433 13.543 -22.378 1.00 95.25 402 PRO A C 1
ATOM 3192 O O . PRO A 1 402 ? 29.070 12.891 -23.200 1.00 95.25 402 PRO A O 1
ATOM 3195 N N . LEU A 1 403 ? 28.897 13.716 -21.132 1.00 94.69 403 LEU A N 1
ATOM 3196 C CA . LEU A 1 403 ? 30.153 13.110 -20.670 1.00 94.69 403 LEU A CA 1
ATOM 3197 C C . LEU A 1 403 ? 30.027 11.585 -20.555 1.00 94.69 403 LEU A C 1
ATOM 3199 O O . LEU A 1 403 ? 30.946 10.860 -20.930 1.00 94.69 403 LEU A O 1
ATOM 3203 N N . ARG A 1 404 ? 28.883 11.092 -20.064 1.00 90.94 404 ARG A N 1
ATOM 3204 C CA . ARG A 1 404 ? 28.587 9.651 -20.007 1.00 90.94 404 ARG A CA 1
ATOM 3205 C C . ARG A 1 404 ? 28.415 9.050 -21.397 1.00 90.94 404 ARG A C 1
ATOM 3207 O O . ARG A 1 404 ? 28.924 7.960 -21.635 1.00 90.94 404 ARG A O 1
ATOM 3214 N N . GLU A 1 405 ? 27.745 9.761 -22.301 1.00 90.81 405 GLU A N 1
ATOM 3215 C CA . GLU A 1 405 ? 27.618 9.358 -23.708 1.00 90.81 405 GLU A CA 1
ATOM 3216 C C . GLU A 1 405 ? 29.000 9.241 -24.357 1.00 90.81 405 GLU A C 1
ATOM 3218 O O . GLU A 1 405 ? 29.309 8.209 -24.948 1.00 90.81 405 GLU A O 1
ATOM 3223 N N . ARG A 1 406 ? 29.892 10.211 -24.119 1.00 93.44 406 ARG A N 1
ATOM 3224 C CA . ARG A 1 406 ? 31.274 10.150 -24.605 1.00 93.44 406 ARG A CA 1
ATOM 3225 C C . ARG A 1 406 ? 32.061 8.964 -24.038 1.00 93.44 406 ARG A C 1
ATOM 3227 O O . ARG A 1 406 ? 32.791 8.309 -24.776 1.00 93.44 406 ARG A O 1
ATOM 3234 N N . ILE A 1 407 ? 31.911 8.652 -22.747 1.00 90.12 407 ILE A N 1
ATOM 3235 C CA . ILE A 1 407 ? 32.521 7.446 -22.157 1.00 90.12 407 ILE A CA 1
ATOM 3236 C C . ILE A 1 407 ? 31.981 6.185 -22.843 1.00 90.12 407 ILE A C 1
ATOM 3238 O O . ILE A 1 407 ? 32.761 5.297 -23.186 1.00 90.12 407 ILE A O 1
ATOM 3242 N N . ALA A 1 408 ? 30.669 6.108 -23.072 1.00 87.94 408 ALA A N 1
ATOM 3243 C CA . ALA A 1 408 ? 30.054 4.970 -23.746 1.00 87.94 408 ALA A CA 1
ATOM 3244 C C . ALA A 1 408 ? 30.560 4.812 -25.193 1.00 87.94 408 ALA A C 1
ATOM 3246 O O . ALA A 1 408 ? 30.843 3.688 -25.604 1.00 87.94 408 ALA A O 1
ATOM 3247 N N . GLU A 1 409 ? 30.746 5.910 -25.934 1.00 92.00 409 GLU A N 1
ATOM 3248 C CA . GLU A 1 409 ? 31.353 5.909 -27.276 1.00 92.00 409 GLU A CA 1
ATOM 3249 C C . GLU A 1 409 ? 32.791 5.377 -27.268 1.00 92.00 409 GLU A C 1
ATOM 3251 O O . GLU A 1 409 ? 33.145 4.556 -28.114 1.00 92.00 409 GLU A O 1
ATOM 3256 N N . ILE A 1 410 ? 33.610 5.813 -26.302 1.00 91.38 410 ILE A N 1
ATOM 3257 C CA . ILE A 1 410 ? 34.993 5.341 -26.141 1.00 91.38 410 ILE A CA 1
ATOM 3258 C C . ILE A 1 410 ? 35.011 3.842 -25.827 1.00 91.38 410 ILE A C 1
ATOM 3260 O O . ILE A 1 410 ? 35.825 3.108 -26.381 1.00 91.38 410 ILE A O 1
ATOM 3264 N N . GLU A 1 411 ? 34.122 3.369 -24.948 1.00 89.44 411 GLU A N 1
ATOM 3265 C CA . GLU A 1 411 ? 34.072 1.968 -24.516 1.00 89.44 411 GLU A CA 1
ATOM 3266 C C . GLU A 1 411 ? 33.433 1.024 -25.551 1.00 89.44 411 GLU A C 1
ATOM 3268 O O . GLU A 1 411 ? 33.768 -0.164 -25.571 1.00 89.44 411 GLU A O 1
ATOM 3273 N N . ALA A 1 412 ? 32.535 1.514 -26.411 1.00 88.00 412 ALA A N 1
ATOM 3274 C CA . ALA A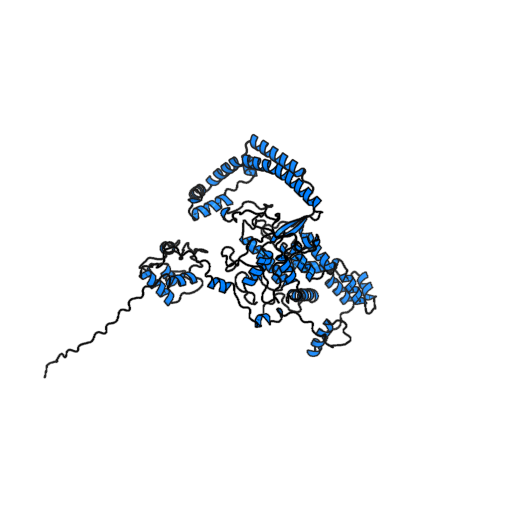 1 412 ? 31.780 0.716 -27.380 1.00 88.00 412 ALA A CA 1
ATOM 3275 C C . ALA A 1 412 ? 32.645 -0.218 -28.256 1.00 88.00 412 ALA A C 1
ATOM 3277 O O . ALA A 1 412 ? 32.382 -1.424 -28.245 1.00 88.00 412 ALA A O 1
ATOM 3278 N N . PRO A 1 413 ? 33.701 0.245 -28.962 1.00 90.94 413 PRO A N 1
ATOM 3279 C CA . PRO A 1 413 ? 34.504 -0.638 -29.813 1.00 90.94 413 PRO A CA 1
ATOM 3280 C C . PRO A 1 413 ? 35.228 -1.732 -29.015 1.00 90.94 413 PRO A C 1
ATOM 3282 O O . PRO A 1 413 ? 35.362 -2.864 -29.482 1.00 90.94 413 PRO A O 1
ATOM 3285 N N . TYR A 1 414 ? 35.659 -1.426 -27.788 1.00 89.50 414 TYR A N 1
ATOM 3286 C CA . TYR A 1 414 ? 36.303 -2.398 -26.904 1.00 89.50 414 TYR A CA 1
ATOM 3287 C C . TYR A 1 414 ? 35.307 -3.430 -26.387 1.00 89.50 414 TYR A C 1
ATOM 3289 O O . TYR A 1 414 ? 35.616 -4.620 -26.372 1.00 89.50 414 TYR A O 1
ATOM 3297 N N . ARG A 1 415 ? 34.102 -2.994 -26.006 1.00 85.12 415 ARG A N 1
ATOM 3298 C CA . ARG A 1 415 ? 33.015 -3.885 -25.585 1.00 85.12 415 ARG A CA 1
ATOM 3299 C C . ARG A 1 415 ? 32.627 -4.842 -26.706 1.00 85.12 415 ARG A C 1
ATOM 3301 O O . ARG A 1 415 ? 32.530 -6.035 -26.444 1.00 85.12 415 ARG A O 1
ATOM 3308 N N . GLU A 1 416 ? 32.483 -4.363 -27.939 1.00 85.44 416 GLU A N 1
ATOM 3309 C CA . GLU A 1 416 ? 32.166 -5.223 -29.088 1.00 85.44 416 GLU A CA 1
ATOM 3310 C C . GLU A 1 416 ? 33.294 -6.214 -29.404 1.00 85.44 416 GLU A C 1
ATOM 3312 O O . GLU A 1 416 ? 33.037 -7.403 -29.602 1.00 85.44 416 GLU A O 1
ATOM 3317 N N . LYS A 1 417 ? 34.561 -5.780 -29.340 1.00 86.69 417 LYS A N 1
ATOM 3318 C CA . LYS A 1 417 ? 35.708 -6.687 -29.500 1.00 86.69 417 LYS A CA 1
ATOM 3319 C C . LYS A 1 417 ? 35.742 -7.771 -28.417 1.00 86.69 417 LYS A C 1
ATOM 3321 O O . LYS A 1 417 ? 35.905 -8.948 -28.732 1.00 86.69 417 LYS A O 1
ATOM 3326 N N . LEU A 1 418 ? 35.557 -7.391 -27.154 1.00 86.00 418 LEU A N 1
ATOM 3327 C CA . LEU A 1 418 ? 35.560 -8.317 -26.018 1.00 86.00 418 LEU A CA 1
ATOM 3328 C C . LEU A 1 418 ? 34.368 -9.284 -26.063 1.00 86.00 418 LEU A C 1
ATOM 3330 O O . LEU A 1 418 ? 34.535 -10.462 -25.749 1.00 86.00 418 LEU A O 1
ATOM 3334 N N . LYS A 1 419 ? 33.189 -8.829 -26.512 1.00 83.81 419 LYS A N 1
ATOM 3335 C CA . LYS A 1 419 ? 32.034 -9.700 -26.783 1.00 83.81 419 LYS A CA 1
ATOM 3336 C C . LYS A 1 419 ? 32.344 -10.710 -27.885 1.00 83.81 419 LYS A C 1
ATOM 3338 O O . LYS A 1 419 ? 32.055 -11.889 -27.708 1.00 83.81 419 LYS A O 1
ATOM 3343 N N . ALA A 1 420 ? 32.969 -10.286 -28.984 1.00 84.31 420 ALA A N 1
ATOM 3344 C CA . ALA A 1 420 ? 33.361 -11.190 -30.066 1.00 84.31 420 ALA A CA 1
ATOM 3345 C C . ALA A 1 420 ? 34.400 -12.231 -29.603 1.00 84.31 420 ALA A C 1
ATOM 3347 O O . ALA A 1 420 ? 34.292 -13.413 -29.929 1.00 84.31 420 ALA A O 1
ATOM 3348 N N . GLU A 1 421 ? 35.384 -11.828 -28.793 1.00 85.00 421 GLU A N 1
ATOM 3349 C CA . GLU A 1 421 ? 36.356 -12.748 -28.184 1.00 85.00 421 GLU A CA 1
ATOM 3350 C C . GLU A 1 421 ? 35.702 -13.724 -27.196 1.00 85.00 421 GLU A C 1
ATOM 3352 O O . GLU A 1 421 ? 36.060 -14.903 -27.163 1.00 85.00 421 GLU A O 1
ATOM 3357 N N . ALA A 1 422 ? 34.729 -13.260 -26.410 1.00 84.56 422 ALA A N 1
ATOM 3358 C CA . ALA A 1 422 ? 33.947 -14.115 -25.525 1.00 84.56 422 ALA A CA 1
ATOM 3359 C C . ALA A 1 422 ? 33.078 -15.105 -26.318 1.00 84.56 422 ALA A C 1
ATOM 3361 O O . ALA A 1 422 ? 33.032 -16.281 -25.960 1.00 84.56 422 ALA A O 1
ATOM 3362 N N . LEU A 1 423 ? 32.470 -14.672 -27.430 1.00 85.25 423 LEU A N 1
ATOM 3363 C CA . LEU A 1 423 ? 31.643 -15.513 -28.299 1.00 85.25 423 LEU A CA 1
ATOM 3364 C C . LEU A 1 423 ? 32.439 -16.678 -28.901 1.00 85.25 423 LEU A C 1
ATOM 3366 O O . LEU A 1 423 ? 31.939 -17.800 -28.943 1.00 85.25 423 LEU A O 1
ATOM 3370 N N . ARG A 1 424 ? 33.709 -16.458 -29.264 1.00 86.38 424 ARG A N 1
ATOM 3371 C CA . ARG A 1 424 ? 34.601 -17.513 -29.787 1.00 86.38 424 ARG A CA 1
ATOM 3372 C C . ARG A 1 424 ? 34.849 -18.671 -28.817 1.00 86.38 424 ARG A C 1
ATOM 3374 O O . ARG A 1 424 ? 35.272 -19.737 -29.252 1.00 86.38 424 ARG A O 1
ATOM 3381 N N . LYS A 1 425 ? 34.615 -18.478 -27.514 1.00 85.38 425 LYS A N 1
ATOM 3382 C CA . LYS A 1 425 ? 34.751 -19.541 -26.502 1.00 85.38 425 LYS A CA 1
ATOM 3383 C C . LYS A 1 425 ? 33.558 -20.499 -26.493 1.00 85.38 425 LYS A C 1
ATOM 3385 O O . LYS A 1 425 ? 33.648 -21.560 -25.879 1.00 85.38 425 LYS A O 1
ATOM 3390 N N . TYR A 1 426 ? 32.455 -20.136 -27.145 1.00 85.38 426 TYR A N 1
ATOM 3391 C CA . TYR A 1 426 ? 31.267 -20.977 -27.234 1.00 85.38 426 TYR A CA 1
ATOM 3392 C C . TYR A 1 426 ? 31.361 -21.964 -28.408 1.00 85.38 426 TYR A C 1
ATOM 3394 O O . TYR A 1 426 ? 32.051 -21.691 -29.389 1.00 85.38 426 TYR A O 1
ATOM 3402 N N . PRO A 1 427 ? 30.652 -23.105 -28.349 1.00 88.06 427 PRO A N 1
ATOM 3403 C CA . PRO A 1 427 ? 30.547 -24.042 -29.467 1.00 88.06 427 PRO A CA 1
ATOM 3404 C C . PRO A 1 427 ? 30.043 -23.396 -30.772 1.00 88.06 427 PRO A C 1
ATOM 3406 O O . PRO A 1 427 ? 29.258 -22.451 -30.748 1.00 88.06 427 PRO A O 1
ATOM 3409 N N . GLU A 1 428 ? 30.441 -23.934 -31.926 1.00 86.19 428 GLU A N 1
ATOM 3410 C CA . GLU A 1 428 ? 30.163 -23.351 -33.254 1.00 86.19 428 GLU A CA 1
ATOM 3411 C C . GLU A 1 428 ? 28.660 -23.178 -33.549 1.00 86.19 428 GLU A C 1
ATOM 3413 O O . GLU A 1 428 ? 28.235 -22.194 -34.152 1.00 86.19 428 GLU A O 1
ATOM 3418 N N . ASN A 1 429 ? 27.820 -24.093 -33.058 1.00 84.19 429 ASN A N 1
ATOM 3419 C CA . ASN A 1 429 ? 26.363 -23.988 -33.169 1.00 84.19 429 ASN A CA 1
ATOM 3420 C C . ASN A 1 429 ? 25.789 -22.784 -32.401 1.00 84.19 429 ASN A C 1
ATOM 3422 O O . ASN A 1 429 ? 24.772 -22.231 -32.813 1.00 84.19 429 ASN A O 1
ATOM 3426 N N . VAL A 1 430 ? 26.437 -22.368 -31.309 1.00 83.38 430 VAL A N 1
ATOM 3427 C CA . VAL A 1 430 ? 26.065 -21.179 -30.530 1.00 83.38 430 VAL A CA 1
ATOM 3428 C C . VAL A 1 430 ? 26.510 -19.910 -31.250 1.00 83.38 430 VAL A C 1
ATOM 3430 O O . VAL A 1 430 ? 25.720 -18.977 -31.376 1.00 83.38 430 VAL A O 1
ATOM 3433 N N . GLN A 1 431 ? 27.742 -19.892 -31.769 1.00 84.94 431 GLN A N 1
ATOM 3434 C CA . GLN A 1 431 ? 28.273 -18.759 -32.537 1.00 84.94 431 GLN A CA 1
ATOM 3435 C C . GLN A 1 431 ? 27.369 -18.449 -33.735 1.00 84.94 431 GLN A C 1
ATOM 3437 O O . GLN A 1 431 ? 26.866 -17.335 -33.860 1.00 84.94 431 GLN A O 1
ATOM 3442 N N . ARG A 1 432 ? 27.031 -19.478 -34.523 1.00 83.88 432 ARG A N 1
ATOM 3443 C CA . ARG A 1 432 ? 26.112 -19.359 -35.664 1.00 83.88 432 ARG A CA 1
ATOM 3444 C C . ARG A 1 432 ? 24.723 -18.864 -35.264 1.00 83.88 432 ARG A C 1
ATOM 3446 O O . ARG A 1 432 ? 24.130 -18.083 -36.000 1.00 83.88 432 ARG A O 1
ATOM 3453 N N . ALA A 1 433 ? 24.196 -19.304 -34.121 1.00 83.56 433 ALA A N 1
ATOM 3454 C CA . ALA A 1 433 ? 22.893 -18.850 -33.636 1.00 83.56 433 ALA A CA 1
ATOM 3455 C C . ALA A 1 433 ? 22.903 -17.359 -33.245 1.00 83.56 433 ALA A C 1
ATOM 3457 O O . ALA A 1 433 ? 21.936 -16.650 -33.527 1.00 83.56 433 ALA A O 1
ATOM 3458 N N . VAL A 1 434 ? 23.990 -16.885 -32.626 1.00 82.56 434 VAL A N 1
ATOM 3459 C CA . VAL A 1 434 ? 24.173 -15.483 -32.211 1.00 82.56 434 VAL A CA 1
ATOM 3460 C C . VAL A 1 434 ? 24.423 -14.565 -33.411 1.00 82.56 434 VAL A C 1
ATOM 3462 O O . VAL A 1 434 ? 23.813 -13.501 -33.495 1.00 82.56 434 VAL A O 1
ATOM 3465 N N . GLU A 1 435 ? 25.268 -14.975 -34.358 1.00 84.50 435 GLU A N 1
ATOM 3466 C CA . GLU A 1 435 ? 25.637 -14.180 -35.542 1.00 84.50 435 GLU A CA 1
ATOM 3467 C C . GLU A 1 435 ? 24.496 -14.041 -36.558 1.00 84.50 435 GLU A C 1
ATOM 3469 O O . GLU A 1 435 ? 24.423 -13.053 -37.289 1.00 84.50 435 GLU A O 1
ATOM 3474 N N . LYS A 1 436 ? 23.576 -15.009 -36.599 1.00 83.56 436 LYS A N 1
ATOM 3475 C CA . LYS A 1 436 ? 22.426 -14.980 -37.505 1.00 83.56 436 LYS A CA 1
ATOM 3476 C C . LYS A 1 436 ? 21.499 -13.794 -37.182 1.00 83.56 436 LYS A C 1
ATOM 3478 O O . LYS A 1 436 ? 21.180 -13.604 -36.001 1.00 83.56 436 LYS A O 1
ATOM 3483 N N . PRO A 1 437 ? 21.013 -13.031 -38.183 1.00 83.75 437 PRO A N 1
ATOM 3484 C CA . PRO A 1 437 ? 20.044 -11.956 -37.978 1.00 83.75 437 PRO A CA 1
ATOM 3485 C C . PRO A 1 437 ? 18.808 -12.424 -37.204 1.00 83.75 437 PRO A C 1
ATOM 3487 O O . PRO A 1 437 ? 18.306 -13.529 -37.415 1.00 83.75 437 PRO A O 1
ATOM 3490 N N . GLU A 1 438 ? 18.301 -11.596 -36.288 1.00 74.69 438 GLU A N 1
ATOM 3491 C CA . GLU A 1 438 ? 17.256 -12.010 -35.340 1.00 74.69 438 GLU A CA 1
ATOM 3492 C C . GLU A 1 438 ? 15.958 -12.488 -36.024 1.00 74.69 438 GLU A C 1
ATOM 3494 O O . GLU A 1 438 ? 15.277 -13.397 -35.537 1.00 74.69 438 GLU A O 1
ATOM 3499 N N . ASN A 1 439 ? 15.631 -11.901 -37.174 1.00 79.94 439 ASN A N 1
ATOM 3500 C CA . ASN A 1 439 ? 14.498 -12.262 -38.026 1.00 79.94 439 ASN A CA 1
ATOM 3501 C C . ASN A 1 439 ? 14.663 -13.624 -38.727 1.00 79.94 439 ASN A C 1
ATOM 3503 O O . ASN A 1 439 ? 13.663 -14.217 -39.118 1.00 79.94 439 ASN A O 1
ATOM 3507 N N . GLU A 1 440 ? 15.884 -14.145 -38.836 1.00 82.75 440 GLU A N 1
ATOM 3508 C CA . GLU A 1 440 ? 16.199 -15.405 -39.522 1.00 82.75 440 GLU A CA 1
ATOM 3509 C C . GLU A 1 440 ? 16.449 -16.574 -38.553 1.00 82.75 440 GLU A C 1
ATOM 3511 O O . GLU A 1 440 ? 16.550 -17.734 -38.968 1.00 82.75 440 GLU A O 1
ATOM 3516 N N . ARG A 1 441 ? 16.550 -16.303 -37.247 1.00 82.75 441 ARG A N 1
ATOM 3517 C CA . ARG A 1 441 ? 16.745 -17.325 -36.208 1.00 82.75 441 ARG A CA 1
ATOM 3518 C C . ARG A 1 441 ? 15.503 -18.208 -36.045 1.00 82.75 441 ARG A C 1
ATOM 3520 O O . ARG A 1 441 ? 14.383 -17.716 -35.885 1.00 82.75 441 ARG A O 1
ATOM 3527 N N . THR A 1 442 ? 15.709 -19.522 -36.000 1.00 84.56 442 THR A N 1
ATOM 3528 C CA . THR A 1 442 ? 14.690 -20.482 -35.544 1.00 84.56 442 THR A CA 1
ATOM 3529 C C . THR A 1 442 ? 14.346 -20.238 -34.067 1.00 84.56 442 THR A C 1
ATOM 3531 O O . THR A 1 442 ? 15.142 -19.633 -33.348 1.00 84.56 442 THR A O 1
ATOM 3534 N N . PRO A 1 443 ? 13.202 -20.724 -33.550 1.00 75.88 443 PRO A N 1
ATOM 3535 C CA . PRO A 1 443 ? 12.854 -20.550 -32.136 1.00 75.88 443 PRO A CA 1
ATOM 3536 C C . PRO A 1 443 ? 13.931 -21.051 -31.155 1.00 75.88 443 PRO A C 1
ATOM 3538 O O . PRO A 1 443 ? 14.193 -20.402 -30.146 1.00 75.88 443 PRO A O 1
ATOM 3541 N N . GLY A 1 444 ? 14.604 -22.164 -31.474 1.00 76.12 444 GLY A N 1
ATOM 3542 C CA . GLY A 1 444 ? 15.714 -22.686 -30.668 1.00 76.12 444 GLY A CA 1
ATOM 3543 C C . GLY A 1 444 ? 16.976 -21.823 -30.745 1.00 76.12 444 GLY A C 1
ATOM 3544 O O . GLY A 1 444 ? 17.603 -21.567 -29.722 1.00 76.12 444 GLY A O 1
ATOM 3545 N N . GLU A 1 445 ? 17.319 -21.319 -31.935 1.00 80.38 445 GLU A N 1
ATOM 3546 C CA . GLU A 1 445 ? 18.433 -20.376 -32.118 1.00 80.38 445 GLU A CA 1
ATOM 3547 C C . GLU A 1 445 ? 18.162 -19.037 -31.423 1.00 80.38 445 GLU A C 1
ATOM 3549 O O . GLU A 1 445 ? 19.088 -18.451 -30.875 1.00 80.38 445 GLU A O 1
ATOM 3554 N N . LYS A 1 446 ? 16.905 -18.569 -31.392 1.00 75.38 446 LYS A N 1
ATOM 3555 C CA . LYS A 1 446 ? 16.510 -17.370 -30.638 1.00 75.38 446 LYS A CA 1
ATOM 3556 C C . LYS A 1 446 ? 16.768 -17.557 -29.151 1.00 75.38 446 LYS A C 1
ATOM 3558 O O . LYS A 1 446 ? 17.481 -16.746 -28.580 1.00 75.38 446 LYS A O 1
ATOM 3563 N N . LEU A 1 447 ? 16.264 -18.640 -28.553 1.00 75.06 447 LEU A N 1
ATOM 3564 C CA . LEU A 1 447 ? 16.474 -18.924 -27.131 1.00 75.06 447 LEU A CA 1
ATOM 3565 C C . LEU A 1 447 ? 17.968 -19.016 -26.785 1.00 75.06 447 LEU A C 1
ATOM 3567 O O . LEU A 1 447 ? 18.419 -18.400 -25.822 1.00 75.06 447 LEU A O 1
ATOM 3571 N N . LEU A 1 448 ? 18.735 -19.746 -27.598 1.00 77.06 448 LEU A N 1
ATOM 3572 C CA . LEU A 1 448 ? 20.171 -19.928 -27.403 1.00 77.06 448 LEU A CA 1
ATOM 3573 C C . LEU A 1 448 ? 20.943 -18.608 -27.545 1.00 77.06 448 LEU A C 1
ATOM 3575 O O . LEU A 1 448 ? 21.797 -18.301 -26.716 1.00 77.06 448 LEU A O 1
ATOM 3579 N N . ALA A 1 449 ? 20.624 -17.809 -28.567 1.00 76.31 449 ALA A N 1
ATOM 3580 C CA . ALA A 1 449 ? 21.240 -16.505 -28.779 1.00 76.31 449 ALA A CA 1
ATOM 3581 C C . ALA A 1 449 ? 20.899 -15.533 -27.644 1.00 76.31 449 ALA A C 1
ATOM 3583 O O . ALA A 1 449 ? 21.794 -14.863 -27.145 1.00 76.31 449 ALA A O 1
ATOM 3584 N N . THR A 1 450 ? 19.643 -15.493 -27.195 1.00 71.56 450 THR A N 1
ATOM 3585 C CA . THR A 1 450 ? 19.199 -14.678 -26.056 1.00 71.56 450 THR A CA 1
ATOM 3586 C C . THR A 1 450 ? 19.965 -15.042 -24.785 1.00 71.56 450 THR A C 1
ATOM 3588 O O . THR A 1 450 ? 20.574 -14.168 -24.182 1.00 71.56 450 THR A O 1
ATOM 3591 N N . GLN A 1 451 ? 20.042 -16.327 -24.422 1.00 70.81 451 GLN A N 1
ATOM 3592 C CA . GLN A 1 451 ? 20.763 -16.775 -23.221 1.00 70.81 451 GLN A CA 1
ATOM 3593 C C . GLN A 1 451 ? 22.248 -16.378 -23.231 1.00 70.81 451 GLN A C 1
ATOM 3595 O O . GLN A 1 451 ? 22.805 -15.995 -22.202 1.00 70.81 451 GLN A O 1
ATOM 3600 N N . VAL A 1 452 ? 22.893 -16.445 -24.397 1.00 77.19 452 VAL A N 1
ATOM 3601 C CA . VAL A 1 452 ? 24.324 -16.147 -24.536 1.00 77.19 452 VAL A CA 1
ATOM 3602 C C . VAL A 1 452 ? 24.580 -14.645 -24.619 1.00 77.19 452 VAL A C 1
ATOM 3604 O O . VAL A 1 452 ? 25.486 -14.158 -23.949 1.00 77.19 452 VAL A O 1
ATOM 3607 N N . ILE A 1 453 ? 23.766 -13.893 -25.361 1.00 70.94 453 ILE A N 1
ATOM 3608 C CA . ILE A 1 453 ? 23.873 -12.429 -25.457 1.00 70.94 453 ILE A CA 1
ATOM 3609 C C . ILE A 1 453 ? 23.576 -11.771 -24.104 1.00 70.94 453 ILE A C 1
ATOM 3611 O O . ILE A 1 453 ? 24.324 -10.888 -23.690 1.00 70.94 453 ILE A O 1
ATOM 3615 N N . GLU A 1 454 ? 22.520 -12.205 -23.411 1.00 60.97 454 GLU A N 1
ATOM 3616 C CA . GLU A 1 454 ? 22.047 -11.569 -22.175 1.00 60.97 454 GLU A CA 1
ATOM 3617 C C . GLU A 1 454 ? 22.806 -12.048 -20.926 1.00 60.97 454 GLU A C 1
ATOM 3619 O O . GLU A 1 454 ? 23.028 -11.255 -20.016 1.00 60.97 454 GLU A O 1
ATOM 3624 N N . GLY A 1 455 ? 23.251 -13.312 -20.875 1.00 57.41 455 GLY A N 1
ATOM 3625 C CA . GLY A 1 455 ? 23.922 -13.882 -19.694 1.00 57.41 455 GLY A CA 1
ATOM 3626 C C . GLY A 1 455 ? 25.408 -14.214 -19.866 1.00 57.41 455 GLY A C 1
ATOM 3627 O O . GLY A 1 455 ? 26.161 -14.192 -18.894 1.00 57.41 455 GLY A O 1
ATOM 3628 N N . GLY A 1 456 ? 25.852 -14.527 -21.087 1.00 59.38 456 GLY A N 1
ATOM 3629 C CA . GLY A 1 456 ? 27.161 -15.141 -21.350 1.00 59.38 456 GLY A CA 1
ATOM 3630 C C . GLY A 1 456 ? 28.226 -14.231 -21.973 1.00 59.38 456 GLY A C 1
ATOM 3631 O O . GLY A 1 456 ? 29.414 -14.560 -21.916 1.00 59.38 456 GLY A O 1
ATOM 3632 N N . LEU A 1 457 ? 27.822 -13.105 -22.568 1.00 66.94 457 LEU A N 1
ATOM 3633 C CA . LEU A 1 457 ? 28.699 -12.132 -23.236 1.00 66.94 457 LEU A CA 1
ATOM 3634 C C . LEU A 1 457 ? 28.800 -10.797 -22.484 1.00 66.94 457 LEU A C 1
ATOM 3636 O O . LEU A 1 457 ? 29.305 -9.818 -23.034 1.00 66.94 457 LEU A O 1
ATOM 3640 N N . ASN A 1 458 ? 28.323 -10.725 -21.238 1.00 64.81 458 ASN A N 1
ATOM 3641 C CA . ASN A 1 458 ? 28.363 -9.484 -20.471 1.00 64.81 458 ASN A CA 1
ATOM 3642 C C . ASN A 1 458 ? 29.816 -9.105 -20.118 1.00 64.81 458 ASN A C 1
ATOM 3644 O O . ASN A 1 458 ? 30.494 -9.790 -19.350 1.00 64.81 458 ASN A O 1
ATOM 3648 N N . VAL A 1 459 ? 30.309 -8.009 -20.699 1.00 68.31 459 VAL A N 1
ATOM 3649 C CA . VAL A 1 459 ? 31.670 -7.504 -20.476 1.00 68.31 459 VAL A CA 1
ATOM 3650 C C . VAL A 1 459 ? 31.643 -6.495 -19.329 1.00 68.31 459 VAL A C 1
ATOM 3652 O O . VAL A 1 459 ? 31.113 -5.390 -19.470 1.00 68.31 459 VAL A O 1
ATOM 3655 N N . ASN A 1 460 ? 32.240 -6.863 -18.193 1.00 72.56 460 ASN A N 1
ATOM 3656 C CA . ASN A 1 460 ? 32.283 -6.000 -17.012 1.00 72.56 460 ASN A CA 1
ATOM 3657 C C . ASN A 1 460 ? 33.258 -4.812 -17.172 1.00 72.56 460 ASN A C 1
ATOM 3659 O O . ASN A 1 460 ? 34.245 -4.874 -17.910 1.00 72.56 460 ASN A O 1
ATOM 3663 N N . GLY A 1 461 ? 32.988 -3.723 -16.442 1.00 73.56 461 GLY A N 1
ATOM 3664 C CA . GLY A 1 461 ? 33.756 -2.470 -16.507 1.00 73.56 461 GLY A CA 1
ATOM 3665 C C . GLY A 1 461 ? 35.277 -2.625 -16.324 1.00 73.56 461 GLY A C 1
ATOM 3666 O O . GLY A 1 461 ? 36.023 -2.096 -17.147 1.00 73.56 461 GLY A O 1
ATOM 3667 N N . PRO A 1 462 ? 35.770 -3.401 -15.337 1.00 79.25 462 PRO A N 1
ATOM 3668 C CA . PRO A 1 462 ? 37.210 -3.615 -15.147 1.00 79.25 462 PRO A CA 1
ATOM 3669 C C . PRO A 1 462 ? 37.905 -4.342 -16.310 1.00 79.25 462 PRO A C 1
ATOM 3671 O O . PRO A 1 462 ? 39.111 -4.196 -16.514 1.00 79.25 462 PRO A O 1
ATOM 3674 N N . THR A 1 463 ? 37.178 -5.163 -17.076 1.00 81.94 463 THR A N 1
ATOM 3675 C CA . THR A 1 463 ? 37.740 -5.824 -18.266 1.00 81.94 463 THR A CA 1
ATOM 3676 C C . THR A 1 463 ? 37.845 -4.855 -19.433 1.00 81.94 463 THR A C 1
ATOM 3678 O O . THR A 1 463 ? 38.866 -4.861 -20.117 1.00 81.94 463 THR A O 1
ATOM 3681 N N . VAL A 1 464 ? 36.851 -3.979 -19.610 1.00 82.94 464 VAL A N 1
ATOM 3682 C CA . VAL A 1 464 ? 36.925 -2.891 -20.596 1.00 82.94 464 VAL A CA 1
ATOM 3683 C C . VAL A 1 464 ? 38.102 -1.975 -20.277 1.00 82.94 464 VAL A C 1
ATOM 3685 O O . VAL A 1 464 ? 38.913 -1.710 -21.154 1.00 82.94 464 VAL A O 1
ATOM 3688 N N . GLU A 1 465 ? 38.258 -1.571 -19.015 1.00 83.62 465 GLU A N 1
ATOM 3689 C CA . GLU A 1 465 ? 39.321 -0.658 -18.580 1.00 83.62 465 GLU A CA 1
ATOM 3690 C C . GLU A 1 465 ? 40.732 -1.180 -18.875 1.00 83.62 465 GLU A C 1
ATOM 3692 O O . GLU A 1 465 ? 41.571 -0.432 -19.368 1.00 83.62 465 GLU A O 1
ATOM 3697 N N . ARG A 1 466 ? 40.979 -2.479 -18.661 1.00 87.12 466 ARG A N 1
ATOM 3698 C CA . ARG A 1 466 ? 42.265 -3.117 -18.997 1.00 87.12 466 ARG A CA 1
ATOM 3699 C C . ARG A 1 466 ? 42.519 -3.236 -20.501 1.00 87.12 466 ARG A C 1
ATOM 3701 O O . ARG A 1 466 ? 43.668 -3.397 -20.899 1.00 87.12 466 ARG A O 1
ATOM 3708 N N . ALA A 1 467 ? 41.468 -3.206 -21.318 1.00 87.94 467 ALA A N 1
ATOM 3709 C CA . ALA A 1 467 ? 41.566 -3.298 -22.772 1.00 87.94 467 ALA A CA 1
ATOM 3710 C C . ALA A 1 467 ? 41.751 -1.929 -23.452 1.00 87.94 467 ALA A C 1
ATOM 3712 O O . ALA A 1 467 ? 42.074 -1.891 -24.641 1.00 87.94 467 ALA A O 1
ATOM 3713 N N . LEU A 1 468 ? 41.549 -0.822 -22.726 1.00 90.31 468 LEU A N 1
ATOM 3714 C CA . LEU A 1 468 ? 41.716 0.529 -23.257 1.00 90.31 468 LEU A CA 1
ATOM 3715 C C . LEU A 1 468 ? 43.185 0.817 -23.586 1.00 90.31 468 LEU A C 1
ATOM 3717 O O . LEU A 1 468 ? 44.106 0.443 -22.861 1.00 90.31 468 LEU A O 1
ATOM 3721 N N . THR A 1 469 ? 43.404 1.556 -24.670 1.00 93.75 469 THR A N 1
ATOM 3722 C CA . THR A 1 469 ? 44.706 2.171 -24.957 1.00 93.75 469 THR A CA 1
ATOM 3723 C C . THR A 1 469 ? 45.026 3.247 -23.912 1.00 93.75 469 THR A C 1
ATOM 3725 O O . THR A 1 469 ? 44.085 3.863 -23.405 1.00 93.75 469 THR A O 1
ATOM 3728 N N . PRO A 1 470 ? 46.308 3.569 -23.649 1.00 93.00 470 PRO A N 1
ATOM 3729 C CA . PRO A 1 470 ? 46.683 4.620 -22.696 1.00 93.00 470 PRO A CA 1
ATOM 3730 C C . PRO A 1 470 ? 45.979 5.967 -22.935 1.00 93.00 470 PRO A C 1
ATOM 3732 O O . PRO A 1 470 ? 45.575 6.626 -21.982 1.00 93.00 470 PRO A O 1
ATOM 3735 N N . GLU A 1 471 ? 45.770 6.339 -24.201 1.00 92.94 471 GLU A N 1
ATOM 3736 C CA . GLU A 1 471 ? 45.070 7.564 -24.614 1.00 92.94 471 GLU A CA 1
ATOM 3737 C C . GLU A 1 471 ? 43.593 7.554 -24.187 1.00 92.94 471 GLU A C 1
ATOM 3739 O O . GLU A 1 471 ? 43.168 8.399 -23.403 1.00 92.94 471 GLU A O 1
ATOM 3744 N N . HIS A 1 472 ? 42.820 6.551 -24.615 1.00 93.44 472 HIS A N 1
ATOM 3745 C CA . HIS A 1 472 ? 41.421 6.388 -24.196 1.00 93.44 472 HIS A CA 1
ATOM 3746 C C . HIS A 1 472 ? 41.246 6.163 -22.687 1.00 93.44 472 HIS A C 1
ATOM 3748 O O . HIS A 1 472 ? 40.249 6.603 -22.117 1.00 93.44 472 HIS A O 1
ATOM 3754 N N . ALA A 1 473 ? 42.199 5.510 -22.017 1.00 91.88 473 ALA A N 1
ATOM 3755 C CA . ALA A 1 473 ? 42.183 5.374 -20.563 1.00 91.88 473 ALA A CA 1
ATOM 3756 C C . ALA A 1 473 ? 42.333 6.744 -19.875 1.00 91.88 473 ALA A C 1
ATOM 3758 O O . ALA A 1 473 ? 41.599 7.040 -18.929 1.00 91.88 473 ALA A O 1
ATOM 3759 N N . ALA A 1 474 ? 43.228 7.603 -20.378 1.00 93.50 474 ALA A N 1
ATOM 3760 C CA . ALA A 1 474 ? 43.391 8.970 -19.891 1.00 93.50 474 ALA A CA 1
ATOM 3761 C C . ALA A 1 474 ? 42.158 9.845 -20.183 1.00 93.50 474 ALA A C 1
ATOM 3763 O O . ALA A 1 474 ? 41.706 10.561 -19.289 1.00 93.50 474 ALA A O 1
ATOM 3764 N N . GLU A 1 475 ? 41.571 9.748 -21.383 1.00 93.81 475 GLU A N 1
ATOM 3765 C CA . GLU A 1 475 ? 40.337 10.466 -21.750 1.00 93.81 475 GLU A CA 1
ATOM 3766 C C . GLU A 1 475 ? 39.161 10.043 -20.857 1.00 93.81 475 GLU A C 1
ATOM 3768 O O . GLU A 1 475 ? 38.518 10.890 -20.234 1.00 93.81 475 GLU A O 1
ATOM 3773 N N . ARG A 1 476 ? 38.930 8.732 -20.696 1.00 92.19 476 ARG A N 1
ATOM 3774 C CA . ARG A 1 476 ? 37.904 8.186 -19.791 1.00 92.19 476 ARG A CA 1
ATOM 3775 C C . ARG A 1 476 ? 38.113 8.653 -18.355 1.00 92.19 476 ARG A C 1
ATOM 3777 O O . ARG A 1 476 ? 37.149 9.034 -17.692 1.00 92.19 476 ARG A O 1
ATOM 3784 N N . LYS A 1 477 ? 39.357 8.642 -17.864 1.00 94.00 477 LYS A N 1
ATOM 3785 C CA . LYS A 1 477 ? 39.680 9.133 -16.520 1.00 94.00 477 LYS A CA 1
ATOM 3786 C C . LYS A 1 477 ? 39.345 10.619 -16.379 1.00 94.00 477 LYS A C 1
ATOM 3788 O O . LYS A 1 477 ? 38.678 10.983 -15.419 1.00 94.00 477 LYS A O 1
ATOM 3793 N N . ALA A 1 478 ? 39.739 11.457 -17.337 1.00 95.56 478 ALA A N 1
ATOM 3794 C CA . ALA A 1 478 ? 39.437 12.888 -17.313 1.00 95.56 478 ALA A CA 1
ATOM 3795 C C . ALA A 1 478 ? 37.921 13.166 -17.337 1.00 95.56 478 ALA A C 1
ATOM 3797 O O . ALA A 1 478 ? 37.439 14.040 -16.613 1.00 95.56 478 ALA A O 1
ATOM 3798 N N . LEU A 1 479 ? 37.157 12.398 -18.121 1.00 95.00 479 LEU A N 1
ATOM 3799 C CA . LEU A 1 479 ? 35.693 12.479 -18.150 1.00 95.00 479 LEU A CA 1
ATOM 3800 C C . LEU A 1 479 ? 35.079 12.065 -16.806 1.00 95.00 479 LEU A C 1
ATOM 3802 O O . LEU A 1 479 ? 34.225 12.781 -16.289 1.00 95.00 479 LEU A O 1
ATOM 3806 N N . ASN A 1 480 ? 35.547 10.967 -16.206 1.00 93.69 480 ASN A N 1
ATOM 3807 C CA . ASN A 1 480 ? 35.106 10.529 -14.879 1.00 93.69 480 ASN A CA 1
ATOM 3808 C C . ASN A 1 480 ? 35.448 11.548 -13.782 1.00 93.69 480 ASN A C 1
ATOM 3810 O O . ASN A 1 480 ? 34.596 11.840 -12.946 1.00 93.69 480 ASN A O 1
ATOM 3814 N N . ASP A 1 481 ? 36.646 12.136 -13.812 1.00 96.12 481 ASP A N 1
ATOM 3815 C CA . ASP A 1 481 ? 37.057 13.184 -12.870 1.00 96.12 481 ASP A CA 1
ATOM 3816 C C . ASP A 1 481 ? 36.151 14.424 -13.002 1.00 96.12 481 ASP A C 1
ATOM 3818 O O . ASP A 1 481 ? 35.730 15.004 -11.997 1.00 96.12 481 ASP A O 1
ATOM 3822 N N . ARG A 1 482 ? 35.770 14.797 -14.234 1.00 95.62 482 ARG A N 1
ATOM 3823 C CA . ARG A 1 482 ? 34.822 15.893 -14.492 1.00 95.62 482 ARG A CA 1
ATOM 3824 C C . ARG A 1 482 ? 33.406 15.565 -14.019 1.00 95.62 482 ARG A C 1
ATOM 3826 O O . ARG A 1 482 ? 32.760 16.424 -13.424 1.00 95.62 482 ARG A O 1
ATOM 3833 N N . ILE A 1 483 ? 32.931 14.339 -14.246 1.00 94.12 483 ILE A N 1
ATOM 3834 C CA . ILE A 1 483 ? 31.641 13.870 -13.716 1.00 94.12 483 ILE A CA 1
ATOM 3835 C C . ILE A 1 483 ? 31.655 13.932 -12.185 1.00 94.12 483 ILE A C 1
ATOM 3837 O O . ILE A 1 483 ? 30.712 14.452 -11.596 1.00 94.12 483 ILE A O 1
ATOM 3841 N N . ALA A 1 484 ? 32.727 13.467 -11.539 1.00 95.75 484 ALA A N 1
ATOM 3842 C CA . ALA A 1 484 ? 32.865 13.506 -10.087 1.00 95.75 484 ALA A CA 1
ATOM 3843 C C . ALA A 1 484 ? 32.906 14.946 -9.541 1.00 95.75 484 ALA A C 1
ATOM 3845 O O . ALA A 1 484 ? 32.345 15.211 -8.479 1.00 95.75 484 ALA A O 1
ATOM 3846 N N . ALA A 1 485 ? 33.531 15.887 -10.257 1.00 96.44 485 ALA A N 1
ATOM 3847 C CA . ALA A 1 485 ? 33.502 17.307 -9.904 1.00 96.44 485 ALA A CA 1
ATOM 3848 C C . ALA A 1 485 ? 32.079 17.887 -9.987 1.00 96.44 485 ALA A C 1
ATOM 3850 O O . ALA A 1 485 ? 31.605 18.461 -9.011 1.00 96.44 485 ALA A O 1
ATOM 3851 N N . LEU A 1 486 ? 31.364 17.641 -11.091 1.00 95.00 486 LEU A N 1
ATOM 3852 C CA . LEU A 1 486 ? 29.968 18.066 -11.266 1.00 95.00 486 LEU A CA 1
ATOM 3853 C C . LEU A 1 486 ? 29.033 17.440 -10.220 1.00 95.00 486 LEU A C 1
ATOM 3855 O O . LEU A 1 486 ? 28.130 18.098 -9.712 1.00 95.00 486 LEU A O 1
ATOM 3859 N N . GLN A 1 487 ? 29.258 16.179 -9.846 1.00 93.25 487 GLN A N 1
ATOM 3860 C CA . GLN A 1 487 ? 28.493 15.524 -8.783 1.00 93.25 487 GLN A CA 1
ATOM 3861 C C . GLN A 1 487 ? 28.676 16.206 -7.421 1.00 93.25 487 GLN A C 1
ATOM 3863 O O . GLN A 1 487 ? 27.714 16.277 -6.663 1.00 93.25 487 GLN A O 1
ATOM 3868 N N . LYS A 1 488 ? 29.867 16.745 -7.120 1.00 95.06 488 LYS A N 1
ATOM 3869 C CA . LYS A 1 488 ? 30.118 17.516 -5.888 1.00 95.06 488 LYS A CA 1
ATOM 3870 C C . LYS A 1 488 ? 29.424 18.879 -5.877 1.00 95.06 488 LYS A C 1
ATOM 3872 O O . LYS A 1 488 ? 29.234 19.437 -4.803 1.00 95.06 488 LYS A O 1
ATOM 3877 N N . GLU A 1 489 ? 29.048 19.411 -7.040 1.00 95.12 489 GLU A N 1
ATOM 3878 C CA . GLU A 1 489 ? 28.264 20.648 -7.147 1.00 95.12 489 GLU A CA 1
ATOM 3879 C C . GLU A 1 489 ? 26.769 20.431 -6.878 1.00 95.12 489 GLU A C 1
ATOM 3881 O O . GLU A 1 489 ? 26.021 21.409 -6.764 1.00 95.12 489 GLU A O 1
ATOM 3886 N N . LYS A 1 490 ? 26.304 19.173 -6.789 1.00 93.12 490 LYS A N 1
ATOM 3887 C CA . LYS A 1 490 ? 24.901 18.899 -6.471 1.00 93.12 490 LYS A CA 1
ATOM 3888 C C . LYS A 1 490 ? 24.575 19.421 -5.065 1.00 93.12 490 LYS A C 1
ATOM 3890 O O . LYS A 1 490 ? 25.357 19.204 -4.138 1.00 93.12 490 LYS A O 1
ATOM 3895 N N . PRO A 1 491 ? 23.427 20.101 -4.892 1.00 94.06 491 PRO A N 1
ATOM 3896 C CA . PRO A 1 491 ? 22.988 20.549 -3.577 1.00 94.06 491 PRO A CA 1
ATOM 3897 C C . PRO A 1 491 ? 22.772 19.359 -2.635 1.00 94.06 491 PRO A C 1
ATOM 3899 O O . PRO A 1 491 ? 22.530 18.234 -3.082 1.00 94.06 491 PRO A O 1
ATOM 3902 N N . GLN A 1 492 ? 22.836 19.619 -1.326 1.00 92.94 492 GLN A N 1
ATOM 3903 C CA . GLN A 1 492 ? 22.528 18.607 -0.316 1.00 92.94 492 GLN A CA 1
ATOM 3904 C C . GLN A 1 492 ? 21.115 18.047 -0.541 1.00 92.94 492 GLN A C 1
ATOM 3906 O O . GLN A 1 492 ? 20.209 18.835 -0.829 1.00 92.94 492 GLN A O 1
ATOM 3911 N N . PRO A 1 493 ? 20.913 16.719 -0.443 1.00 92.19 493 PRO A N 1
ATOM 3912 C CA . PRO A 1 493 ? 19.593 16.123 -0.599 1.00 92.19 493 PRO A CA 1
ATOM 3913 C C . PRO A 1 493 ? 18.582 16.732 0.374 1.00 92.19 493 PRO A C 1
ATOM 3915 O O . PRO A 1 493 ? 18.852 16.855 1.569 1.00 92.19 493 PRO A O 1
ATOM 3918 N N . ILE A 1 494 ? 17.414 17.096 -0.147 1.00 94.62 494 ILE A N 1
ATOM 3919 C CA . ILE A 1 494 ? 16.276 17.538 0.663 1.00 94.62 494 ILE A CA 1
ATOM 3920 C C . ILE A 1 494 ? 15.593 16.332 1.330 1.00 94.62 494 ILE A C 1
ATOM 3922 O O . ILE A 1 494 ? 15.628 15.231 0.770 1.00 94.62 494 ILE A O 1
ATOM 3926 N N . PRO A 1 495 ? 14.948 16.503 2.500 1.00 95.00 495 PRO A N 1
ATOM 3927 C CA . PRO A 1 495 ? 14.169 15.434 3.110 1.00 95.00 495 PRO A CA 1
ATOM 3928 C C . PRO A 1 495 ? 12.976 15.074 2.220 1.00 95.00 495 PRO A C 1
ATOM 3930 O O . PRO A 1 495 ? 12.227 15.944 1.765 1.00 95.00 495 PRO A O 1
ATOM 3933 N N . VAL A 1 496 ? 12.789 13.777 1.990 1.00 95.69 496 VAL A N 1
ATOM 3934 C CA . VAL A 1 496 ? 11.714 13.232 1.159 1.00 95.69 496 VAL A CA 1
ATOM 3935 C C . VAL A 1 496 ? 11.011 12.086 1.879 1.00 95.69 496 VAL A C 1
ATOM 3937 O O . VAL A 1 496 ? 11.625 11.358 2.653 1.00 95.69 496 VAL A O 1
ATOM 3940 N N . ALA A 1 497 ? 9.721 11.921 1.607 1.00 95.81 497 ALA A N 1
ATOM 3941 C CA . ALA A 1 497 ? 8.948 10.753 2.004 1.00 95.81 497 ALA A CA 1
ATOM 3942 C C . ALA A 1 497 ? 8.759 9.812 0.814 1.00 95.81 497 ALA A C 1
ATOM 3944 O O . ALA A 1 497 ? 8.522 10.265 -0.306 1.00 95.81 497 ALA A O 1
ATOM 3945 N N . ASP A 1 498 ? 8.808 8.509 1.073 1.00 94.06 498 ASP A N 1
ATOM 3946 C CA . ASP A 1 498 ? 8.447 7.481 0.103 1.00 94.06 498 ASP A CA 1
ATOM 3947 C C . ASP A 1 498 ? 6.923 7.344 0.058 1.00 94.06 498 ASP A C 1
ATOM 3949 O O . ASP A 1 498 ? 6.294 6.948 1.040 1.00 94.06 498 ASP A O 1
ATOM 3953 N N . ILE A 1 499 ? 6.323 7.687 -1.082 1.00 95.19 499 ILE A N 1
ATOM 3954 C CA . ILE A 1 499 ? 4.868 7.779 -1.238 1.00 95.19 499 ILE A CA 1
ATOM 3955 C C . ILE A 1 499 ? 4.358 6.934 -2.403 1.00 95.19 499 ILE A C 1
ATOM 3957 O O . ILE A 1 499 ? 5.125 6.445 -3.241 1.00 95.19 499 ILE A O 1
ATOM 3961 N N . VAL A 1 500 ? 3.035 6.815 -2.466 1.00 95.00 500 VAL A N 1
ATOM 3962 C CA . VAL A 1 500 ? 2.299 6.311 -3.622 1.00 95.00 500 VAL A CA 1
ATOM 3963 C C . VAL A 1 500 ? 1.379 7.407 -4.149 1.00 95.00 500 VAL A C 1
ATOM 3965 O O . VAL A 1 500 ? 0.673 8.059 -3.382 1.00 95.00 500 VAL A O 1
ATOM 3968 N N . THR A 1 501 ? 1.378 7.596 -5.467 1.00 95.06 501 THR A N 1
ATOM 3969 C CA . THR A 1 501 ? 0.464 8.513 -6.161 1.00 95.06 501 THR A CA 1
ATOM 3970 C C . THR A 1 501 ? -0.006 7.911 -7.482 1.00 95.06 501 THR A C 1
ATOM 3972 O O . THR A 1 501 ? 0.441 6.831 -7.859 1.00 95.06 501 THR A O 1
ATOM 3975 N N . ASP A 1 502 ? -0.905 8.589 -8.188 1.00 94.81 502 ASP A N 1
ATOM 3976 C CA . ASP A 1 502 ? -1.331 8.182 -9.523 1.00 94.81 502 ASP A CA 1
ATOM 3977 C C . ASP A 1 502 ? -0.309 8.615 -10.587 1.00 94.81 502 ASP A C 1
ATOM 3979 O O . ASP A 1 502 ? 0.186 9.745 -10.600 1.00 94.81 502 ASP A O 1
ATOM 3983 N N . GLY A 1 503 ? -0.023 7.714 -11.519 1.00 93.25 503 GLY A N 1
ATOM 3984 C CA . GLY A 1 503 ? 0.901 7.925 -12.622 1.00 93.25 503 GLY A CA 1
ATOM 3985 C C . GLY A 1 503 ? 0.802 6.815 -13.660 1.00 93.25 503 GLY A C 1
ATOM 3986 O O . GLY A 1 503 ? -0.194 6.096 -13.756 1.00 93.25 503 GLY A O 1
ATOM 3987 N N . ASP A 1 504 ? 1.826 6.677 -14.485 1.00 91.38 504 ASP A N 1
ATOM 3988 C CA . ASP A 1 504 ? 1.869 5.639 -15.503 1.00 91.38 504 ASP A CA 1
ATOM 3989 C C . ASP A 1 504 ? 3.182 4.865 -15.424 1.00 91.38 504 ASP A C 1
ATOM 3991 O O . ASP A 1 504 ? 4.244 5.314 -15.861 1.00 91.38 504 ASP A O 1
ATOM 3995 N N . TYR A 1 505 ? 3.083 3.657 -14.869 1.00 88.31 505 TYR A N 1
ATOM 3996 C CA . TYR A 1 505 ? 4.189 2.719 -14.679 1.00 88.31 505 TYR A CA 1
ATOM 3997 C C . TYR A 1 505 ? 4.938 2.369 -15.977 1.00 88.31 505 TYR A C 1
ATOM 3999 O O . TYR A 1 505 ? 6.085 1.920 -15.947 1.00 88.31 505 TYR A O 1
ATOM 4007 N N . ARG A 1 506 ? 4.315 2.584 -17.144 1.00 87.06 506 ARG A N 1
ATOM 4008 C CA . ARG A 1 506 ? 4.964 2.395 -18.450 1.00 87.06 506 ARG A CA 1
ATOM 4009 C C . ARG A 1 506 ? 6.085 3.410 -18.680 1.00 87.06 506 ARG A C 1
ATOM 4011 O O . ARG A 1 506 ? 6.980 3.160 -19.487 1.00 87.06 506 ARG A O 1
ATOM 4018 N N . PHE A 1 507 ? 6.079 4.515 -17.937 1.00 87.44 507 PHE A N 1
ATOM 4019 C CA . PHE A 1 507 ? 7.056 5.596 -18.035 1.00 87.44 507 PHE A CA 1
ATOM 4020 C C . PHE A 1 507 ? 7.987 5.727 -16.819 1.00 87.44 507 PHE A C 1
ATOM 4022 O O . PHE A 1 507 ? 8.885 6.560 -16.877 1.00 87.44 507 PHE A O 1
ATOM 4029 N N . THR A 1 508 ? 7.868 4.876 -15.788 1.00 85.69 508 THR A N 1
ATOM 4030 C CA . THR A 1 508 ? 9.015 4.123 -15.239 1.00 85.69 508 THR A CA 1
ATOM 4031 C C . THR A 1 508 ? 10.423 4.731 -15.382 1.00 85.69 508 THR A C 1
ATOM 4033 O O . THR A 1 508 ? 11.141 4.191 -16.238 1.00 85.69 508 THR A O 1
ATOM 4036 N N . PRO A 1 509 ? 10.856 5.820 -14.699 1.00 81.44 509 PRO A N 1
ATOM 4037 C CA . PRO A 1 509 ? 12.240 6.288 -14.816 1.00 81.44 509 PRO A CA 1
ATOM 4038 C C . PRO A 1 509 ? 13.234 5.197 -14.395 1.00 81.44 509 PRO A C 1
ATOM 4040 O O . PRO A 1 509 ? 12.906 4.337 -13.587 1.00 81.44 509 PRO A O 1
ATOM 4043 N N . LEU A 1 510 ? 14.446 5.231 -14.956 1.00 75.56 510 LEU A N 1
ATOM 4044 C CA . LEU A 1 510 ? 15.515 4.303 -14.574 1.00 75.56 510 LEU A CA 1
ATOM 4045 C C . LEU A 1 510 ? 16.030 4.648 -13.171 1.00 75.56 510 LEU A C 1
ATOM 4047 O O . LEU A 1 510 ? 16.490 5.771 -12.942 1.00 75.56 510 LEU A O 1
ATOM 4051 N N . GLY A 1 511 ? 15.967 3.683 -12.261 1.00 69.94 511 GLY A N 1
ATOM 4052 C CA . GLY A 1 511 ? 16.515 3.740 -10.913 1.00 69.94 511 GLY A CA 1
ATOM 4053 C C . GLY A 1 511 ? 17.781 2.889 -10.733 1.00 69.94 511 GLY A C 1
ATOM 4054 O O . GLY A 1 511 ? 18.229 2.194 -11.647 1.00 69.94 511 GLY A O 1
ATOM 4055 N N . PRO A 1 512 ? 18.402 2.944 -9.542 1.00 58.47 512 PRO A N 1
ATOM 4056 C CA . PRO A 1 512 ? 19.464 2.016 -9.159 1.00 58.47 512 PRO A CA 1
ATOM 4057 C C . PRO A 1 512 ? 18.971 0.562 -9.238 1.00 58.47 512 PRO A C 1
ATOM 4059 O O . PRO A 1 512 ? 17.928 0.247 -8.678 1.00 58.47 512 PRO A O 1
ATOM 4062 N N . GLY A 1 513 ? 19.716 -0.313 -9.920 1.00 59.88 513 GLY A N 1
ATOM 4063 C CA . GLY A 1 513 ? 19.327 -1.717 -10.127 1.00 59.88 513 GLY A CA 1
ATOM 4064 C C . GLY A 1 513 ? 18.563 -1.987 -11.428 1.00 59.88 513 GLY A C 1
ATOM 4065 O O . GLY A 1 513 ? 18.510 -3.140 -11.855 1.00 59.88 513 GLY A O 1
ATOM 4066 N N . ASP A 1 514 ? 18.087 -0.942 -12.119 1.00 64.75 514 ASP A N 1
ATOM 4067 C CA . ASP A 1 514 ? 17.493 -1.044 -13.458 1.00 64.75 514 ASP A CA 1
ATOM 4068 C C . ASP A 1 514 ? 18.577 -1.182 -14.538 1.00 64.75 514 ASP A C 1
ATOM 4070 O O . ASP A 1 514 ? 18.735 -0.347 -15.436 1.00 64.75 514 ASP A O 1
ATOM 4074 N N . ASP A 1 515 ? 19.357 -2.253 -14.456 1.00 59.25 515 ASP A N 1
ATOM 4075 C CA . ASP A 1 515 ? 20.161 -2.679 -15.587 1.00 59.25 515 ASP A CA 1
ATOM 4076 C C . ASP A 1 515 ? 19.215 -3.168 -16.698 1.00 59.25 515 ASP A C 1
ATOM 4078 O O . ASP A 1 515 ? 18.193 -3.814 -16.447 1.00 59.25 515 ASP A O 1
ATOM 4082 N N . VAL A 1 516 ? 19.545 -2.877 -17.962 1.00 53.72 516 VAL A N 1
ATOM 4083 C CA . VAL A 1 516 ? 18.847 -3.476 -19.112 1.00 53.72 516 VAL A CA 1
ATOM 4084 C C . VAL A 1 516 ? 19.244 -4.950 -19.184 1.00 53.72 516 VAL A C 1
ATOM 4086 O O . VAL A 1 516 ? 20.112 -5.345 -19.957 1.00 53.72 516 VAL A O 1
ATOM 4089 N N . ILE A 1 517 ? 18.629 -5.752 -18.321 1.00 44.78 517 ILE A N 1
ATOM 4090 C CA . ILE A 1 517 ? 18.785 -7.199 -18.255 1.00 44.78 517 ILE A CA 1
ATOM 4091 C C . ILE A 1 517 ? 17.511 -7.800 -18.845 1.00 44.78 517 ILE A C 1
ATOM 4093 O O . ILE A 1 517 ? 16.406 -7.510 -18.390 1.00 44.78 517 ILE A O 1
ATOM 4097 N N . GLY A 1 518 ? 17.664 -8.622 -19.882 1.00 50.22 518 GLY A N 1
ATOM 4098 C CA . GLY A 1 518 ? 16.573 -9.401 -20.457 1.00 50.22 518 GLY A CA 1
ATOM 4099 C C . GLY A 1 518 ? 16.010 -8.898 -21.789 1.00 50.22 518 GLY A C 1
ATOM 4100 O O . GLY A 1 518 ? 16.487 -7.950 -22.416 1.00 50.22 518 GLY A O 1
ATOM 4101 N N . CYS A 1 519 ? 14.939 -9.573 -22.196 1.00 54.62 519 CYS A N 1
ATOM 4102 C CA . CYS A 1 519 ? 14.281 -9.462 -23.491 1.00 54.62 519 CYS A CA 1
ATOM 4103 C C . CYS A 1 519 ? 13.700 -8.059 -23.755 1.00 54.62 519 CYS A C 1
ATOM 4105 O O . CYS A 1 519 ? 12.603 -7.717 -23.311 1.00 54.62 519 CYS A O 1
ATOM 4107 N N . VAL A 1 520 ? 14.379 -7.262 -24.586 1.00 54.59 520 VAL A N 1
ATOM 4108 C CA . VAL A 1 520 ? 13.910 -5.930 -25.031 1.00 54.59 520 VAL A CA 1
ATOM 4109 C C . VAL A 1 520 ? 12.516 -5.982 -25.678 1.00 54.59 520 VAL A C 1
ATOM 4111 O O . VAL A 1 520 ? 11.740 -5.037 -25.563 1.00 54.59 520 VAL A O 1
ATOM 4114 N N . LYS A 1 521 ? 12.165 -7.102 -26.321 1.00 54.94 521 LYS A N 1
ATOM 4115 C CA . LYS A 1 521 ? 10.854 -7.318 -26.961 1.00 54.94 521 LYS A CA 1
ATOM 4116 C C . LYS A 1 521 ? 9.713 -7.590 -25.986 1.00 54.94 521 LYS A C 1
ATOM 4118 O O . LYS A 1 521 ? 8.560 -7.441 -26.368 1.00 54.94 521 LYS A O 1
ATOM 4123 N N . CYS A 1 522 ? 10.034 -8.000 -24.766 1.00 54.88 522 CYS A N 1
ATOM 4124 C CA . CYS A 1 522 ? 9.070 -8.324 -23.722 1.00 54.88 522 CYS A CA 1
ATOM 4125 C C . CYS A 1 522 ? 8.625 -7.062 -22.958 1.00 54.88 522 CYS A C 1
ATOM 4127 O O . CYS A 1 522 ? 7.670 -7.093 -22.188 1.00 54.88 522 CYS A O 1
ATOM 4129 N N . ARG A 1 523 ? 9.291 -5.930 -23.220 1.00 64.62 523 ARG A N 1
ATOM 4130 C CA . ARG A 1 523 ? 8.940 -4.616 -22.690 1.00 64.62 523 ARG A CA 1
ATOM 4131 C C . ARG A 1 523 ? 7.678 -4.094 -23.354 1.00 64.62 523 ARG A C 1
ATOM 4133 O O . ARG A 1 523 ? 7.469 -4.271 -24.556 1.00 64.62 523 ARG A O 1
ATOM 4140 N N . ILE A 1 524 ? 6.878 -3.368 -22.584 1.00 68.38 524 ILE A N 1
ATOM 4141 C CA . ILE A 1 524 ? 5.775 -2.584 -23.138 1.00 68.38 524 ILE A CA 1
ATOM 4142 C C . ILE A 1 524 ? 6.376 -1.533 -24.084 1.00 68.38 524 ILE A C 1
ATOM 4144 O O . ILE A 1 524 ? 7.058 -0.611 -23.637 1.00 68.38 524 ILE A O 1
ATOM 4148 N N . GLN A 1 525 ? 6.165 -1.707 -25.393 1.00 61.22 525 GLN A N 1
ATOM 4149 C CA . GLN A 1 525 ? 6.650 -0.775 -26.413 1.00 61.22 525 GLN A CA 1
ATOM 4150 C C . GLN A 1 525 ? 5.913 0.561 -26.270 1.00 61.22 525 GLN A C 1
ATOM 4152 O O . GLN A 1 525 ? 4.688 0.598 -26.149 1.00 61.22 525 GLN A O 1
ATOM 4157 N N . GLU A 1 526 ? 6.688 1.640 -26.188 1.00 63.34 526 GLU A N 1
ATOM 4158 C CA . GLU A 1 526 ? 6.231 2.934 -25.686 1.00 63.34 526 GLU A CA 1
ATOM 4159 C C . GLU A 1 526 ? 5.219 3.608 -26.629 1.00 63.34 526 GLU A C 1
ATOM 4161 O O . GLU A 1 526 ? 5.369 3.604 -27.850 1.00 63.34 526 GLU A O 1
ATOM 4166 N N . ALA A 1 527 ? 4.195 4.214 -26.025 1.00 65.38 527 ALA A N 1
ATOM 4167 C CA . ALA A 1 527 ? 3.385 5.274 -26.619 1.00 65.38 527 ALA A CA 1
ATOM 4168 C C . ALA A 1 527 ? 3.850 6.629 -26.049 1.00 65.38 527 ALA A C 1
ATOM 4170 O O . ALA A 1 527 ? 4.685 6.663 -25.149 1.00 65.38 527 ALA A O 1
ATOM 4171 N N . GLU A 1 528 ? 3.311 7.746 -26.535 1.00 76.56 528 GLU A N 1
ATOM 4172 C CA . GLU A 1 528 ? 3.549 9.067 -25.934 1.00 76.56 528 GLU A CA 1
ATOM 4173 C C . GLU A 1 528 ? 2.965 9.142 -24.506 1.00 76.56 528 GLU A C 1
ATOM 4175 O O . GLU A 1 528 ? 1.855 8.664 -24.261 1.00 76.56 528 GLU A O 1
ATOM 4180 N N . GLY A 1 529 ? 3.694 9.739 -23.555 1.00 81.75 529 GLY A N 1
ATOM 4181 C CA . GLY A 1 529 ? 3.226 9.938 -22.177 1.00 81.75 529 GLY A CA 1
ATOM 4182 C C . GLY A 1 529 ? 4.331 10.319 -21.186 1.00 81.75 529 GLY A C 1
ATOM 4183 O O . GLY A 1 529 ? 5.476 10.559 -21.570 1.00 81.75 529 GLY A O 1
ATOM 4184 N N . THR A 1 530 ? 3.976 10.413 -19.902 1.00 87.94 530 THR A N 1
ATOM 4185 C CA . THR A 1 530 ? 4.884 10.776 -18.800 1.00 87.94 530 THR A CA 1
ATOM 4186 C C . THR A 1 530 ? 4.637 9.898 -17.574 1.00 87.94 530 THR A C 1
ATOM 4188 O O . THR A 1 530 ? 3.537 9.390 -17.382 1.00 87.94 530 THR A O 1
ATOM 4191 N N . PHE A 1 531 ? 5.658 9.723 -16.724 1.00 90.12 531 PHE A N 1
ATOM 4192 C CA . PHE A 1 531 ? 5.549 8.930 -15.490 1.00 90.12 531 PHE A CA 1
ATOM 4193 C C . PHE A 1 531 ? 4.552 9.531 -14.501 1.00 90.12 531 PHE A C 1
ATOM 4195 O O . PHE A 1 531 ? 3.625 8.859 -14.059 1.00 90.12 531 PHE A O 1
ATOM 4202 N N . LEU A 1 532 ? 4.722 10.818 -14.202 1.00 92.06 532 LEU A N 1
ATOM 4203 C CA . LEU A 1 532 ? 3.761 11.612 -13.450 1.00 92.06 532 LEU A CA 1
ATOM 4204 C C . LEU A 1 532 ? 3.067 12.571 -14.407 1.00 92.06 532 LEU A C 1
ATOM 4206 O O . LEU A 1 532 ? 3.694 13.128 -15.315 1.00 92.06 532 LEU A O 1
ATOM 4210 N N . HIS A 1 533 ? 1.770 12.768 -14.206 1.00 88.81 533 HIS A N 1
ATOM 4211 C CA . HIS A 1 533 ? 0.976 13.651 -15.045 1.00 88.81 533 HIS A CA 1
ATOM 4212 C C . HIS A 1 533 ? 1.289 15.122 -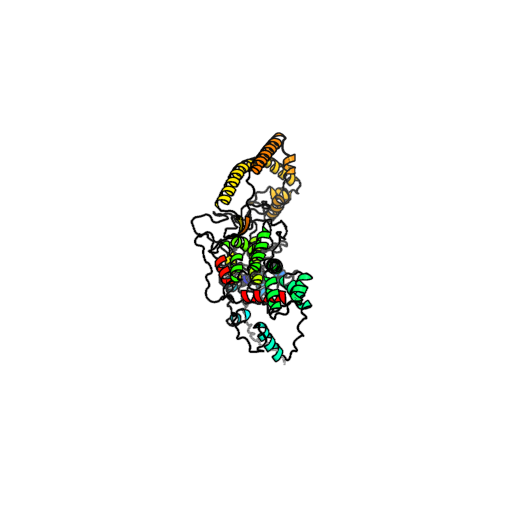14.761 1.00 88.81 533 HIS A C 1
ATOM 4214 O O . HIS A 1 533 ? 1.122 15.607 -13.642 1.00 88.81 533 HIS A O 1
ATOM 4220 N N . THR A 1 534 ? 1.733 15.845 -15.789 1.00 82.19 534 THR A N 1
ATOM 4221 C CA . THR A 1 534 ? 2.097 17.272 -15.701 1.00 82.19 534 THR A CA 1
ATOM 4222 C C . THR A 1 534 ? 1.309 18.158 -16.666 1.00 82.19 534 THR A C 1
ATOM 4224 O O . THR A 1 534 ? 1.457 19.380 -16.637 1.00 82.19 534 THR A O 1
ATOM 4227 N N . GLY A 1 535 ? 0.469 17.561 -17.518 1.00 80.81 535 GLY A N 1
ATOM 4228 C CA . GLY A 1 535 ? -0.306 18.277 -18.527 1.00 80.81 535 GLY A CA 1
ATOM 4229 C C . GLY A 1 535 ? -1.514 19.036 -17.955 1.00 80.81 535 GLY A C 1
ATOM 4230 O O . GLY A 1 535 ? -1.980 18.727 -16.860 1.00 80.81 535 GLY A O 1
ATOM 4231 N N . PRO A 1 536 ? -2.073 20.003 -18.710 1.00 80.50 536 PRO A N 1
ATOM 4232 C CA . PRO A 1 536 ? -3.265 20.757 -18.304 1.00 80.50 536 PRO A CA 1
ATOM 4233 C C . PRO A 1 536 ? -4.563 19.941 -18.409 1.00 80.50 536 PRO A C 1
ATOM 4235 O O . PRO A 1 536 ? -5.577 20.313 -17.825 1.00 80.50 536 PRO A O 1
ATOM 4238 N N . ALA A 1 537 ? -4.554 18.849 -19.182 1.00 86.00 537 ALA A N 1
ATOM 4239 C CA . ALA A 1 537 ? -5.666 17.909 -19.249 1.00 86.00 537 ALA A CA 1
ATOM 4240 C C . ALA A 1 537 ? -5.792 17.132 -17.934 1.00 86.00 537 ALA A C 1
ATOM 4242 O O . ALA A 1 537 ? -4.858 17.086 -17.143 1.00 86.00 537 ALA A O 1
ATOM 4243 N N . ARG A 1 538 ? -6.930 16.481 -17.705 1.00 87.44 538 ARG A N 1
ATOM 4244 C CA . ARG A 1 538 ? -7.086 15.596 -16.549 1.00 87.44 538 ARG A CA 1
ATOM 4245 C C . ARG A 1 538 ? -6.293 14.304 -16.753 1.00 87.44 538 ARG A C 1
ATOM 4247 O O . ARG A 1 538 ? -6.309 13.751 -17.855 1.00 87.44 538 ARG A O 1
ATOM 4254 N N . TYR A 1 539 ? -5.650 13.823 -15.692 1.00 91.00 539 TYR A N 1
ATOM 4255 C CA . TYR A 1 539 ? -4.956 12.540 -15.696 1.00 91.00 539 TYR A CA 1
ATOM 4256 C C . TYR A 1 539 ? -5.893 11.403 -16.121 1.00 91.00 539 TYR A C 1
ATOM 4258 O O . TYR A 1 539 ? -7.038 11.304 -15.666 1.00 91.00 539 TYR A O 1
ATOM 4266 N N . GLN A 1 540 ? -5.383 10.544 -17.002 1.00 90.19 540 GLN A N 1
ATOM 4267 C CA . GLN A 1 540 ? -6.069 9.348 -17.468 1.00 90.19 540 GLN A CA 1
ATOM 4268 C C . GLN A 1 540 ? -5.335 8.116 -16.958 1.00 90.19 540 GLN A C 1
ATOM 4270 O O . GLN A 1 540 ? -4.157 7.915 -17.243 1.00 90.19 540 GLN A O 1
ATOM 4275 N N . VAL A 1 541 ? -6.063 7.279 -16.224 1.00 90.75 541 VAL A N 1
ATOM 4276 C CA . VAL A 1 541 ? -5.534 6.022 -15.693 1.00 90.75 541 VAL A CA 1
ATOM 4277 C C . VAL A 1 541 ? -5.205 5.073 -16.848 1.00 90.75 541 VAL A C 1
ATOM 4279 O O . VAL A 1 541 ? -6.038 4.921 -17.750 1.00 90.75 541 VAL A O 1
ATOM 4282 N N . PRO A 1 542 ? -4.057 4.373 -16.813 1.00 89.81 542 PRO A N 1
ATOM 4283 C CA . PRO A 1 542 ? -3.790 3.269 -17.725 1.00 89.81 542 PRO A CA 1
ATOM 4284 C C . PRO A 1 542 ? -4.936 2.238 -17.714 1.00 89.81 542 PRO A C 1
ATOM 4286 O O . PRO A 1 542 ? -5.504 1.954 -16.655 1.00 89.81 542 PRO A O 1
ATOM 4289 N N . PRO A 1 543 ? -5.304 1.654 -18.866 1.00 89.56 543 PRO A N 1
ATOM 4290 C CA . PRO A 1 543 ? -6.412 0.708 -18.922 1.00 89.56 543 PRO A CA 1
ATOM 4291 C C . PRO A 1 543 ? -6.081 -0.572 -18.142 1.00 89.56 543 PRO A C 1
ATOM 4293 O O . PRO A 1 543 ? -5.062 -1.216 -18.402 1.00 89.56 543 PRO A O 1
ATOM 4296 N N . SER A 1 544 ? -6.965 -0.956 -17.221 1.00 92.38 544 SER A N 1
ATOM 4297 C CA . SER A 1 544 ? -6.936 -2.243 -16.525 1.00 92.38 544 SER A CA 1
ATOM 4298 C C . SER A 1 544 ? -7.933 -3.214 -17.155 1.00 92.38 544 SER A C 1
ATOM 4300 O O . SER A 1 544 ? -8.991 -2.817 -17.644 1.00 92.38 544 SER A O 1
ATOM 4302 N N . TYR A 1 545 ? -7.604 -4.501 -17.152 1.00 91.31 545 TYR A N 1
ATOM 4303 C CA . TYR A 1 545 ? -8.401 -5.542 -17.798 1.00 91.31 545 TYR A CA 1
ATOM 4304 C C . TYR A 1 545 ? -8.686 -6.672 -16.815 1.00 91.31 545 TYR A C 1
ATOM 4306 O O . TYR A 1 545 ? -7.899 -6.922 -15.904 1.00 91.31 545 TYR A O 1
ATOM 4314 N N . PHE A 1 546 ? -9.797 -7.370 -17.025 1.00 89.62 546 PHE A N 1
ATOM 4315 C CA . PHE A 1 546 ? -10.059 -8.650 -16.385 1.00 89.62 546 PHE A CA 1
ATOM 4316 C C . PHE A 1 546 ? -9.018 -9.647 -16.889 1.00 89.62 546 PHE A C 1
ATOM 4318 O O . PHE A 1 546 ? -8.817 -9.737 -18.099 1.00 89.62 546 PHE A O 1
ATOM 4325 N N . LEU A 1 547 ? -8.353 -10.389 -16.006 1.00 86.94 547 LEU A N 1
ATOM 4326 C CA . LEU A 1 547 ? -7.396 -11.407 -16.440 1.00 86.94 547 LEU A CA 1
ATOM 4327 C C . LEU A 1 547 ? -8.021 -12.789 -16.326 1.00 86.94 547 LEU A C 1
ATOM 4329 O O . LEU A 1 547 ? -8.425 -13.234 -15.247 1.00 86.94 547 LEU A O 1
ATOM 4333 N N . VAL A 1 548 ? -8.076 -13.499 -17.448 1.00 82.00 548 VAL A N 1
ATOM 4334 C CA . VAL A 1 548 ? -8.640 -14.845 -17.489 1.00 82.00 548 VAL A CA 1
ATOM 4335 C C . VAL A 1 548 ? -7.734 -15.765 -16.689 1.00 82.00 548 VAL A C 1
ATOM 4337 O O . VAL A 1 548 ? -6.565 -15.950 -17.009 1.00 82.00 548 VAL A O 1
ATOM 4340 N N . ARG A 1 549 ? -8.278 -16.331 -15.611 1.00 81.75 549 ARG A N 1
ATOM 4341 C CA . ARG A 1 549 ? -7.523 -17.145 -14.647 1.00 81.75 549 ARG A CA 1
ATOM 4342 C C . ARG A 1 549 ? -6.332 -16.444 -13.991 1.00 81.75 549 ARG A C 1
ATOM 4344 O O . ARG A 1 549 ? -5.464 -17.120 -13.443 1.00 81.75 549 ARG A O 1
ATOM 4351 N N . GLY A 1 550 ? -6.325 -15.113 -13.972 1.00 81.75 550 GLY A N 1
ATOM 4352 C CA . GLY A 1 550 ? -5.226 -14.344 -13.396 1.00 81.75 550 GLY A CA 1
ATOM 4353 C C . GLY A 1 550 ? -3.977 -14.276 -14.267 1.00 81.75 550 GLY A C 1
ATOM 4354 O O . GLY A 1 550 ? -2.945 -13.853 -13.767 1.00 81.75 550 GLY A O 1
ATOM 4355 N N . ASP A 1 551 ? -4.050 -14.689 -15.534 1.00 81.81 551 ASP A N 1
ATOM 4356 C CA . ASP A 1 551 ? -2.919 -14.639 -16.460 1.00 81.81 551 ASP A CA 1
ATOM 4357 C C . ASP A 1 551 ? -2.775 -13.233 -17.091 1.00 81.81 551 ASP A C 1
ATOM 4359 O O . ASP A 1 551 ? -3.662 -12.816 -17.845 1.00 81.81 551 ASP A O 1
ATOM 4363 N N . PRO A 1 552 ? -1.668 -12.501 -16.839 1.00 79.62 552 PRO A N 1
ATOM 4364 C CA . PRO A 1 552 ? -1.411 -11.173 -17.412 1.00 79.62 552 PRO A CA 1
ATOM 4365 C C . PRO A 1 552 ? -1.404 -11.124 -18.946 1.00 79.62 552 PRO A C 1
ATOM 4367 O O . PRO A 1 552 ? -1.680 -10.067 -19.529 1.00 79.62 552 PRO A O 1
ATOM 4370 N N . ALA A 1 553 ? -1.102 -12.247 -19.606 1.00 75.12 553 ALA A N 1
ATOM 4371 C CA . ALA A 1 553 ? -1.109 -12.356 -21.063 1.00 75.12 553 ALA A CA 1
ATOM 4372 C C . ALA A 1 553 ? -2.523 -12.570 -21.636 1.00 75.12 553 ALA A C 1
ATOM 4374 O O . ALA A 1 553 ? -2.766 -12.271 -22.807 1.00 75.12 553 ALA A O 1
ATOM 4375 N N . SER A 1 554 ? -3.474 -13.019 -20.811 1.00 77.75 554 SER A N 1
ATOM 4376 C CA . SER A 1 554 ? -4.836 -13.380 -21.220 1.00 77.75 554 SER A CA 1
ATOM 4377 C C . SER A 1 554 ? -5.863 -12.346 -20.745 1.00 77.75 554 SER A C 1
ATOM 4379 O O . SER A 1 554 ? -6.541 -12.519 -19.728 1.00 77.75 554 SER A O 1
ATOM 4381 N N . LYS A 1 555 ? -6.001 -11.254 -21.505 1.00 83.44 555 LYS A N 1
ATOM 4382 C CA . LYS A 1 555 ? -6.910 -10.137 -21.190 1.00 83.44 555 LYS A CA 1
ATOM 4383 C C . LYS A 1 555 ? -8.349 -10.413 -21.646 1.00 83.44 555 LYS A C 1
ATOM 4385 O O . LYS A 1 555 ? -8.584 -10.792 -22.791 1.00 83.44 555 LYS A O 1
ATOM 4390 N N . GLY A 1 556 ? -9.297 -10.179 -20.746 1.00 82.38 556 GLY A N 1
ATOM 4391 C CA . GLY A 1 556 ? -10.741 -10.139 -20.971 1.00 82.38 556 GLY A CA 1
ATOM 4392 C C . GLY A 1 556 ? -11.257 -8.702 -21.079 1.00 82.38 556 GLY A C 1
ATOM 4393 O O . GLY A 1 556 ? -10.604 -7.841 -21.675 1.00 82.38 556 GLY A O 1
ATOM 4394 N N . SER A 1 557 ? -12.428 -8.424 -20.499 1.00 87.25 557 SER A N 1
ATOM 4395 C CA . SER A 1 557 ? -13.065 -7.107 -20.606 1.00 87.25 557 SER A CA 1
ATOM 4396 C C . SER A 1 557 ? -12.261 -5.990 -19.936 1.00 87.25 557 SER A C 1
ATOM 4398 O O . SER A 1 557 ? -11.557 -6.202 -18.946 1.00 87.25 557 SER A O 1
ATOM 4400 N N . LEU A 1 558 ? -12.407 -4.764 -20.447 1.00 92.00 558 LEU A N 1
ATOM 4401 C CA . LEU A 1 558 ? -11.886 -3.559 -19.799 1.00 92.00 558 LEU A CA 1
ATOM 4402 C C . LEU A 1 558 ? -12.586 -3.349 -18.448 1.00 92.00 558 LEU A C 1
ATOM 4404 O O . LEU A 1 558 ? -13.818 -3.338 -18.375 1.00 92.00 558 LEU A O 1
ATOM 4408 N N . MET A 1 559 ? -11.806 -3.151 -17.388 1.00 93.38 559 MET A N 1
ATOM 4409 C CA . MET A 1 559 ? -12.316 -3.035 -16.025 1.00 93.38 559 MET A CA 1
ATOM 4410 C C . MET A 1 559 ? -12.549 -1.586 -15.625 1.00 93.38 559 MET A C 1
ATOM 4412 O O . MET A 1 559 ? -11.706 -0.707 -15.801 1.00 93.38 559 MET A O 1
ATOM 4416 N N . LYS A 1 560 ? -13.732 -1.348 -15.058 1.00 94.62 560 LYS A N 1
ATOM 4417 C CA . LYS A 1 560 ? -14.080 -0.094 -14.389 1.00 94.62 560 LYS A CA 1
ATOM 4418 C C . LYS A 1 560 ? -13.794 -0.236 -12.891 1.00 94.62 560 LYS A C 1
ATOM 4420 O O . LYS A 1 560 ? -13.947 -1.344 -12.375 1.00 94.62 560 LYS A O 1
ATOM 4425 N N . PRO A 1 561 ? -13.407 0.848 -12.195 1.00 96.25 561 PRO A N 1
ATOM 4426 C CA . PRO A 1 561 ? -13.256 0.807 -10.747 1.00 96.25 561 PRO A CA 1
ATOM 4427 C C . PRO A 1 561 ? -14.585 0.433 -10.083 1.00 96.25 561 PRO A C 1
ATOM 4429 O O . PRO A 1 561 ? -15.653 0.856 -10.530 1.00 96.25 561 PRO A O 1
ATOM 4432 N N . GLY A 1 562 ? -14.512 -0.357 -9.019 1.00 95.44 562 GLY A N 1
ATOM 4433 C CA . GLY A 1 562 ? -15.660 -0.820 -8.246 1.00 95.44 562 GLY A CA 1
ATOM 4434 C C . GLY A 1 562 ? -15.224 -1.471 -6.937 1.00 95.44 562 GLY A C 1
ATOM 4435 O O . GLY A 1 562 ? -14.036 -1.527 -6.627 1.00 95.44 562 GLY A O 1
ATOM 4436 N N . PHE A 1 563 ? -16.190 -1.946 -6.156 1.00 95.81 563 PHE A N 1
ATOM 4437 C CA . PHE A 1 563 ? -15.957 -2.490 -4.816 1.00 95.81 563 PHE A CA 1
ATOM 4438 C C . PHE A 1 563 ? -16.561 -3.887 -4.672 1.00 95.81 563 PHE A C 1
ATOM 4440 O O . PHE A 1 563 ? -17.235 -4.376 -5.573 1.00 95.81 563 PHE A O 1
ATOM 4447 N N . ILE A 1 564 ? -16.356 -4.517 -3.514 1.00 94.94 564 ILE A N 1
ATOM 4448 C CA . ILE A 1 564 ? -16.899 -5.848 -3.221 1.00 94.94 564 ILE A CA 1
ATOM 4449 C C . ILE A 1 564 ? -18.426 -5.780 -3.114 1.00 94.94 564 ILE A C 1
ATOM 4451 O O . ILE A 1 564 ? -18.975 -5.295 -2.125 1.00 94.94 564 ILE A O 1
ATOM 4455 N N . THR A 1 565 ? -19.119 -6.290 -4.125 1.00 94.12 565 THR A N 1
ATOM 4456 C CA . THR A 1 565 ? -20.556 -6.118 -4.365 1.00 94.12 565 THR A CA 1
ATOM 4457 C C . THR A 1 565 ? -21.430 -6.747 -3.272 1.00 94.12 565 THR A C 1
ATOM 4459 O O . THR A 1 565 ? -22.550 -6.284 -3.039 1.00 94.12 565 THR A O 1
ATOM 4462 N N . VAL A 1 566 ? -20.944 -7.775 -2.559 1.00 93.81 566 VAL A N 1
ATOM 4463 C CA . VAL A 1 566 ? -21.663 -8.348 -1.400 1.00 93.81 566 VAL A CA 1
ATOM 4464 C C . VAL A 1 566 ? -21.631 -7.428 -0.171 1.00 93.81 566 VAL A C 1
ATOM 4466 O O . VAL A 1 566 ? -22.570 -7.435 0.619 1.00 93.81 566 VAL A O 1
ATOM 4469 N N . ALA A 1 567 ? -20.577 -6.621 -0.020 1.00 93.06 567 ALA A N 1
ATOM 4470 C CA . ALA A 1 567 ? -20.359 -5.742 1.131 1.00 93.06 567 ALA A CA 1
ATOM 4471 C C . ALA A 1 567 ? -20.672 -4.265 0.830 1.00 93.06 567 ALA A C 1
ATOM 4473 O O . ALA A 1 567 ? -20.573 -3.424 1.721 1.00 93.06 567 ALA A O 1
ATOM 4474 N N . THR A 1 568 ? -21.039 -3.945 -0.411 1.00 93.38 568 THR A N 1
ATOM 4475 C CA . THR A 1 568 ? -21.388 -2.590 -0.841 1.00 93.38 568 THR A CA 1
ATOM 4476 C C . THR A 1 568 ? -22.884 -2.349 -0.725 1.00 93.38 568 THR A C 1
ATOM 4478 O O . THR A 1 568 ? -23.695 -3.064 -1.315 1.00 93.38 568 THR A O 1
ATOM 4481 N N . TYR A 1 569 ? -23.230 -1.298 0.010 1.00 90.38 569 TYR A N 1
ATOM 4482 C CA . TYR A 1 569 ? -24.579 -0.759 0.100 1.00 90.38 569 TYR A CA 1
ATOM 4483 C C . TYR A 1 569 ? -24.708 0.463 -0.811 1.00 90.38 569 TYR A C 1
ATOM 4485 O O . TYR A 1 569 ? -23.768 1.242 -0.952 1.00 90.38 569 TYR A O 1
ATOM 4493 N N . GLY A 1 570 ? -25.876 0.619 -1.438 1.00 88.69 570 GLY A N 1
ATOM 4494 C CA . GLY A 1 570 ? -26.137 1.715 -2.371 1.00 88.69 570 GLY A CA 1
ATOM 4495 C C . GLY A 1 570 ? -25.263 1.662 -3.630 1.00 88.69 570 GLY A C 1
ATOM 4496 O O . GLY A 1 570 ? -24.825 0.598 -4.056 1.00 88.69 570 GLY A O 1
ATOM 4497 N N . ASN A 1 571 ? -25.033 2.832 -4.228 1.00 91.56 571 ASN A N 1
ATOM 4498 C CA . ASN A 1 571 ? -24.143 3.028 -5.375 1.00 91.56 571 ASN A CA 1
ATOM 4499 C C . ASN A 1 571 ? -23.115 4.115 -5.025 1.00 91.56 571 ASN A C 1
ATOM 4501 O O . ASN A 1 571 ? -23.257 5.254 -5.480 1.00 91.56 571 ASN A O 1
ATOM 4505 N N . PRO A 1 572 ? -22.123 3.813 -4.167 1.00 95.25 572 PRO A N 1
ATOM 4506 C CA . PRO A 1 572 ? -21.083 4.775 -3.835 1.00 95.25 572 PRO A CA 1
ATOM 4507 C C . PRO A 1 572 ? -20.297 5.169 -5.097 1.00 95.25 572 PRO A C 1
ATOM 4509 O O . PRO A 1 572 ? -20.136 4.347 -6.006 1.00 95.25 572 PRO A O 1
ATOM 4512 N N . PRO A 1 573 ? -19.794 6.413 -5.172 1.00 96.31 573 PRO A N 1
ATOM 4513 C CA . PRO A 1 573 ? -18.959 6.836 -6.288 1.00 96.31 573 PRO A CA 1
ATOM 4514 C C . PRO A 1 573 ? -17.700 5.968 -6.363 1.00 96.31 573 PRO A C 1
ATOM 4516 O O . PRO A 1 573 ? -17.086 5.664 -5.344 1.00 96.31 573 PRO A O 1
ATOM 4519 N N . THR A 1 574 ? -17.306 5.592 -7.578 1.00 96.19 574 THR A N 1
ATOM 4520 C CA . THR A 1 574 ? -16.097 4.793 -7.849 1.00 96.19 574 THR A CA 1
ATOM 4521 C C . THR A 1 574 ? -14.917 5.647 -8.316 1.00 96.19 574 THR A C 1
ATOM 4523 O O . THR A 1 574 ? -13.806 5.143 -8.454 1.00 96.19 574 THR A O 1
ATOM 4526 N N . GLU A 1 575 ? -15.148 6.942 -8.549 1.00 95.25 575 GLU A N 1
ATOM 4527 C CA . GLU A 1 575 ? -14.136 7.961 -8.834 1.00 95.25 575 GLU A CA 1
ATOM 4528 C C . GLU A 1 575 ? -14.563 9.276 -8.158 1.00 95.25 575 GLU A C 1
ATOM 4530 O O . GLU A 1 575 ? -15.697 9.722 -8.342 1.00 95.25 575 GLU A O 1
ATOM 4535 N N . ILE A 1 576 ? -13.676 9.903 -7.379 1.00 94.69 576 ILE A N 1
ATOM 4536 C CA . ILE A 1 576 ? -13.886 11.222 -6.752 1.00 94.69 576 ILE A CA 1
ATOM 4537 C C . ILE A 1 576 ? -12.698 12.115 -7.125 1.00 94.69 576 ILE A C 1
ATOM 4539 O O . ILE A 1 576 ? -11.712 12.183 -6.390 1.00 94.69 576 ILE A O 1
ATOM 4543 N N . PRO A 1 577 ? -12.735 12.751 -8.301 1.00 89.88 577 PRO A N 1
ATOM 4544 C CA . PRO A 1 577 ? -11.557 13.388 -8.876 1.00 89.88 577 PRO A CA 1
ATOM 4545 C C . PRO A 1 577 ? -11.172 14.662 -8.121 1.00 89.88 577 PRO A C 1
ATOM 4547 O O . PRO A 1 577 ? -12.065 15.453 -7.800 1.00 89.88 577 PRO A O 1
ATOM 4550 N N . PRO A 1 578 ? -9.877 14.915 -7.866 1.00 86.75 578 PRO A N 1
ATOM 4551 C CA . PRO A 1 578 ? -9.450 16.178 -7.279 1.00 86.75 578 PRO A CA 1
ATOM 4552 C C . PRO A 1 578 ? -9.611 17.336 -8.271 1.00 86.75 578 PRO A C 1
ATOM 4554 O O . PRO A 1 578 ? -9.541 17.162 -9.490 1.00 86.75 578 PRO A O 1
ATOM 4557 N N . ALA A 1 579 ? -9.766 18.549 -7.736 1.00 85.06 579 ALA A N 1
ATOM 4558 C CA . ALA A 1 579 ? -9.910 19.764 -8.538 1.00 85.06 579 ALA A CA 1
ATOM 4559 C C . ALA A 1 579 ? -8.661 20.092 -9.380 1.00 85.06 579 ALA A C 1
ATOM 4561 O O . ALA A 1 579 ? -8.778 20.736 -10.418 1.00 85.06 579 ALA A O 1
ATOM 4562 N N . ASP A 1 580 ? -7.477 19.640 -8.952 1.00 83.31 580 ASP A N 1
ATOM 4563 C CA . ASP A 1 580 ? -6.214 19.843 -9.673 1.00 83.31 580 ASP A CA 1
ATOM 4564 C C . ASP A 1 580 ? -6.067 18.944 -10.917 1.00 83.31 580 ASP A C 1
ATOM 4566 O O . ASP A 1 580 ? -5.171 19.172 -11.730 1.00 83.31 580 ASP A O 1
ATOM 4570 N N . GLY A 1 581 ? -6.931 17.930 -11.070 1.00 85.00 581 GLY A N 1
ATOM 4571 C CA . GLY A 1 581 ? -6.923 16.987 -12.187 1.00 85.00 581 GLY A CA 1
ATOM 4572 C C . GLY A 1 581 ? -5.666 16.117 -12.294 1.00 85.00 581 GLY A C 1
ATOM 4573 O O . GLY A 1 581 ? -5.487 15.471 -13.330 1.00 85.00 581 GLY A O 1
ATOM 4574 N N . ARG A 1 582 ? -4.798 16.099 -11.270 1.00 87.31 582 ARG A N 1
ATOM 4575 C CA . ARG A 1 582 ? -3.495 15.411 -11.310 1.00 87.31 582 ARG A CA 1
ATOM 4576 C C . ARG A 1 582 ? -3.585 13.915 -11.055 1.00 87.31 582 ARG A C 1
ATOM 4578 O O . ARG A 1 582 ? -2.750 13.176 -11.559 1.00 87.31 582 ARG A O 1
ATOM 4585 N N . THR A 1 583 ? -4.592 13.486 -10.304 1.00 92.06 583 THR A N 1
ATOM 4586 C CA . THR A 1 583 ? -4.874 12.074 -10.032 1.00 92.06 583 THR A CA 1
ATOM 4587 C C . THR A 1 583 ? -6.286 11.715 -10.485 1.00 92.06 583 THR A C 1
ATOM 4589 O O . THR A 1 583 ? -7.093 12.575 -10.862 1.00 92.06 583 THR A O 1
ATOM 4592 N N . SER A 1 584 ? -6.594 10.422 -10.508 1.00 93.62 584 SER A N 1
ATOM 4593 C CA . SER A 1 584 ? -7.867 9.921 -11.024 1.00 93.62 584 SER A CA 1
ATOM 4594 C C . SER A 1 584 ? -9.027 10.148 -10.061 1.00 93.62 584 SER A C 1
ATOM 4596 O O . SER A 1 584 ? -10.166 10.313 -10.512 1.00 93.62 584 SER A O 1
ATOM 4598 N N . GLY A 1 585 ? -8.741 10.162 -8.755 1.00 94.88 585 GLY A N 1
ATOM 4599 C CA . GLY A 1 585 ? -9.745 10.128 -7.696 1.00 94.88 585 GLY A CA 1
ATOM 4600 C C . GLY A 1 585 ? -10.283 8.729 -7.395 1.00 94.88 585 GLY A C 1
ATOM 4601 O O . GLY A 1 585 ? -11.230 8.589 -6.615 1.00 94.88 585 GLY A O 1
ATOM 4602 N N . ARG A 1 586 ? -9.752 7.682 -8.038 1.00 96.81 586 ARG A N 1
ATOM 4603 C CA . ARG A 1 586 ? -10.186 6.294 -7.817 1.00 96.81 586 ARG A CA 1
ATOM 4604 C C . ARG A 1 586 ? -9.749 5.771 -6.457 1.00 96.81 586 ARG A C 1
ATOM 4606 O O . ARG A 1 586 ? -10.544 5.123 -5.774 1.00 96.81 586 ARG A O 1
ATOM 4613 N N . ARG A 1 587 ? -8.527 6.104 -6.026 1.00 96.38 587 ARG A N 1
ATOM 4614 C CA . ARG A 1 587 ? -8.039 5.740 -4.692 1.00 96.38 587 ARG A CA 1
ATOM 4615 C C . ARG A 1 587 ? -8.820 6.483 -3.621 1.00 96.38 587 ARG A C 1
ATOM 4617 O O . ARG A 1 587 ? -9.220 5.859 -2.640 1.00 96.38 587 ARG A O 1
ATOM 4624 N N . ARG A 1 588 ? -9.150 7.761 -3.838 1.00 96.69 588 ARG A N 1
ATOM 4625 C CA . ARG A 1 588 ? -10.055 8.513 -2.955 1.00 96.69 588 ARG A CA 1
ATOM 4626 C C . ARG A 1 588 ? -11.426 7.854 -2.837 1.00 96.69 588 ARG A C 1
ATOM 4628 O O . ARG A 1 588 ? -11.922 7.698 -1.728 1.00 96.69 588 ARG A O 1
ATOM 4635 N N . ALA A 1 589 ? -12.030 7.437 -3.947 1.00 97.69 589 ALA A N 1
ATOM 4636 C CA . ALA A 1 589 ? -13.309 6.727 -3.922 1.00 97.69 589 ALA A CA 1
ATOM 4637 C C . ALA A 1 589 ? -13.237 5.423 -3.105 1.00 97.69 589 ALA A C 1
ATOM 4639 O O . ALA A 1 589 ? -14.102 5.162 -2.268 1.00 97.69 589 ALA A O 1
ATOM 4640 N N . LEU A 1 590 ? -12.168 4.643 -3.292 1.00 97.94 590 LEU A N 1
ATOM 4641 C CA . LEU A 1 590 ? -11.901 3.444 -2.500 1.00 97.94 590 LEU A CA 1
ATOM 4642 C C . LEU A 1 590 ? -11.724 3.760 -1.009 1.00 97.94 590 LEU A C 1
ATOM 4644 O O . LEU A 1 590 ? -12.319 3.097 -0.162 1.00 97.94 590 LEU A O 1
ATOM 4648 N N . ALA A 1 591 ? -10.940 4.783 -0.685 1.00 97.69 591 ALA A N 1
ATOM 4649 C CA . ALA A 1 591 ? -10.709 5.249 0.675 1.00 97.69 591 ALA A CA 1
ATOM 4650 C C . ALA A 1 591 ? -12.016 5.660 1.377 1.00 97.69 591 ALA A C 1
ATOM 4652 O O . ALA A 1 591 ? -12.257 5.268 2.520 1.00 97.69 591 ALA A O 1
ATOM 4653 N N . GLU A 1 592 ? -12.884 6.398 0.681 1.00 97.62 592 GLU A N 1
ATOM 4654 C CA . GLU A 1 592 ? -14.210 6.787 1.172 1.00 97.62 592 GLU A CA 1
ATOM 4655 C C . GLU A 1 592 ? -15.114 5.571 1.414 1.00 97.62 592 GLU A C 1
ATOM 4657 O O . GLU A 1 592 ? -15.768 5.497 2.455 1.00 97.62 592 GLU A O 1
ATOM 4662 N N . TRP A 1 593 ? -15.107 4.578 0.518 1.00 97.81 593 TRP A N 1
ATOM 4663 C CA . TRP A 1 593 ? -15.868 3.338 0.705 1.00 97.81 593 TRP A CA 1
ATOM 4664 C C . TRP A 1 593 ? -15.346 2.485 1.870 1.00 97.81 593 TRP A C 1
ATOM 4666 O O . TRP A 1 593 ? -16.143 1.984 2.665 1.00 97.81 593 TRP A O 1
ATOM 4676 N N . LEU A 1 594 ? -14.025 2.333 2.014 1.00 97.69 594 LEU A N 1
ATOM 4677 C CA . LEU A 1 594 ? -13.411 1.589 3.123 1.00 97.69 594 LEU A CA 1
ATOM 4678 C C . LEU A 1 594 ? -13.734 2.224 4.481 1.00 97.69 594 LEU A C 1
ATOM 4680 O O . LEU A 1 594 ? -13.988 1.517 5.454 1.00 97.69 594 LEU A O 1
ATOM 4684 N N . ALA A 1 595 ? -13.736 3.555 4.535 1.00 96.56 595 ALA A N 1
ATOM 4685 C CA . ALA A 1 595 ? -13.970 4.338 5.743 1.00 96.56 595 ALA A CA 1
ATOM 4686 C C . ALA A 1 595 ? -15.453 4.684 5.987 1.00 96.56 595 ALA A C 1
ATOM 4688 O O . ALA A 1 595 ? -15.772 5.372 6.964 1.00 96.56 595 ALA A O 1
ATOM 4689 N N . SER A 1 596 ? -16.357 4.245 5.108 1.00 95.62 596 SER A N 1
ATOM 4690 C CA . SER A 1 596 ? -17.783 4.553 5.195 1.00 95.62 596 SER A CA 1
ATOM 4691 C C . SER A 1 596 ? -18.443 3.854 6.384 1.00 95.62 596 SER A C 1
ATOM 4693 O O . SER A 1 596 ? -18.156 2.699 6.697 1.00 95.62 596 SER A O 1
ATOM 4695 N N . ARG A 1 597 ? -19.424 4.524 7.002 1.00 92.50 597 ARG A N 1
ATOM 4696 C CA . ARG A 1 597 ? -20.327 3.896 7.985 1.00 92.50 597 ARG A CA 1
ATOM 4697 C C . ARG A 1 597 ? -21.205 2.806 7.364 1.00 92.50 597 ARG A C 1
ATOM 4699 O O . ARG A 1 597 ? -21.723 1.962 8.087 1.00 92.50 597 ARG A O 1
ATOM 4706 N N . GLU A 1 598 ? -21.353 2.828 6.042 1.00 93.00 598 GLU A N 1
ATOM 4707 C CA . GLU A 1 598 ? -22.070 1.820 5.260 1.00 93.00 598 GLU A CA 1
ATOM 4708 C C . GLU A 1 598 ? -21.167 0.651 4.830 1.00 93.00 598 GLU A C 1
ATOM 4710 O O . GLU A 1 598 ? -21.607 -0.236 4.102 1.00 93.00 598 GLU A O 1
ATOM 4715 N N . ASN A 1 599 ? -19.910 0.613 5.289 1.00 94.44 599 ASN A N 1
ATOM 4716 C CA . ASN A 1 599 ? -19.053 -0.555 5.139 1.00 94.44 599 ASN A CA 1
ATOM 4717 C C . ASN A 1 599 ? -19.245 -1.500 6.344 1.00 94.44 599 ASN A C 1
ATOM 4719 O O . ASN A 1 599 ? -18.872 -1.147 7.467 1.00 94.44 599 ASN A O 1
ATOM 4723 N N . PRO A 1 600 ? -19.802 -2.713 6.160 1.00 93.31 600 PRO A N 1
ATOM 4724 C CA . PRO A 1 600 ? -20.087 -3.617 7.275 1.00 93.31 600 PRO A CA 1
ATOM 4725 C C . PRO A 1 600 ? -18.833 -4.285 7.862 1.00 93.31 600 PRO A C 1
ATOM 4727 O O . PRO A 1 600 ? -18.922 -4.888 8.934 1.00 93.31 600 PRO A O 1
ATOM 4730 N N . LEU A 1 601 ? -17.682 -4.200 7.183 1.00 94.69 601 LEU A N 1
ATOM 4731 C CA . LEU A 1 601 ? -16.496 -5.008 7.471 1.00 94.69 601 LEU A CA 1
ATOM 4732 C C . LEU A 1 601 ? -15.436 -4.244 8.265 1.00 94.69 601 LEU A C 1
ATOM 4734 O O . LEU A 1 601 ? -15.062 -4.683 9.354 1.00 94.69 601 LEU A O 1
ATOM 4738 N N . ALA A 1 602 ? -14.990 -3.090 7.761 1.00 94.12 602 ALA A N 1
ATOM 4739 C CA . ALA A 1 602 ? -13.884 -2.323 8.343 1.00 94.12 602 ALA A CA 1
ATOM 4740 C C . ALA A 1 602 ? -14.002 -2.082 9.868 1.00 94.12 602 ALA A C 1
ATOM 4742 O O . ALA A 1 602 ? -13.065 -2.429 10.595 1.00 94.12 602 ALA A O 1
ATOM 4743 N N . PRO A 1 603 ? -15.139 -1.587 10.411 1.00 92.44 603 PRO A N 1
ATOM 4744 C CA . PRO A 1 603 ? -15.279 -1.393 11.857 1.00 92.44 603 PRO A CA 1
ATOM 4745 C C . PRO A 1 603 ? -15.246 -2.711 12.648 1.00 92.44 603 PRO A C 1
ATOM 4747 O O . PRO A 1 603 ? -14.710 -2.753 13.754 1.00 92.44 603 PRO A O 1
ATOM 4750 N N . ARG A 1 604 ? -15.779 -3.811 12.098 1.00 92.44 604 ARG A N 1
ATOM 4751 C CA . ARG A 1 604 ? -15.753 -5.121 12.773 1.00 92.44 604 ARG A CA 1
ATOM 4752 C C . ARG A 1 604 ? -14.333 -5.652 12.885 1.00 92.44 604 ARG A C 1
ATOM 4754 O O . ARG A 1 604 ? -13.960 -6.177 13.931 1.00 92.44 604 ARG A O 1
ATOM 4761 N N . VAL A 1 605 ? -13.558 -5.517 11.814 1.00 94.38 605 VAL A N 1
ATOM 4762 C CA . VAL A 1 605 ? -12.188 -6.027 11.737 1.00 94.38 605 VAL A CA 1
ATOM 4763 C C . VAL A 1 605 ? -11.294 -5.310 12.735 1.00 94.38 605 VAL A C 1
ATOM 4765 O O . VAL A 1 605 ? -10.615 -5.981 13.512 1.00 94.38 605 VAL A O 1
ATOM 4768 N N . ILE A 1 606 ? -11.329 -3.974 12.778 1.00 93.56 606 ILE A N 1
ATOM 4769 C CA . ILE A 1 606 ? -10.490 -3.228 13.723 1.00 93.56 606 ILE A CA 1
ATOM 4770 C C . ILE A 1 606 ? -10.881 -3.511 15.178 1.00 93.56 606 ILE A C 1
ATOM 4772 O O . ILE A 1 606 ? -10.002 -3.787 15.992 1.00 93.56 606 ILE A O 1
ATOM 4776 N N . VAL A 1 607 ? -12.179 -3.569 15.501 1.00 93.62 607 VAL A N 1
ATOM 4777 C CA . VAL A 1 607 ? -12.642 -3.913 16.858 1.00 93.62 607 VAL A CA 1
ATOM 4778 C C . VAL A 1 607 ? -12.207 -5.328 17.244 1.00 93.62 607 VAL A C 1
ATOM 4780 O O . VAL A 1 607 ? -11.727 -5.542 18.357 1.00 93.62 607 VAL A O 1
ATOM 4783 N N . ASN A 1 608 ? -12.309 -6.294 16.325 1.00 94.25 608 ASN A N 1
ATOM 4784 C CA . ASN A 1 608 ? -11.871 -7.664 16.585 1.00 94.25 608 ASN A CA 1
ATOM 4785 C C . ASN A 1 608 ? -10.351 -7.753 16.812 1.00 94.25 608 ASN A C 1
ATOM 4787 O O . ASN A 1 608 ? -9.918 -8.508 17.681 1.00 94.25 608 ASN A O 1
ATOM 4791 N N . ARG A 1 609 ? -9.549 -6.967 16.076 1.00 93.00 609 ARG A N 1
ATOM 4792 C CA . ARG A 1 609 ? -8.086 -6.874 16.249 1.00 93.00 609 ARG A CA 1
ATOM 4793 C C . ARG A 1 609 ? -7.708 -6.265 17.597 1.00 93.00 609 ARG A C 1
ATOM 4795 O O . ARG A 1 609 ? -6.904 -6.853 18.314 1.00 93.00 609 ARG A O 1
ATOM 4802 N N . VAL A 1 610 ? -8.316 -5.134 17.961 1.00 93.06 610 VAL A N 1
ATOM 4803 C CA . VAL A 1 610 ? -8.091 -4.485 19.265 1.00 93.06 610 VAL A CA 1
ATOM 4804 C C . VAL A 1 610 ? -8.428 -5.457 20.395 1.00 93.06 610 VAL A C 1
ATOM 4806 O O . VAL A 1 610 ? -7.615 -5.680 21.291 1.00 93.06 610 VAL A O 1
ATOM 4809 N N . TRP A 1 611 ? -9.581 -6.124 20.304 1.00 93.06 611 TRP A N 1
ATOM 4810 C CA . TRP A 1 611 ? -9.978 -7.139 21.275 1.00 93.06 611 TRP A CA 1
ATOM 4811 C C . TRP A 1 611 ? -8.987 -8.310 21.329 1.00 93.06 611 TRP A C 1
ATOM 4813 O O . TRP A 1 611 ? -8.592 -8.741 22.409 1.00 93.06 611 TRP A O 1
ATOM 4823 N N . HIS A 1 612 ? -8.543 -8.815 20.176 1.00 92.81 612 HIS A N 1
ATOM 4824 C CA . HIS A 1 612 ? -7.569 -9.901 20.113 1.00 92.81 612 HIS A CA 1
ATOM 4825 C C . HIS A 1 612 ? -6.251 -9.551 20.811 1.00 92.81 612 HIS A C 1
ATOM 4827 O O . HIS A 1 612 ? -5.744 -10.375 21.570 1.00 92.81 612 HIS A O 1
ATOM 4833 N N . HIS A 1 613 ? -5.716 -8.347 20.602 1.00 91.31 613 HIS A N 1
ATOM 4834 C CA . HIS A 1 613 ? -4.443 -7.950 21.206 1.00 91.31 613 HIS A CA 1
ATOM 4835 C C . HIS A 1 613 ? -4.533 -7.703 22.716 1.00 91.31 613 HIS A C 1
ATOM 4837 O O . HIS A 1 613 ? -3.554 -7.962 23.412 1.00 91.31 613 HIS A O 1
ATOM 4843 N N . HIS A 1 614 ? -5.695 -7.299 23.237 1.00 89.56 614 HIS A N 1
ATOM 4844 C CA . HIS A 1 614 ? -5.909 -7.179 24.683 1.00 89.56 614 HIS A CA 1
ATOM 4845 C C . HIS A 1 614 ? -6.225 -8.513 25.373 1.00 89.56 614 HIS A C 1
ATOM 4847 O O . HIS A 1 614 ? -5.766 -8.759 26.484 1.00 89.56 614 HIS A O 1
ATOM 4853 N N . PHE A 1 615 ? -7.022 -9.381 24.743 1.00 88.12 615 PHE A N 1
ATOM 4854 C CA . PHE A 1 615 ? -7.585 -10.569 25.400 1.00 88.12 615 PHE A CA 1
ATOM 4855 C C . PHE A 1 615 ? -7.015 -11.900 24.882 1.00 88.12 615 PHE A C 1
ATOM 4857 O O . PHE A 1 615 ? -7.465 -12.970 25.291 1.00 88.12 615 PHE A O 1
ATOM 4864 N N . GLY A 1 616 ? -6.055 -11.866 23.954 1.00 88.69 616 GLY A N 1
ATOM 4865 C CA . GLY A 1 616 ? -5.409 -13.039 23.346 1.00 88.69 616 GLY A CA 1
ATOM 4866 C C . GLY A 1 616 ? -6.260 -13.779 22.305 1.00 88.69 616 GLY A C 1
ATOM 4867 O O . GLY A 1 616 ? -5.745 -14.578 21.525 1.00 88.69 616 GLY A O 1
ATOM 4868 N N . ARG A 1 617 ? -7.565 -13.501 22.230 1.00 90.06 617 ARG A N 1
ATOM 4869 C CA . ARG A 1 617 ? -8.505 -14.075 21.258 1.00 90.06 617 ARG A CA 1
ATOM 4870 C C . ARG A 1 617 ? -9.514 -13.010 20.859 1.00 90.06 617 ARG A C 1
ATOM 4872 O O . ARG A 1 617 ? -10.083 -12.379 21.739 1.00 90.06 617 ARG A O 1
ATOM 4879 N N . GLY A 1 618 ? -9.737 -12.825 19.558 1.00 90.38 618 GLY A N 1
ATOM 4880 C CA . GLY A 1 618 ? -10.768 -11.910 19.062 1.00 90.38 618 GLY A CA 1
ATOM 4881 C C . GLY A 1 618 ? -12.173 -12.324 19.509 1.00 90.38 618 GLY A C 1
ATOM 4882 O O . GLY A 1 618 ? -12.414 -13.489 19.838 1.00 90.38 618 GLY A O 1
ATOM 4883 N N . ILE A 1 619 ? -13.113 -11.375 19.474 1.00 89.19 619 ILE A N 1
ATOM 4884 C CA . ILE A 1 619 ? -14.558 -11.632 19.628 1.00 89.19 619 ILE A CA 1
ATOM 4885 C C . ILE A 1 619 ? -14.977 -12.776 18.702 1.00 89.19 619 ILE A C 1
ATOM 4887 O O . ILE A 1 619 ? -15.726 -13.671 19.096 1.00 89.19 619 ILE A O 1
ATOM 4891 N N . VAL A 1 620 ? -14.419 -12.777 17.492 1.00 88.38 620 VAL A N 1
ATOM 4892 C CA . VAL A 1 620 ? -14.429 -13.931 16.603 1.00 88.38 620 VAL A CA 1
ATOM 4893 C C . VAL A 1 620 ? -13.000 -14.444 16.442 1.00 88.38 620 VAL A C 1
ATOM 4895 O O . VAL A 1 620 ? -12.084 -13.645 16.230 1.00 88.38 620 VAL A O 1
ATOM 4898 N N . PRO A 1 621 ? -12.789 -15.772 16.559 1.00 83.31 621 PRO A N 1
ATOM 4899 C CA . PRO A 1 621 ? -11.459 -16.373 16.526 1.00 83.31 621 PRO A CA 1
ATOM 4900 C C . PRO A 1 621 ? -10.667 -16.150 15.231 1.00 83.31 621 PRO A C 1
ATOM 4902 O O . PRO A 1 621 ? -9.448 -16.269 15.273 1.00 83.31 621 PRO A O 1
ATOM 4905 N N . THR A 1 622 ? -11.310 -15.834 14.106 1.00 72.88 622 THR A N 1
ATOM 4906 C CA . THR A 1 622 ? -10.626 -15.566 12.837 1.00 72.88 622 THR A CA 1
ATOM 4907 C C . THR A 1 622 ? -10.775 -14.101 12.427 1.00 72.88 622 THR A C 1
ATOM 4909 O O . THR A 1 622 ? -11.791 -13.459 12.691 1.00 72.88 622 THR A O 1
ATOM 4912 N N . LEU A 1 623 ? -9.734 -13.560 11.785 1.00 62.94 623 LEU A N 1
ATOM 4913 C CA . LEU A 1 623 ? -9.787 -12.259 11.105 1.00 62.94 623 LEU A CA 1
ATOM 4914 C C . LEU A 1 623 ? -10.295 -12.386 9.665 1.00 62.94 623 LEU A C 1
ATOM 4916 O O . LEU A 1 623 ? -10.882 -11.442 9.153 1.00 62.94 623 LEU A O 1
ATOM 4920 N N . CYS A 1 624 ? -10.060 -13.542 9.033 1.00 47.06 624 CYS A N 1
ATOM 4921 C CA . CYS A 1 624 ? -10.677 -13.925 7.769 1.00 47.06 624 CYS A CA 1
ATOM 4922 C C . CYS A 1 624 ? -11.926 -14.750 8.066 1.00 47.06 624 CYS A C 1
ATOM 4924 O O . CYS A 1 624 ? -11.850 -15.800 8.709 1.00 47.06 624 CYS A O 1
ATOM 4926 N N . TRP A 1 625 ? -13.074 -14.254 7.621 1.00 50.22 625 TRP A N 1
ATOM 4927 C CA . TRP A 1 625 ? -14.385 -14.872 7.818 1.00 50.22 625 TRP A CA 1
ATOM 4928 C C . TRP A 1 625 ? -14.611 -16.060 6.876 1.00 50.22 625 TRP A C 1
ATOM 4930 O O . TRP A 1 625 ? -15.652 -16.154 6.245 1.00 50.22 625 TRP A O 1
ATOM 4940 N N . THR A 1 626 ? -13.648 -16.972 6.757 1.00 34.94 626 THR A N 1
ATOM 4941 C CA . THR A 1 626 ? -13.860 -18.216 6.013 1.00 34.94 626 THR A CA 1
ATOM 4942 C C . THR A 1 626 ? -14.655 -19.172 6.898 1.00 34.94 626 THR A C 1
ATOM 4944 O O . THR A 1 626 ? -14.168 -19.555 7.966 1.00 34.94 626 THR A O 1
ATOM 4947 N N . GLY A 1 627 ? -15.883 -19.486 6.481 1.00 31.81 627 GLY A N 1
ATOM 4948 C CA . GLY A 1 627 ? -16.694 -20.560 7.062 1.00 31.81 627 GLY A CA 1
ATOM 4949 C C . GLY A 1 627 ? -16.076 -21.938 6.883 1.00 31.81 627 GLY A C 1
ATOM 4950 O O . GLY A 1 627 ? -15.306 -22.119 5.910 1.00 31.81 627 GLY A O 1
#

Foldseek 3Di:
DDDDDDDDDDDDDPPPPPPPDPAQACVPQPVVVCVVFPCVAQNDVHNVQPAHPQFPCSQQQGGVVGHQADALCLVPHVVLCQLVVVDPPRPDPVDHDDPVSSVSVSSCRNNGVDHPDPGDPDPPQQPVVNLCVQQDDDDDPVLLVPPLLDFDDDDDQDPQDPPDPDSVVSVVSVVCVVVVHDDDDDDDQLVLQQLLCCQQQNDGDDPVVSVVLVPDPDPCSSVVSNVVSQLDLSRLVVVLVLLCVLLLADQFQPDPDTDGDPFSVLLSVLSSVCSNVVPPPLVLLLLCLPLVQDPDHDPSSQQSVCSLVRHHDDQEQCLLPVVRLLVSLLVSLCSCACVFQLARLSCLLQGQRPFRRFRVQQSLLQSQLCLQKDKDKDFNDDPVVVVVLVVLVVVLVVVLVVLVVVLCVLLVVLLVVQLVVQLVVDDPLLNVLLPDDCVPHDPVSNVSNQCCVQPRSDDDPVNSLVSHDPVSNVSNVVSVVVNVVSVVVRDDDGDIHTGMAGFDSLQPDDDPPHDPHGDPVSGDDDDDDHGFDDDQAADDGDWGFRAHSNDPVSGDHTHHHDHRPSSDDDDQDQADGHPSSRGGRNSSSVSCQSSDSSGSGRVQLVQQSSQCSSPVAGVDNGSNPRD

Secondary structure (DSSP, 8-state):
---------------------PPPPIIIIIHHHHHHHTTTTBSSS-BGGG---SSHHHHHH-BTTB-S--TT-GGG-HHHHHHTTSSSS-S-TT----HHHHHHHHHHHHTT---SS-S--PPPS--HHHHHHHH--PPPHHHHHSGGGSPPP-PPPP-S-TT--SHHHHHHHHHHHHTTPPPPPPPPHHHHHHHHHHHHTSSPPPHHHHHHHHH--STTHHHHHHHHHHTSHHHHHHHHHHHHHHHT--SB--SSS--B-TTHHHHHHHHHHHHHTT--HHHHHHHHHHGGGSSS--HHHHHHGGGGT-S---SS-TTT-HHHHHHHHHHHHHHIIIIII-S-GGGGGSSS-SSSS--HHHHHHHHHHHTTEEEEEEESS-HHHHHHHHHHHHHHHHHHHHHHHHHHHHHHHHHHHHHHHHHTTS-HHHHHHHHS-TTT--HHHHHHHHHIIIIIS---HHHHHHHS-HHHHHHHHHHHHHHHHHHHTSPPPPPEEEEEEE--GGG----TT----S-GGGS----S--SS--SSSPP-PPPPEEEGGG-TTSEEEEPPP---TTT--S---S----TT-SS-SHHHHHHHHHT-TT-SSHHHHHHHHHHHHHHSS-SSS-SS---